Protein AF-A0A0G4HVX9-F1 (afdb_monomer)

Sequence (442 aa):
MFSFPEVKEVTRRTSGGTEFTILVCEDHHLEECPYCCMSFVEPNREAKEEAEEQDRVERSLRCDAPGCSKKGTQKCRSCKEARYCSKECQVSHWSVHKEACKKVKETGLQVNIGMLGEDKIVDVYPIGTRIAIWGLQEQEGHIRKFNVGRGPFKDPLYCVKREGFRKYRDQFDDPSFSCHYLVGMTDGSNEVLEASDVHNSWIAVNQHGVPLHIVEEEKNQTLPSIPEGGIRFPSTPRVLLVSVGVQECFHAEAIRAGIREEHPSIEVDSVDFDRPEVIERVLSGKYSCVVLVGVGQAGPGDMKRYYHLDLRHVLSAWVGAGGVLLLPRGEGCVGKILSDWFGLQWKNSAYQRSDRMGRKRECRSVSPDLLGSFPSSMTVKACFFSGVAREHQVFAETRDRCAVAVAPVGNGKVCLLGDVNASRETVAVVCALAARQNEEAH

Secondary structure (DSSP, 8-state):
--PPPPEEEEEEE-TT--EEEEEEETTT--SEETTTTEE-HHHHHHHHHHHHHHHHHHHHTB--STT--SB--EE-TTTS--EESSHHHHHHHHHHHHHHHHHHHHT---EE-PPPSSS----EEPTT-EEEE-SSS-EEEE--------SS-------------PPP------S----EEEEE-TTS-EEEEETHHHHT---EE-TTS-EE----------PPPPPTT-PPPPSS-EEEEEE-SGGGHHHHHHHHHHHHHH-TTSEEEEEE--HHHHHHHHHTT--SEEEEETTT-S-TTTHHHH--HHHHHHHHHHHHHT-EEEEES--TTHHHHHHHHH----EEPPP----PEEEE---TTS-HHHHHHS-SEEE--S--EES--GGGEEEESSSS-EEEEEEEETTEEEEEE--SS--HHHHHHHHHHHH-TTTT--

pLDDT: mean 76.98, std 25.05, range [24.08, 98.5]

InterPro domains:
  IPR002893 Zinc finger, MYND-type [PF01753] (68-101)
  IPR002893 Zinc finger, MYND-type [PS50865] (65-101)

Nearest PDB structures (foldseek):
  7epf-assembly1_A  TM=6.175E-01  e=6.873E-03  Homo sapiens
  5xra-assembly1_A  TM=6.200E-01  e=9.266E-03  Homo sapiens
  5v56-assembly1_B  TM=5.804E-01  e=1.898E-02  Homo sapiens
  8jbt-assembly1_A  TM=6.109E-01  e=9.526E-02  Chloracidobacterium thermophilum
  5c8d-assembly2_E  TM=5.885E-01  e=1.631E-01  Thermus thermophilus HB27

Mean predicted aligned error: 15.84 Å

Structure (mmCIF, N/CA/C/O backbone):
data_AF-A0A0G4HVX9-F1
#
_entry.id   AF-A0A0G4HVX9-F1
#
loop_
_atom_site.group_PDB
_atom_site.id
_atom_site.type_symbol
_atom_site.label_atom_id
_atom_site.label_alt_id
_atom_site.label_comp_id
_atom_site.label_asym_id
_atom_site.label_entity_id
_atom_site.label_seq_id
_atom_site.pdbx_PDB_ins_code
_atom_site.Cartn_x
_atom_site.Cartn_y
_atom_site.Cartn_z
_atom_site.occupancy
_atom_site.B_iso_or_equiv
_atom_site.auth_seq_id
_atom_site.auth_comp_id
_atom_site.auth_asym_id
_atom_site.auth_atom_id
_atom_site.pdbx_PDB_model_num
ATOM 1 N N . MET A 1 1 ? 33.747 8.525 16.008 1.00 50.97 1 MET A N 1
ATOM 2 C CA . MET A 1 1 ? 32.446 7.922 16.361 1.00 50.97 1 MET A CA 1
ATOM 3 C C . MET A 1 1 ? 31.501 9.069 16.633 1.00 50.97 1 MET A C 1
ATOM 5 O O . MET A 1 1 ? 31.785 9.832 17.542 1.00 50.97 1 MET A O 1
ATOM 9 N N . PHE A 1 2 ? 30.463 9.247 15.822 1.00 55.50 2 PHE A N 1
ATOM 10 C CA . PH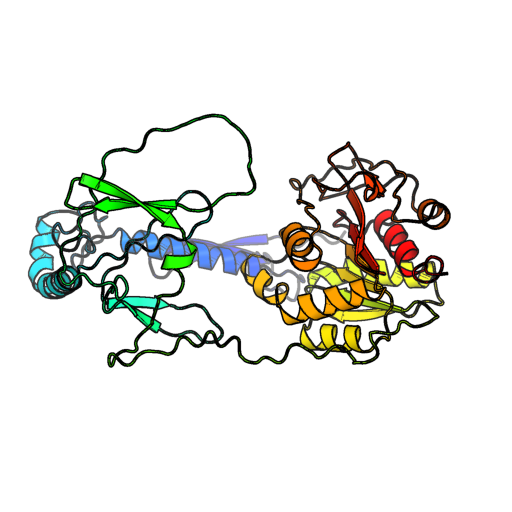E A 1 2 ? 29.358 10.125 16.198 1.00 55.50 2 PHE A CA 1
ATOM 11 C C . PHE A 1 2 ? 28.478 9.308 17.146 1.00 55.50 2 PHE A C 1
ATOM 13 O O . PHE A 1 2 ? 27.987 8.252 16.748 1.00 55.50 2 PHE A O 1
ATOM 20 N N . SER A 1 3 ? 28.387 9.705 18.414 1.00 74.31 3 SER A N 1
ATOM 21 C CA . SER A 1 3 ? 27.409 9.127 19.336 1.00 74.31 3 SER A CA 1
ATOM 22 C C . SER A 1 3 ? 26.022 9.546 18.864 1.00 74.31 3 SER A C 1
ATOM 24 O O . SER A 1 3 ? 25.808 10.720 18.556 1.00 74.31 3 SER A O 1
ATOM 26 N N . PHE A 1 4 ? 25.096 8.593 18.764 1.00 70.62 4 PHE A N 1
ATOM 27 C CA . PHE A 1 4 ? 23.700 8.937 18.528 1.00 70.62 4 PHE A CA 1
ATOM 28 C C . PHE A 1 4 ? 23.207 9.794 19.703 1.00 70.62 4 PHE A C 1
ATOM 30 O O . PHE A 1 4 ? 23.510 9.444 20.845 1.00 70.62 4 PHE A O 1
ATOM 37 N N . PRO A 1 5 ? 22.519 10.917 19.441 1.00 79.44 5 PRO A N 1
ATOM 38 C CA . PRO A 1 5 ? 21.992 11.766 20.498 1.00 79.44 5 PRO A CA 1
ATOM 39 C C . PRO A 1 5 ? 20.992 10.983 21.352 1.00 79.44 5 PRO A C 1
ATOM 41 O O . PRO A 1 5 ? 20.191 10.204 20.830 1.00 79.44 5 PRO A O 1
ATOM 44 N N . GLU A 1 6 ? 21.074 11.169 22.666 1.00 92.12 6 GLU A N 1
ATOM 45 C CA . GLU A 1 6 ? 20.239 10.454 23.626 1.00 92.12 6 GLU A CA 1
ATOM 46 C C . GLU A 1 6 ? 18.788 10.980 23.596 1.00 92.12 6 GLU A C 1
ATOM 48 O O . GLU A 1 6 ? 18.488 12.094 23.135 1.00 92.12 6 GLU A O 1
ATOM 53 N N . VAL A 1 7 ? 17.854 10.126 24.019 1.00 94.81 7 VAL A N 1
ATOM 54 C CA . VAL A 1 7 ? 16.411 10.397 24.014 1.00 94.81 7 VAL A CA 1
ATOM 55 C C . VAL A 1 7 ? 15.949 10.574 25.451 1.00 94.81 7 VAL A C 1
ATOM 57 O O . VAL A 1 7 ? 16.206 9.719 26.294 1.00 94.81 7 VAL A O 1
ATOM 60 N N . LYS A 1 8 ? 15.200 11.648 25.713 1.00 96.69 8 LYS A N 1
ATOM 61 C CA . LYS A 1 8 ? 14.636 11.940 27.029 1.00 96.69 8 LYS A CA 1
ATOM 62 C C . LYS A 1 8 ? 13.122 11.775 27.021 1.00 96.69 8 LYS A C 1
ATOM 64 O O . LYS A 1 8 ? 12.422 12.360 26.195 1.00 96.69 8 LYS A O 1
ATOM 69 N N . GLU A 1 9 ? 12.620 11.029 27.993 1.00 97.62 9 GLU A N 1
ATOM 70 C CA . GLU A 1 9 ? 11.191 10.889 28.264 1.00 97.62 9 GLU A CA 1
ATOM 71 C C . GLU A 1 9 ? 10.681 12.060 29.118 1.00 97.62 9 GLU A C 1
ATOM 73 O O . GLU A 1 9 ? 11.280 12.426 30.133 1.00 97.62 9 GLU A O 1
ATOM 78 N N . VAL A 1 10 ? 9.564 12.668 28.712 1.00 97.00 10 VAL A N 1
ATOM 79 C CA . VAL A 1 10 ? 8.906 13.762 29.439 1.00 97.00 10 VAL A CA 1
ATOM 80 C C . VAL A 1 10 ? 7.433 13.429 29.638 1.00 97.00 10 VAL A C 1
ATOM 82 O O . VAL A 1 10 ? 6.676 13.315 28.677 1.00 97.00 10 VAL A O 1
ATOM 85 N N . THR A 1 11 ? 7.002 13.327 30.893 1.00 97.56 11 THR A N 1
ATOM 86 C CA . THR A 1 11 ? 5.595 13.092 31.236 1.00 97.56 11 THR A CA 1
ATOM 87 C C . THR A 1 11 ? 4.775 14.378 31.128 1.00 97.56 11 THR A C 1
ATOM 89 O O . THR A 1 11 ? 5.149 15.428 31.656 1.00 97.56 11 THR A O 1
ATOM 92 N N . ARG A 1 12 ? 3.622 14.295 30.465 1.00 95.81 12 ARG A N 1
ATOM 93 C CA . ARG A 1 12 ? 2.595 15.339 30.360 1.00 95.81 12 ARG A CA 1
ATOM 94 C C . ARG A 1 12 ? 1.244 14.799 30.829 1.00 95.81 12 ARG A C 1
ATOM 96 O O . ARG A 1 12 ? 1.098 13.609 31.080 1.00 95.81 12 ARG A O 1
ATOM 103 N N . ARG A 1 13 ? 0.257 15.687 30.984 1.00 96.25 13 ARG A N 1
ATOM 104 C CA . ARG A 1 13 ? -1.118 15.341 31.379 1.00 96.25 13 ARG A CA 1
ATOM 105 C C . ARG A 1 13 ? -2.129 15.887 30.378 1.00 96.25 13 ARG A C 1
ATOM 107 O O . ARG A 1 13 ? -1.980 17.024 29.930 1.00 96.25 13 ARG A O 1
ATOM 114 N N . THR A 1 14 ? -3.158 15.104 30.063 1.00 93.81 14 THR A N 1
ATOM 115 C CA . THR A 1 14 ? -4.329 15.563 29.305 1.00 93.81 14 THR A CA 1
ATOM 116 C C . THR A 1 14 ? -5.193 16.506 30.150 1.00 93.81 14 THR A C 1
ATOM 118 O O . THR A 1 14 ? -5.021 16.631 31.366 1.00 93.81 14 THR A O 1
ATOM 121 N N . SER A 1 15 ? -6.179 17.151 29.520 1.00 89.06 15 SER A N 1
ATOM 122 C CA . SER A 1 15 ? -7.139 18.029 30.207 1.00 89.06 15 SER A CA 1
ATOM 123 C C . SER A 1 15 ? -7.988 17.322 31.273 1.00 89.06 15 SER A C 1
ATOM 125 O O . SER A 1 15 ? -8.392 17.962 32.243 1.00 89.06 15 SER A O 1
ATOM 127 N N . GLY A 1 16 ? -8.252 16.019 31.137 1.00 87.38 16 GLY A N 1
ATOM 128 C CA . GLY A 1 16 ? -8.960 15.224 32.146 1.00 87.38 16 GLY A CA 1
ATOM 129 C C . GLY A 1 16 ? -8.051 14.466 33.117 1.00 87.38 16 GLY A C 1
ATOM 130 O O . GLY A 1 16 ? -8.560 13.799 34.024 1.00 87.38 16 GLY A O 1
ATOM 131 N N . GLY A 1 17 ? -6.731 14.664 33.003 1.00 91.94 17 GLY A N 1
ATOM 132 C CA . GLY A 1 17 ? -5.737 14.269 33.999 1.00 91.94 17 GLY A CA 1
ATOM 133 C C . GLY A 1 17 ? -4.972 12.982 33.699 1.00 91.94 17 GLY A C 1
ATOM 134 O O . GLY A 1 17 ? -4.152 12.594 34.528 1.00 91.94 17 GLY A O 1
ATOM 135 N N . THR A 1 18 ? -5.198 12.346 32.547 1.00 93.25 18 THR A N 1
ATOM 136 C CA . THR A 1 18 ? -4.443 11.162 32.116 1.00 93.25 18 THR A CA 1
ATOM 137 C C . THR A 1 18 ? -2.993 11.549 31.847 1.00 93.25 18 THR A C 1
ATOM 139 O O . THR A 1 18 ? -2.727 12.486 31.094 1.00 93.25 18 THR A O 1
ATOM 142 N N . GLU A 1 19 ? -2.050 10.859 32.484 1.00 96.94 19 GLU A N 1
ATOM 143 C CA . GLU A 1 19 ? -0.618 11.037 32.233 1.00 96.94 19 GLU A CA 1
ATOM 144 C C . GLU A 1 19 ? -0.188 10.283 30.975 1.00 96.94 19 GLU A C 1
ATOM 146 O O . GLU A 1 19 ? -0.635 9.165 30.739 1.00 96.94 19 GLU A O 1
ATOM 151 N N . PHE A 1 20 ? 0.700 10.888 30.189 1.00 96.94 20 PHE A N 1
ATOM 152 C CA . PHE A 1 20 ? 1.324 10.258 29.028 1.00 96.94 20 PHE A CA 1
ATOM 153 C C . PHE A 1 20 ? 2.765 10.730 28.870 1.00 96.94 20 PHE A C 1
ATOM 155 O O . PHE A 1 20 ? 3.119 11.829 29.302 1.00 96.94 20 PHE A O 1
ATOM 162 N N . THR A 1 21 ? 3.603 9.905 28.255 1.00 97.44 21 THR A N 1
ATOM 163 C CA . THR A 1 21 ? 5.019 10.211 28.040 1.00 97.44 21 THR A CA 1
ATOM 164 C C . THR A 1 21 ? 5.242 10.613 26.591 1.00 97.44 21 THR A C 1
ATOM 166 O O . THR A 1 21 ? 4.761 9.946 25.681 1.00 97.44 21 THR A O 1
ATOM 169 N N . ILE A 1 22 ? 5.979 11.701 26.384 1.00 97.62 22 ILE A N 1
ATOM 170 C CA . ILE A 1 22 ? 6.505 12.085 25.074 1.00 97.62 22 ILE A CA 1
ATOM 171 C C . ILE A 1 22 ? 8.022 11.921 25.048 1.00 97.62 22 ILE A C 1
ATOM 173 O O . ILE A 1 22 ? 8.689 12.033 26.078 1.00 97.62 22 ILE A O 1
ATOM 177 N N . LEU A 1 23 ? 8.562 11.703 23.858 1.00 97.38 23 LEU A N 1
ATOM 178 C CA . LEU A 1 23 ? 9.987 11.665 23.582 1.00 97.38 23 LEU A CA 1
ATOM 179 C C . LEU A 1 23 ? 10.450 13.032 23.084 1.00 97.38 23 LEU A C 1
ATOM 181 O O . LEU A 1 23 ? 9.825 13.654 22.220 1.00 97.38 23 LEU A O 1
ATOM 185 N N . VAL A 1 24 ? 11.564 13.504 23.626 1.00 97.00 24 VAL A N 1
ATOM 186 C CA . VAL A 1 24 ? 12.254 14.699 23.142 1.00 97.00 24 VAL A CA 1
ATOM 187 C C . VAL A 1 24 ? 13.741 14.412 23.010 1.00 97.00 24 VAL A C 1
ATOM 189 O O . VAL A 1 24 ? 14.285 13.523 23.664 1.00 97.00 24 VAL A O 1
ATOM 192 N N . CYS A 1 25 ? 14.421 15.202 22.185 1.00 95.88 25 CYS A N 1
ATOM 193 C CA . CYS A 1 25 ? 15.879 15.206 22.162 1.00 95.88 25 CYS A CA 1
ATOM 194 C C . CYS A 1 25 ? 16.419 15.545 23.562 1.00 95.88 25 CYS A C 1
ATOM 196 O O . CYS A 1 25 ? 15.978 16.528 24.167 1.00 95.88 25 CYS A O 1
ATOM 198 N N . GLU A 1 26 ? 17.358 14.752 24.082 1.00 96.12 26 GLU A N 1
ATOM 199 C CA . GLU A 1 26 ? 17.917 14.990 25.414 1.00 96.12 26 GLU A CA 1
ATOM 200 C C . GLU A 1 26 ? 18.650 16.329 25.501 1.00 96.12 26 GLU A C 1
ATOM 202 O O . GLU A 1 26 ? 18.406 17.089 26.433 1.00 96.12 26 GLU A O 1
ATOM 207 N N . ASP A 1 27 ? 19.438 16.672 24.485 1.00 95.06 27 ASP A N 1
ATOM 208 C CA . ASP A 1 27 ? 20.249 17.892 24.489 1.00 95.06 27 ASP A CA 1
ATOM 209 C C . ASP A 1 27 ? 19.423 19.173 24.293 1.00 95.06 27 ASP A C 1
ATOM 211 O O . ASP A 1 27 ? 19.719 20.215 24.876 1.00 95.06 27 ASP A O 1
ATOM 215 N N . HIS A 1 28 ? 18.376 19.113 23.462 1.00 94.81 28 HIS A N 1
ATOM 216 C CA . HIS A 1 28 ? 17.648 20.308 23.007 1.00 94.81 28 HIS A CA 1
ATOM 217 C C . HIS A 1 28 ? 16.197 20.382 23.494 1.00 94.81 28 HIS A C 1
ATOM 219 O O . HIS A 1 28 ? 15.558 21.420 23.344 1.00 94.81 28 HIS A O 1
ATOM 225 N N . HIS A 1 29 ? 15.659 19.299 24.057 1.00 95.69 29 HIS A N 1
ATOM 226 C CA . HIS A 1 29 ? 14.284 19.202 24.563 1.00 95.69 29 HIS A CA 1
ATOM 227 C C . HIS A 1 29 ? 13.196 19.551 23.531 1.00 95.69 29 HIS A C 1
ATOM 229 O O . HIS A 1 29 ? 12.133 20.069 23.877 1.00 95.69 29 HIS A O 1
ATOM 235 N N . LEU A 1 30 ? 13.454 19.239 22.258 1.00 94.94 30 LEU A N 1
ATOM 236 C CA . LEU A 1 30 ? 12.515 19.421 21.149 1.00 94.94 30 LEU A CA 1
ATOM 237 C C . LEU A 1 30 ? 11.958 18.070 20.678 1.00 94.94 30 LEU A C 1
ATOM 239 O O . LEU A 1 30 ? 12.701 17.088 20.613 1.00 94.94 30 LEU A O 1
ATOM 243 N N . GLU A 1 31 ? 10.666 18.039 20.325 1.00 95.31 31 GLU A N 1
ATOM 244 C CA . GLU A 1 31 ? 10.025 16.891 19.654 1.00 95.31 31 GLU A CA 1
ATOM 245 C C . GLU A 1 31 ? 10.555 16.730 18.218 1.00 95.31 31 GLU A C 1
ATOM 247 O O . GLU A 1 31 ? 10.695 15.619 17.729 1.00 95.31 31 GLU A O 1
ATOM 252 N N . GLU A 1 32 ? 10.912 17.832 17.560 1.00 95.00 32 GLU A N 1
ATOM 253 C CA . GLU A 1 32 ? 11.619 17.850 16.281 1.00 95.00 32 GLU A CA 1
ATOM 254 C C . GLU A 1 32 ? 12.897 18.665 16.463 1.00 95.00 32 GLU A C 1
ATOM 256 O O . GLU A 1 32 ? 12.858 19.877 16.681 1.00 95.00 32 GLU A O 1
ATOM 261 N N . CYS A 1 33 ? 14.041 17.987 16.469 1.00 92.94 33 CYS A N 1
ATOM 262 C CA . CYS A 1 33 ? 15.317 18.616 16.761 1.00 92.94 33 CYS A CA 1
ATOM 263 C C . CYS A 1 33 ? 16.097 18.863 15.463 1.00 92.94 33 CYS A C 1
ATOM 265 O O . CYS A 1 33 ? 16.691 17.918 14.932 1.00 92.94 33 CYS A O 1
ATOM 267 N N . PRO A 1 34 ? 16.183 20.117 14.975 1.00 88.94 34 PRO A N 1
ATOM 268 C CA . PRO A 1 34 ? 16.933 20.426 13.758 1.00 88.94 34 PRO A CA 1
ATOM 269 C C . PRO A 1 34 ? 18.448 20.251 13.939 1.00 88.94 34 PRO A C 1
ATOM 271 O O . PRO A 1 34 ? 19.169 20.113 12.959 1.00 88.94 34 PRO A O 1
ATOM 274 N N . TYR A 1 35 ? 18.936 20.240 15.184 1.00 89.25 35 TYR A N 1
ATOM 275 C CA . TYR A 1 35 ? 20.357 20.077 15.506 1.00 89.25 35 TYR A CA 1
ATOM 276 C C . TYR A 1 35 ? 20.799 18.610 15.487 1.00 89.25 35 TYR A C 1
ATOM 278 O O . TYR A 1 35 ? 21.904 18.300 15.052 1.00 89.25 35 TYR A O 1
ATOM 286 N N . CYS A 1 36 ? 19.930 17.708 15.946 1.00 88.50 36 CYS A N 1
ATOM 287 C CA . CYS A 1 36 ? 20.196 16.271 16.015 1.00 88.50 36 CYS A CA 1
ATOM 288 C C . CYS A 1 36 ? 19.607 15.495 14.828 1.00 88.50 36 CYS A C 1
ATOM 290 O O . CYS A 1 36 ? 19.800 14.285 14.748 1.00 88.50 36 CYS A O 1
ATOM 292 N N . CYS A 1 37 ? 18.869 16.168 13.937 1.00 87.75 37 CYS A N 1
ATOM 293 C CA . CYS A 1 37 ? 18.123 15.566 12.828 1.00 87.75 37 CYS A CA 1
ATOM 294 C C . CYS A 1 37 ? 17.201 14.411 13.271 1.00 87.75 37 CYS A C 1
ATOM 296 O O . CYS A 1 37 ? 17.015 13.442 12.537 1.00 87.75 37 CYS A O 1
ATOM 298 N N . MET A 1 38 ? 16.636 14.507 14.479 1.00 87.00 38 MET A N 1
ATOM 299 C CA . MET A 1 38 ? 15.689 13.531 15.025 1.00 87.00 38 MET A CA 1
ATOM 300 C C . MET A 1 38 ? 14.290 14.132 15.089 1.00 87.00 38 MET A C 1
ATOM 302 O O . MET A 1 38 ? 14.128 15.289 15.481 1.00 87.00 38 MET A O 1
ATOM 306 N N . SER A 1 39 ? 13.287 13.321 14.761 1.00 91.50 39 SER A N 1
ATOM 307 C CA . SER A 1 39 ? 11.878 13.676 14.896 1.00 91.50 39 SER A CA 1
ATOM 308 C C . SER A 1 39 ? 11.141 12.611 15.700 1.00 91.50 39 SER A C 1
ATOM 310 O O . SER A 1 39 ? 11.183 11.425 15.379 1.00 91.50 39 SER A O 1
ATOM 312 N N . PHE A 1 40 ? 10.468 13.068 16.747 1.00 94.19 40 PHE A N 1
ATOM 313 C CA . PHE A 1 40 ? 9.602 12.311 17.645 1.00 94.19 40 PHE A CA 1
ATOM 314 C C . PHE A 1 40 ? 8.132 12.717 17.483 1.00 94.19 40 PHE A C 1
ATOM 316 O O . PHE A 1 40 ? 7.287 12.283 18.260 1.00 94.19 40 PHE A O 1
ATOM 323 N N . VAL A 1 41 ? 7.819 13.558 16.490 1.00 92.62 41 VAL A N 1
ATOM 324 C CA . VAL A 1 41 ? 6.481 14.133 16.281 1.00 92.62 41 VAL A CA 1
ATOM 325 C C . VAL A 1 41 ? 5.420 13.043 16.152 1.00 92.62 41 VAL A C 1
ATOM 327 O O . VAL A 1 41 ? 4.390 13.122 16.813 1.00 92.62 41 VAL A O 1
ATOM 330 N N . GLU A 1 42 ? 5.692 12.012 15.352 1.00 86.38 42 GLU A N 1
ATOM 331 C CA . GLU A 1 42 ? 4.760 10.907 15.106 1.00 86.38 42 GLU A CA 1
ATOM 332 C C . GLU A 1 42 ? 4.522 10.046 16.364 1.00 86.38 42 GLU A C 1
ATOM 334 O O . GLU A 1 42 ? 3.376 10.002 16.818 1.00 86.38 42 GLU A O 1
ATOM 339 N N . PRO A 1 43 ? 5.557 9.485 17.032 1.00 87.44 43 PRO A N 1
ATOM 340 C CA . PRO A 1 43 ? 5.374 8.792 18.313 1.00 87.44 43 PRO A CA 1
ATOM 341 C C . PRO A 1 43 ? 4.651 9.633 19.373 1.00 87.44 43 PRO A C 1
ATOM 343 O O . PRO A 1 43 ? 3.802 9.137 20.111 1.00 87.44 43 PRO A O 1
ATOM 346 N N . ASN A 1 44 ? 4.961 10.930 19.449 1.00 95.75 44 ASN A N 1
ATOM 347 C CA . ASN A 1 44 ? 4.329 11.821 20.415 1.00 95.75 44 ASN A CA 1
ATOM 348 C C . ASN A 1 44 ? 2.871 12.118 20.071 1.00 95.75 44 ASN A C 1
ATOM 350 O O . ASN A 1 44 ? 2.080 12.338 20.986 1.00 95.75 44 ASN A O 1
ATOM 354 N N . ARG A 1 45 ? 2.514 12.173 18.783 1.00 94.25 45 ARG A N 1
ATOM 355 C CA . ARG A 1 45 ? 1.126 12.327 18.336 1.00 94.25 45 ARG A CA 1
ATOM 356 C C . ARG A 1 45 ? 0.307 11.106 18.735 1.00 94.25 45 ARG A C 1
ATOM 358 O O . ARG A 1 45 ? -0.728 11.282 19.368 1.00 94.25 45 ARG A O 1
ATOM 365 N N . GLU A 1 46 ? 0.808 9.905 18.461 1.00 89.44 46 GLU A N 1
ATOM 366 C CA . GLU A 1 46 ? 0.148 8.653 18.851 1.00 89.44 46 GLU A CA 1
ATOM 367 C C . GLU A 1 46 ? -0.064 8.579 20.372 1.00 89.44 46 GLU A C 1
ATOM 369 O O . GLU A 1 46 ? -1.179 8.337 20.832 1.00 89.44 46 GLU A O 1
ATOM 374 N N . ALA A 1 47 ? 0.965 8.901 21.166 1.00 92.88 47 ALA A N 1
ATOM 375 C CA . ALA A 1 47 ? 0.859 8.923 22.626 1.00 92.88 47 ALA A CA 1
ATOM 376 C C . ALA A 1 47 ? -0.164 9.956 23.145 1.00 92.88 47 ALA A C 1
ATOM 378 O O . ALA A 1 47 ? -0.859 9.705 24.132 1.00 92.88 47 ALA A O 1
ATOM 379 N N . LYS A 1 48 ? -0.272 11.124 22.491 1.00 95.56 48 LYS A N 1
ATOM 380 C CA . LYS A 1 48 ? -1.282 12.149 22.816 1.00 95.56 48 LYS A CA 1
ATOM 381 C C . LYS A 1 48 ? -2.693 11.633 22.518 1.00 95.56 48 LYS A C 1
ATOM 383 O O . LYS A 1 48 ? -3.563 11.741 23.379 1.00 95.56 48 LYS A O 1
ATOM 388 N N . GLU A 1 49 ? -2.905 11.053 21.338 1.00 92.31 49 GLU A N 1
ATOM 389 C CA . GLU A 1 49 ? -4.203 10.518 20.905 1.00 92.31 49 GLU A CA 1
ATOM 390 C C . GLU A 1 49 ? -4.675 9.356 21.796 1.00 92.31 49 GLU A C 1
ATOM 392 O O . GLU A 1 49 ? -5.833 9.336 22.220 1.00 92.31 49 GLU A O 1
ATOM 397 N N . GLU A 1 50 ? -3.783 8.429 22.161 1.00 92.44 50 GLU A N 1
ATOM 398 C CA . GLU A 1 50 ? -4.100 7.321 23.073 1.00 92.44 50 GLU A CA 1
ATOM 399 C C . GLU A 1 50 ? -4.519 7.832 24.460 1.00 92.44 50 GLU A C 1
ATOM 401 O O . GLU A 1 50 ? -5.527 7.392 25.025 1.00 92.44 50 GLU A O 1
ATOM 406 N N . ALA A 1 51 ? -3.789 8.812 24.995 1.00 95.00 51 ALA A N 1
ATOM 407 C CA . ALA A 1 51 ? -4.096 9.404 26.290 1.00 95.00 51 ALA A CA 1
ATOM 408 C C . ALA A 1 51 ? -5.435 10.159 26.286 1.00 95.00 51 ALA A C 1
ATOM 410 O O . ALA A 1 51 ? -6.193 10.082 27.259 1.00 95.00 51 ALA A O 1
ATOM 411 N N . GLU A 1 52 ? -5.746 10.878 25.203 1.00 94.06 52 GLU A N 1
ATOM 412 C CA . GLU A 1 52 ? -7.030 11.560 25.016 1.00 94.06 52 GLU A CA 1
ATOM 413 C C . GLU A 1 52 ? -8.198 10.573 24.910 1.00 94.06 52 GLU A C 1
ATOM 415 O O . GLU A 1 52 ? -9.249 10.803 25.518 1.00 94.06 52 GLU A O 1
ATOM 420 N N . GLU A 1 53 ? -8.021 9.453 24.206 1.00 92.06 53 GLU A N 1
ATOM 421 C CA . GLU A 1 53 ? -9.035 8.400 24.127 1.00 92.06 53 GLU A CA 1
ATOM 422 C C . GLU A 1 53 ? -9.263 7.742 25.489 1.00 92.06 53 GLU A C 1
ATOM 424 O O . GLU A 1 53 ? -10.406 7.578 25.926 1.00 92.06 53 GLU A O 1
ATOM 429 N N . GLN A 1 54 ? -8.190 7.415 26.209 1.00 91.81 54 GLN A N 1
ATOM 430 C CA . GLN A 1 54 ? -8.291 6.843 27.547 1.00 91.81 54 GLN A CA 1
ATOM 431 C C . GLN A 1 54 ? -9.012 7.792 28.509 1.00 91.81 54 GLN A C 1
ATOM 433 O O . GLN A 1 54 ? -9.882 7.368 29.272 1.00 91.81 54 GLN A O 1
ATOM 438 N N . ASP A 1 55 ? -8.704 9.085 28.439 1.00 91.94 55 ASP A N 1
ATOM 439 C CA . ASP A 1 55 ? -9.382 10.124 29.204 1.00 91.94 55 ASP A CA 1
ATOM 440 C C . ASP A 1 55 ? -10.873 10.224 28.831 1.00 91.94 55 ASP A C 1
ATOM 442 O O . ASP A 1 55 ? -11.744 10.265 29.704 1.00 91.94 55 ASP A O 1
ATOM 446 N N . ARG A 1 56 ? -11.209 10.172 27.535 1.00 91.31 56 ARG A N 1
ATOM 447 C CA . ARG A 1 56 ? -12.600 10.133 27.054 1.00 91.31 56 ARG A CA 1
ATOM 448 C C . ARG A 1 56 ? -13.356 8.939 27.638 1.00 91.31 56 ARG A C 1
ATOM 450 O O . ARG A 1 56 ? -14.465 9.107 28.162 1.00 91.31 56 ARG A O 1
ATOM 457 N N . VAL A 1 57 ? -12.752 7.752 27.601 1.00 89.56 57 VAL A N 1
ATOM 458 C CA . VAL A 1 57 ? -13.314 6.530 28.190 1.00 89.56 57 VAL A CA 1
ATOM 459 C C . VAL A 1 57 ? -13.477 6.691 29.698 1.00 89.56 57 VAL A C 1
ATOM 461 O O . VAL A 1 57 ? -14.551 6.401 30.227 1.00 89.56 57 VAL A O 1
ATOM 4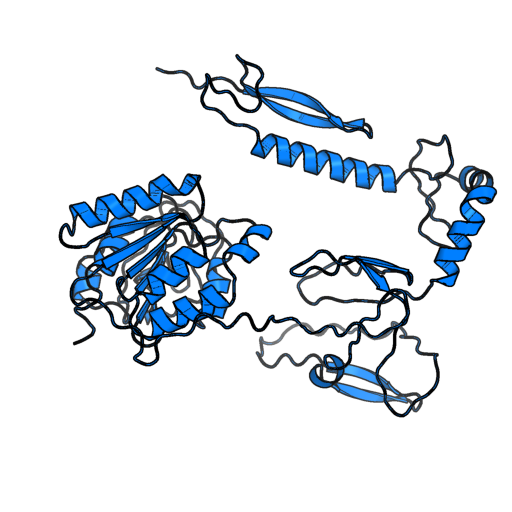64 N N . GLU A 1 58 ? -12.472 7.196 30.409 1.00 91.00 58 GLU A N 1
ATOM 465 C CA . GLU A 1 58 ? -12.540 7.354 31.859 1.00 91.00 58 GLU A CA 1
ATOM 466 C C . GLU A 1 58 ? -13.620 8.358 32.276 1.00 91.00 58 GLU A C 1
ATOM 468 O O . GLU A 1 58 ? -14.419 8.062 33.171 1.00 91.00 58 GLU A O 1
ATOM 473 N N . ARG A 1 59 ? -13.726 9.502 31.588 1.00 90.06 59 ARG A N 1
ATOM 474 C CA . ARG A 1 59 ? -14.800 10.484 31.802 1.00 90.06 59 ARG A CA 1
ATOM 475 C C . ARG A 1 59 ? -16.179 9.873 31.581 1.00 90.06 59 ARG A C 1
ATOM 477 O O . ARG A 1 59 ? -17.066 10.112 32.395 1.00 90.06 59 ARG A O 1
ATOM 484 N N . SER A 1 60 ? -16.346 9.027 30.561 1.00 88.69 60 SER A N 1
ATOM 485 C CA . SER A 1 60 ? -17.613 8.319 30.305 1.00 88.69 60 SER A CA 1
ATOM 486 C C . SER A 1 60 ? -18.005 7.333 31.417 1.00 88.69 60 SER A C 1
ATOM 488 O O . SER A 1 60 ? -19.153 6.892 31.497 1.00 88.69 60 SER A O 1
ATOM 490 N N . LEU A 1 61 ? -17.057 6.962 32.284 1.00 93.69 61 LEU A N 1
ATOM 491 C CA . LEU A 1 61 ? -17.268 6.074 33.423 1.00 93.69 61 LEU A CA 1
ATOM 492 C C . LEU A 1 61 ? -17.437 6.828 34.745 1.00 93.69 61 LEU A C 1
ATOM 494 O O . LEU A 1 61 ? -17.634 6.169 35.769 1.00 93.69 61 LEU A O 1
ATOM 498 N N . ARG A 1 62 ? -17.355 8.163 34.771 1.00 96.19 62 ARG A N 1
ATOM 499 C CA . ARG A 1 62 ? -17.549 8.962 35.990 1.00 96.19 62 ARG A CA 1
ATOM 500 C C . ARG A 1 62 ? -19.035 9.098 36.334 1.00 96.19 62 ARG A C 1
ATOM 502 O O . ARG A 1 62 ? -19.922 8.768 35.554 1.00 96.19 62 ARG A O 1
ATOM 509 N N . CYS A 1 63 ? -19.300 9.476 37.577 1.00 97.75 63 CYS A N 1
ATOM 510 C CA . CYS A 1 63 ? -20.639 9.783 38.054 1.00 97.75 63 CYS A CA 1
ATOM 511 C C . CYS A 1 63 ? -21.114 11.097 37.423 1.00 97.75 63 CYS A C 1
ATOM 513 O O . CYS A 1 63 ? -20.450 12.117 37.572 1.00 97.75 63 CYS A O 1
ATOM 515 N N . ASP A 1 64 ? -22.290 11.097 36.802 1.00 97.25 64 ASP A N 1
ATOM 516 C CA . ASP A 1 64 ? -22.876 12.292 36.186 1.00 97.25 64 ASP A CA 1
ATOM 517 C C . ASP A 1 64 ? -23.438 13.289 37.209 1.00 97.25 64 ASP A C 1
ATOM 519 O O . ASP A 1 64 ? -23.952 14.340 36.837 1.00 97.25 64 ASP A O 1
ATOM 523 N N . ALA A 1 65 ? -23.416 12.967 38.507 1.00 97.44 65 ALA A N 1
ATOM 524 C CA . ALA A 1 65 ? -23.863 13.907 39.527 1.00 97.44 65 ALA A CA 1
ATOM 525 C C . ALA A 1 65 ? -22.869 15.079 39.647 1.00 97.44 65 ALA A C 1
ATOM 527 O O . ALA A 1 65 ? -21.685 14.830 39.902 1.00 97.44 65 ALA A O 1
ATOM 528 N N . PRO A 1 66 ? -23.323 16.343 39.530 1.00 96.38 66 PRO A N 1
ATOM 529 C CA . PRO A 1 66 ? -22.446 17.507 39.630 1.00 96.38 66 PRO A CA 1
ATOM 530 C C . PRO A 1 66 ? -21.602 17.488 40.911 1.00 96.38 66 PRO A C 1
ATOM 532 O O . PRO A 1 66 ? -22.122 17.270 42.005 1.00 96.38 66 PRO A O 1
ATOM 535 N N . GLY A 1 67 ? -20.291 17.699 40.769 1.00 95.75 67 GLY A N 1
ATOM 536 C CA . GLY A 1 67 ? -19.335 17.685 41.884 1.00 95.75 67 GLY A CA 1
ATOM 537 C C . GLY A 1 67 ? -18.895 16.292 42.360 1.00 95.75 67 GLY A C 1
ATOM 538 O O . GLY A 1 67 ? -18.108 16.199 43.299 1.00 95.75 67 GLY A O 1
ATOM 539 N N . CYS A 1 68 ? -19.356 15.203 41.735 1.00 96.44 68 CYS A N 1
ATOM 540 C CA . CYS A 1 68 ? -18.925 13.849 42.074 1.00 96.44 68 CYS A CA 1
ATOM 541 C C . CYS A 1 68 ? -17.819 13.354 41.128 1.00 96.44 68 CYS A C 1
ATOM 543 O O . CYS A 1 68 ? -18.049 13.159 39.942 1.00 96.44 68 CYS A O 1
ATOM 545 N N . SER A 1 69 ? -16.628 13.068 41.658 1.00 94.75 69 SER A N 1
ATOM 546 C CA . SER A 1 69 ? -15.505 12.492 40.895 1.00 94.75 69 SER A CA 1
ATOM 547 C C . SER A 1 69 ? -15.425 10.959 40.959 1.00 94.75 69 SER A C 1
ATOM 549 O O . SER A 1 69 ? -14.500 10.358 40.419 1.00 94.75 69 SER A O 1
ATOM 551 N N . LYS A 1 70 ? -16.378 10.296 41.630 1.00 97.12 70 LYS A N 1
ATOM 552 C CA . LYS A 1 70 ? -16.383 8.833 41.789 1.00 97.12 70 LYS A CA 1
ATOM 553 C C . LYS A 1 70 ? -16.783 8.135 40.486 1.00 97.12 70 LYS A C 1
ATOM 555 O O . LYS A 1 70 ? -17.556 8.668 39.694 1.00 97.12 70 LYS A O 1
ATOM 560 N N . LYS A 1 71 ? -16.334 6.890 40.306 1.00 96.56 71 LYS A N 1
ATOM 561 C CA . LYS A 1 71 ? -16.735 6.030 39.181 1.00 96.56 71 LYS A CA 1
ATOM 562 C C . LYS A 1 71 ? -18.232 5.688 39.248 1.00 96.56 71 LYS A C 1
ATOM 564 O O . LYS A 1 71 ? -18.732 5.244 40.282 1.00 96.56 71 LYS A O 1
ATOM 569 N N . GLY A 1 72 ? -18.943 5.878 38.143 1.00 97.12 72 GLY A N 1
ATOM 570 C CA . GLY A 1 72 ? -20.355 5.569 37.968 1.00 97.12 72 GLY A CA 1
ATOM 571 C C . GLY A 1 72 ? -20.598 4.072 37.761 1.00 97.12 72 GLY A C 1
ATOM 572 O O . GLY A 1 72 ? -20.476 3.546 36.652 1.00 97.12 72 GLY A O 1
ATOM 573 N N . THR A 1 73 ? -20.947 3.372 38.839 1.00 97.19 73 THR A N 1
ATOM 574 C CA . THR A 1 73 ? -21.190 1.918 38.858 1.00 97.19 73 THR A CA 1
ATOM 575 C C . THR A 1 73 ? -22.628 1.536 38.505 1.00 97.19 73 THR A C 1
ATOM 577 O O . THR A 1 73 ? -22.881 0.399 38.113 1.00 97.19 73 THR A O 1
ATOM 580 N N . GLN A 1 74 ? -23.574 2.469 38.608 1.00 97.19 74 GLN A N 1
ATOM 581 C CA . GLN A 1 74 ? -24.998 2.245 38.368 1.00 97.19 74 GLN A CA 1
ATOM 582 C C . GLN A 1 74 ? -25.463 3.067 37.171 1.00 97.19 74 GLN A C 1
ATOM 584 O O . GLN A 1 74 ? -25.236 4.270 37.124 1.00 97.19 74 GLN A O 1
ATOM 589 N N . LYS A 1 75 ? -26.148 2.445 36.212 1.00 97.31 75 LYS A N 1
ATOM 590 C CA . LYS A 1 75 ? -26.775 3.165 35.096 1.00 97.31 75 LYS A CA 1
ATOM 591 C C . LYS A 1 75 ? -28.192 3.597 35.464 1.00 97.31 75 LYS A C 1
ATOM 593 O O . LYS A 1 75 ? -28.903 2.873 36.165 1.00 97.31 75 LYS A O 1
ATOM 598 N N . CYS A 1 76 ? -28.635 4.742 34.950 1.00 97.19 76 CYS A N 1
ATOM 599 C CA . CYS A 1 76 ? -30.029 5.159 35.046 1.00 97.19 76 CYS A CA 1
ATOM 600 C C . CYS A 1 76 ? -30.933 4.065 34.463 1.00 97.19 76 CYS A C 1
ATOM 602 O O . CYS A 1 76 ? -30.807 3.699 33.297 1.00 97.19 76 CYS A O 1
ATOM 604 N N . ARG A 1 77 ? -31.873 3.543 35.258 1.00 95.69 77 ARG A N 1
ATOM 605 C CA . ARG A 1 77 ? -32.737 2.423 34.837 1.00 95.69 77 ARG A CA 1
ATOM 606 C C . ARG A 1 77 ? -33.621 2.746 33.629 1.00 95.69 77 ARG A C 1
ATOM 608 O O . ARG A 1 77 ? -34.060 1.824 32.952 1.00 95.69 77 ARG A O 1
ATOM 615 N N . SER A 1 78 ? -33.898 4.030 33.392 1.00 94.25 78 SER A N 1
ATOM 616 C CA . SER A 1 78 ? -34.777 4.484 32.314 1.00 94.25 78 SER A CA 1
ATOM 617 C C . SER A 1 78 ? -34.014 4.696 31.004 1.00 94.25 78 SER A C 1
ATOM 619 O O . SER A 1 78 ? -34.297 4.001 30.037 1.00 94.25 78 SER A O 1
ATOM 621 N N . CYS A 1 79 ? -33.039 5.612 30.963 1.00 94.81 79 CYS A N 1
ATOM 622 C CA . CYS A 1 79 ? -32.320 5.931 29.722 1.00 94.81 79 CYS A CA 1
ATOM 623 C C . CYS A 1 79 ? -31.063 5.086 29.480 1.00 94.81 79 CYS A C 1
ATOM 625 O O . CYS A 1 79 ? -30.603 5.029 28.352 1.00 94.81 79 CYS A O 1
ATOM 627 N N . LYS A 1 80 ? -30.490 4.448 30.513 1.00 94.44 80 LYS A N 1
ATOM 628 C CA . LYS A 1 80 ? -29.216 3.696 30.485 1.00 94.44 80 LYS A CA 1
ATOM 629 C C . LYS A 1 80 ? -27.959 4.479 30.061 1.00 94.44 80 LYS A C 1
ATOM 631 O O . LYS A 1 80 ? -26.871 3.926 30.209 1.00 94.44 80 LYS A O 1
ATOM 636 N N . GLU A 1 81 ? -28.103 5.730 29.631 1.00 93.44 81 GLU A N 1
ATOM 637 C CA . GLU A 1 81 ? -27.004 6.634 29.272 1.00 93.44 81 GLU A CA 1
ATOM 638 C C . GLU A 1 81 ? -26.267 7.161 30.507 1.00 93.44 81 GLU A C 1
ATOM 640 O O . GLU A 1 81 ? -25.066 6.956 30.650 1.00 93.44 81 GLU A O 1
ATOM 645 N N . ALA A 1 82 ? -26.994 7.767 31.453 1.00 96.31 82 ALA A N 1
ATOM 646 C CA . ALA A 1 82 ? -26.365 8.361 32.631 1.00 96.31 82 ALA A CA 1
ATOM 647 C C . ALA A 1 82 ? -25.866 7.303 33.631 1.00 96.31 82 ALA A C 1
ATOM 649 O O . ALA A 1 82 ? -26.544 6.294 33.878 1.00 96.31 82 ALA A O 1
ATOM 650 N N . ARG A 1 83 ? -24.716 7.560 34.255 1.00 97.75 83 ARG A N 1
ATOM 651 C CA . ARG A 1 83 ? -24.056 6.731 35.264 1.00 97.75 83 ARG A CA 1
ATOM 652 C C . ARG A 1 83 ? -23.932 7.458 36.597 1.00 97.75 83 ARG A C 1
ATOM 654 O O . ARG A 1 83 ? -23.633 8.640 36.677 1.00 97.75 83 ARG A O 1
ATOM 661 N N . TYR A 1 84 ? -24.095 6.711 37.679 1.00 97.88 84 TYR A N 1
ATOM 662 C CA . TYR A 1 84 ? -24.055 7.212 39.045 1.00 97.88 84 TYR A CA 1
ATOM 663 C C . TYR A 1 84 ? -23.257 6.265 39.929 1.00 97.88 84 TYR A C 1
ATOM 665 O O . TYR A 1 84 ? -23.341 5.047 39.780 1.00 97.88 84 TYR A O 1
ATOM 673 N N . CYS A 1 85 ? -22.474 6.799 40.866 1.00 98.25 85 CYS A N 1
ATOM 674 C CA . CYS A 1 85 ? -21.772 5.957 41.838 1.00 98.25 85 CYS A CA 1
ATOM 675 C C . CYS A 1 85 ? -22.716 5.399 42.917 1.00 98.25 85 CYS A C 1
ATOM 677 O O . CYS A 1 85 ? -22.406 4.389 43.545 1.00 98.25 85 CYS A O 1
ATOM 679 N N . SER A 1 86 ? -23.856 6.057 43.150 1.00 98.12 86 SER A N 1
ATOM 680 C CA . SER A 1 86 ? -24.843 5.671 44.157 1.00 98.12 86 SER A CA 1
ATOM 681 C C . SER A 1 86 ? -26.239 6.221 43.838 1.00 98.12 86 SER A C 1
ATOM 683 O O . SER A 1 86 ? -26.408 7.068 42.956 1.00 98.12 86 SER A O 1
ATOM 685 N N . LYS A 1 87 ? -27.250 5.748 44.575 1.00 97.94 87 LYS A N 1
ATOM 686 C CA . LYS A 1 87 ? -28.640 6.201 44.424 1.00 97.94 87 LYS A CA 1
ATOM 687 C C . LYS A 1 87 ? -28.807 7.663 44.846 1.00 97.94 87 LYS A C 1
ATOM 689 O O . LYS A 1 87 ? -29.594 8.381 44.243 1.00 97.94 87 LYS A O 1
ATOM 694 N N . GLU A 1 88 ? -28.050 8.118 45.838 1.00 98.31 88 GLU A N 1
ATOM 695 C CA . GLU A 1 88 ? -28.068 9.499 46.331 1.00 98.31 88 GLU A CA 1
ATOM 696 C C . GLU A 1 88 ? -27.618 10.466 45.231 1.00 98.31 88 GLU A C 1
ATOM 698 O O . GLU A 1 88 ? -28.300 11.454 44.972 1.00 98.31 88 GLU A O 1
ATOM 703 N N . CYS A 1 89 ? -26.536 10.129 44.517 1.00 98.50 89 CYS A N 1
ATOM 704 C CA . CYS A 1 89 ? -26.068 10.878 43.348 1.00 98.50 89 CYS A CA 1
ATOM 705 C C . CYS A 1 89 ? -27.086 10.882 42.198 1.00 98.50 89 CYS A C 1
ATOM 707 O O . CYS A 1 89 ? -27.245 11.889 41.512 1.00 98.50 89 CYS A O 1
ATOM 709 N N . GLN A 1 90 ? -27.804 9.775 41.990 1.00 98.31 90 GLN A N 1
ATOM 710 C CA . GLN A 1 90 ? -28.879 9.728 40.999 1.00 98.31 90 GLN A CA 1
ATOM 711 C C . GLN A 1 90 ? -30.041 10.657 41.376 1.00 98.31 90 GLN A C 1
ATOM 713 O O . GLN A 1 90 ? -30.556 11.372 40.520 1.00 98.31 90 GLN A O 1
ATOM 718 N N . VAL A 1 91 ? -30.462 10.650 42.644 1.00 97.69 91 VAL A N 1
ATOM 719 C CA . VAL A 1 91 ? -31.566 11.486 43.139 1.00 97.69 91 VAL A CA 1
ATOM 720 C C . VAL A 1 91 ? -31.185 12.964 43.122 1.00 97.69 91 VAL A C 1
ATOM 722 O O . VAL A 1 91 ? -31.997 13.780 42.690 1.00 97.69 91 VAL A O 1
ATOM 725 N N . SER A 1 92 ? -29.960 13.318 43.522 1.00 97.75 92 SER A N 1
ATOM 726 C CA . SER A 1 92 ? -29.499 14.711 43.497 1.00 97.75 92 SER A CA 1
ATOM 727 C C . SER A 1 92 ? -29.397 15.263 42.073 1.00 97.75 92 SER A C 1
ATOM 729 O O . SER A 1 92 ? -29.777 16.407 41.837 1.00 97.75 92 SER A O 1
ATOM 731 N N . HIS A 1 93 ? -28.960 14.447 41.106 1.00 98.12 93 HIS A N 1
ATOM 732 C CA . HIS A 1 93 ? -28.910 14.836 39.694 1.00 98.12 93 HIS A CA 1
ATOM 733 C C . HIS A 1 93 ? -30.292 14.790 39.007 1.00 98.12 93 HIS A C 1
ATOM 735 O O . HIS A 1 93 ? -30.459 15.321 37.910 1.00 98.12 93 HIS A O 1
ATOM 741 N N . TRP A 1 94 ? -31.312 14.176 39.616 1.00 97.81 94 TRP A N 1
ATOM 742 C CA . TRP A 1 94 ? -32.584 13.898 38.942 1.00 97.81 94 TRP A CA 1
ATOM 743 C C . TRP A 1 94 ? -33.299 15.148 38.417 1.00 97.81 94 TRP A C 1
ATOM 745 O O . TRP A 1 94 ? -33.862 15.098 37.325 1.00 97.81 94 TRP A O 1
ATOM 755 N N . SER A 1 95 ? -33.265 16.267 39.148 1.00 97.31 95 SER A N 1
ATOM 756 C CA . SER A 1 95 ? -33.920 17.519 38.734 1.00 97.31 95 SER A CA 1
ATOM 757 C C . SER A 1 95 ? -33.418 18.032 37.380 1.00 97.31 95 SER A C 1
ATOM 759 O O . SER A 1 95 ? -34.222 18.507 36.584 1.00 97.31 95 SER A O 1
ATOM 761 N N . VAL A 1 96 ? -32.123 17.866 37.098 1.00 97.00 96 VAL A N 1
ATOM 762 C CA . VAL A 1 96 ? -31.486 18.253 35.829 1.00 97.00 96 VAL A CA 1
ATOM 763 C C . VAL A 1 96 ? -31.592 17.125 34.798 1.00 97.00 96 VAL A C 1
ATOM 765 O O . VAL A 1 96 ? -31.936 17.353 33.640 1.00 97.00 96 VAL A O 1
ATOM 768 N N . HIS A 1 97 ? -31.360 15.878 35.213 1.00 97.19 97 HIS A N 1
ATOM 769 C CA . HIS A 1 97 ? -31.339 14.726 34.312 1.00 97.19 97 HIS A CA 1
ATOM 770 C C . HIS A 1 97 ? -32.720 14.366 33.737 1.00 97.19 97 HIS A C 1
ATOM 772 O O . HIS A 1 97 ? -32.799 13.810 32.641 1.00 97.19 9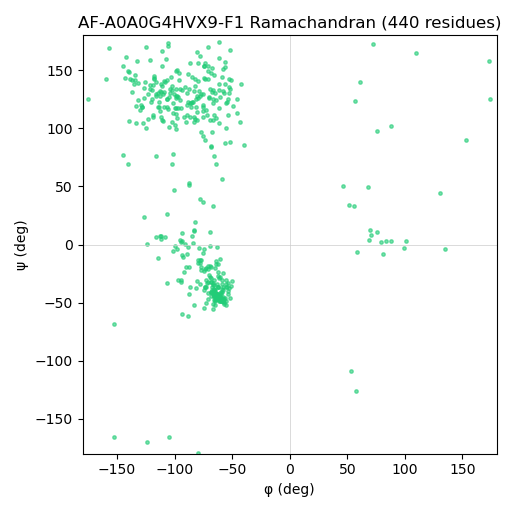7 HIS A O 1
ATOM 778 N N . LYS A 1 98 ? -33.820 14.654 34.446 1.00 97.56 98 LYS A N 1
ATOM 779 C CA . LYS A 1 98 ? -35.177 14.193 34.097 1.00 97.56 98 LYS A CA 1
ATOM 780 C C . LYS A 1 98 ? -35.592 14.538 32.664 1.00 97.56 98 LYS A C 1
ATOM 782 O O . LYS A 1 98 ? -36.170 13.685 31.990 1.00 97.56 98 LYS A O 1
ATOM 787 N N . GLU A 1 99 ? -35.304 15.749 32.187 1.00 96.12 99 GLU A N 1
ATOM 788 C CA . GLU A 1 99 ? -35.665 16.161 30.824 1.00 96.12 99 GLU A CA 1
ATOM 789 C C . GLU A 1 99 ? -34.857 15.411 29.760 1.00 96.12 99 GLU A C 1
ATOM 791 O O . GLU A 1 99 ? -35.430 14.896 28.800 1.00 96.12 99 GLU A O 1
ATOM 796 N N . ALA A 1 100 ? -33.542 15.275 29.959 1.00 94.62 100 ALA A N 1
ATOM 797 C CA . ALA A 1 100 ? -32.676 14.496 29.074 1.00 94.62 100 ALA A CA 1
ATOM 798 C C . ALA A 1 100 ? -33.069 13.008 29.070 1.00 94.62 100 ALA A C 1
ATOM 800 O O . ALA A 1 100 ? -33.180 12.388 28.016 1.00 94.62 100 ALA A O 1
ATOM 801 N N . CYS A 1 101 ? -33.370 12.451 30.245 1.00 96.00 101 CYS A N 1
ATOM 802 C CA . CYS A 1 101 ? -33.834 11.077 30.412 1.00 96.00 101 CYS A CA 1
ATOM 803 C C . CYS A 1 101 ? -35.134 10.810 29.647 1.00 96.00 101 CYS A C 1
ATOM 805 O O . CYS A 1 101 ? -35.266 9.774 28.993 1.00 96.00 101 CYS A O 1
ATOM 807 N N . LYS A 1 102 ? -36.084 11.754 29.703 1.00 95.62 102 LYS A N 1
ATOM 808 C CA . LYS A 1 102 ? -37.345 11.675 28.962 1.00 95.62 102 LYS A CA 1
ATOM 809 C C . LYS A 1 102 ? -37.100 11.695 27.453 1.00 95.62 102 LYS A C 1
ATOM 811 O O . LYS A 1 102 ? -37.625 10.820 26.775 1.00 95.62 102 LYS A O 1
ATOM 816 N N . LYS A 1 103 ? -36.250 12.602 26.954 1.00 92.31 103 LYS A N 1
ATOM 817 C CA . LYS A 1 103 ? -35.891 12.672 25.527 1.00 92.31 103 LYS A CA 1
ATOM 818 C C . LYS A 1 103 ? -35.306 11.351 25.022 1.00 92.31 103 LYS A C 1
ATOM 820 O O . LYS A 1 103 ? -35.821 10.816 24.054 1.00 92.31 103 LYS A O 1
ATOM 825 N N . VAL A 1 104 ? -34.320 10.780 25.723 1.00 89.31 104 VAL A N 1
ATOM 826 C CA . VAL A 1 104 ? -33.709 9.486 25.343 1.00 89.31 104 VAL A CA 1
ATOM 827 C C . VAL A 1 104 ? -34.727 8.340 25.372 1.00 89.31 104 VAL A C 1
ATOM 829 O O . VAL A 1 104 ? -34.693 7.444 24.535 1.00 89.31 104 VAL A O 1
ATOM 832 N N . LYS A 1 105 ? -35.658 8.358 26.334 1.00 87.12 105 LYS A N 1
ATOM 833 C CA . LYS A 1 105 ? -36.723 7.351 26.425 1.00 87.12 105 LYS A CA 1
ATOM 834 C C . LYS A 1 105 ? -37.731 7.473 25.276 1.00 87.12 105 LYS A C 1
ATOM 836 O O . LYS A 1 105 ? -38.184 6.456 24.761 1.00 87.12 105 LYS A O 1
ATOM 841 N N . GLU A 1 106 ? -38.100 8.695 24.900 1.00 85.06 106 GLU A N 1
ATOM 842 C CA . GLU A 1 106 ? -39.048 8.981 23.813 1.00 85.06 106 GLU A CA 1
ATOM 843 C C . GLU A 1 106 ? -38.439 8.722 22.434 1.00 85.06 106 GLU A C 1
ATOM 845 O O . GLU A 1 106 ? -39.136 8.265 21.533 1.00 85.06 106 GLU A O 1
ATOM 850 N N . THR A 1 107 ? -37.127 8.906 22.283 1.00 80.44 107 THR A N 1
ATOM 851 C CA . THR A 1 107 ? -36.390 8.518 21.077 1.00 80.44 107 THR A CA 1
ATOM 852 C C . THR A 1 107 ? -36.001 7.031 21.049 1.00 80.44 107 THR A C 1
ATOM 854 O O . THR A 1 107 ? -35.120 6.621 20.298 1.00 80.44 107 THR A O 1
ATOM 857 N N . GLY A 1 108 ? -36.667 6.189 21.842 1.00 54.97 108 GLY A N 1
ATOM 858 C CA . GLY A 1 108 ? -36.365 4.770 22.052 1.00 54.97 108 GLY A CA 1
ATOM 859 C C . GLY A 1 108 ? -36.562 3.813 20.864 1.00 54.97 108 GLY A C 1
ATOM 860 O O . GLY A 1 108 ? -36.899 2.655 21.095 1.00 54.97 108 GLY A O 1
ATOM 861 N N . LEU A 1 109 ? -36.339 4.226 19.612 1.00 44.69 109 LEU A N 1
ATOM 862 C CA . LEU A 1 109 ? -36.031 3.269 18.545 1.00 44.69 109 LEU A CA 1
ATOM 863 C C . LEU A 1 109 ? -34.538 2.972 18.615 1.00 44.69 109 LEU A C 1
ATOM 865 O O . LEU A 1 109 ? -33.697 3.783 18.242 1.00 44.69 109 LEU A O 1
ATOM 869 N N . GLN A 1 110 ? -34.235 1.792 19.125 1.00 43.62 110 GLN A N 1
ATOM 870 C CA . GLN A 1 110 ? -32.929 1.180 18.988 1.00 43.62 110 GLN A CA 1
ATOM 871 C C . GLN A 1 110 ? -32.886 0.513 17.614 1.00 43.62 110 GLN A C 1
ATOM 873 O O . GLN A 1 110 ? -33.577 -0.481 17.391 1.00 43.62 110 GLN A O 1
ATOM 878 N N . VAL A 1 111 ? -32.134 1.085 16.675 1.00 39.53 111 VAL A N 1
ATOM 879 C CA . VAL A 1 111 ? -31.892 0.445 15.376 1.00 39.53 111 VAL A CA 1
ATOM 880 C C . VAL A 1 111 ? -30.665 -0.451 15.525 1.00 39.53 111 VAL A C 1
ATOM 882 O O . VAL A 1 111 ? -29.596 0.022 15.903 1.00 39.53 111 VAL A O 1
ATOM 885 N N . ASN A 1 112 ? -30.825 -1.744 15.239 1.00 37.75 112 ASN A N 1
ATOM 886 C CA . ASN A 1 112 ? -29.697 -2.655 15.061 1.00 37.75 112 ASN A CA 1
ATOM 887 C C . ASN A 1 112 ? -29.161 -2.456 13.646 1.00 37.75 112 ASN A C 1
ATOM 889 O O . ASN A 1 112 ? -29.809 -2.871 12.686 1.00 37.75 112 ASN A O 1
ATOM 893 N N . ILE A 1 113 ? -27.999 -1.828 13.513 1.00 40.19 113 ILE A N 1
ATOM 894 C CA . ILE A 1 113 ? -27.267 -1.797 12.248 1.00 40.19 113 ILE A CA 1
ATOM 895 C C . ILE A 1 113 ? -26.099 -2.762 12.418 1.00 40.19 113 ILE A C 1
ATOM 897 O O . ILE A 1 113 ? -25.126 -2.456 13.097 1.00 40.19 113 ILE A O 1
ATOM 901 N N . GLY A 1 114 ? -26.239 -3.967 11.871 1.00 36.03 114 GLY A N 1
ATOM 902 C CA . GLY A 1 114 ? -25.130 -4.908 11.774 1.00 36.03 114 GLY A CA 1
ATOM 903 C C . GLY A 1 114 ? -24.345 -4.627 10.499 1.00 36.03 114 GLY A C 1
ATOM 904 O O . GLY A 1 114 ? -24.920 -4.690 9.415 1.00 36.03 114 GLY A O 1
ATOM 905 N N . MET A 1 115 ? -23.050 -4.341 10.619 1.00 32.81 115 MET A N 1
ATOM 906 C CA . MET A 1 115 ? -22.115 -4.511 9.508 1.00 32.81 115 MET A CA 1
ATOM 907 C C . MET A 1 115 ? -21.477 -5.898 9.618 1.00 32.81 115 MET A C 1
ATOM 909 O O . MET A 1 115 ? -21.084 -6.322 10.703 1.00 32.81 115 MET A O 1
ATOM 913 N N . LEU A 1 116 ? -21.430 -6.623 8.501 1.00 34.59 116 LEU A N 1
ATOM 914 C CA . LEU A 1 116 ? -20.770 -7.923 8.410 1.00 34.59 116 LEU A CA 1
ATOM 915 C C . LEU A 1 116 ? -19.258 -7.726 8.262 1.00 34.59 116 LEU A C 1
ATOM 917 O O . LEU A 1 116 ? -18.817 -7.042 7.340 1.00 34.59 116 LEU A O 1
ATOM 921 N N . GLY A 1 117 ? -18.486 -8.367 9.141 1.00 36.34 117 GLY A N 1
ATOM 922 C CA . GLY A 1 117 ? -17.032 -8.477 9.033 1.00 36.34 117 GLY A CA 1
ATOM 923 C C . GLY A 1 117 ? -16.353 -8.642 10.390 1.00 36.34 117 GLY A C 1
ATOM 924 O O . GLY A 1 117 ? -15.987 -7.652 11.003 1.00 36.34 117 GLY A O 1
ATOM 925 N N . GLU A 1 118 ? -16.190 -9.903 10.798 1.00 39.31 118 GLU A N 1
ATOM 926 C CA . GLU A 1 118 ? -15.454 -10.410 11.968 1.00 39.31 118 GLU A CA 1
ATOM 927 C C . GLU A 1 118 ? -15.909 -9.954 13.371 1.00 39.31 118 GLU A C 1
ATOM 929 O O . GLU A 1 118 ? -16.357 -8.844 13.634 1.00 39.31 118 GLU A O 1
ATOM 934 N N . ASP A 1 119 ? -15.872 -10.924 14.280 1.00 45.88 119 ASP A N 1
ATOM 935 C CA . ASP A 1 119 ? -16.481 -10.919 15.603 1.00 45.88 119 ASP A CA 1
ATOM 936 C C . ASP A 1 119 ? -16.279 -9.633 16.433 1.00 45.88 119 ASP A C 1
ATOM 938 O O . ASP A 1 119 ? -15.167 -9.296 16.835 1.00 45.88 119 ASP A O 1
ATOM 942 N N . LYS A 1 120 ? -17.426 -9.074 16.863 1.00 45.81 120 LYS A N 1
ATOM 943 C CA . LYS A 1 120 ? -17.660 -8.028 17.888 1.00 45.81 120 LYS A CA 1
ATOM 944 C C . LYS A 1 120 ? -17.599 -6.574 17.390 1.00 45.81 120 LYS A C 1
ATOM 946 O O . LYS A 1 120 ? -16.548 -5.956 17.377 1.00 45.81 120 LYS A O 1
ATOM 951 N N . ILE A 1 121 ? -18.775 -5.970 17.203 1.00 32.09 121 ILE A N 1
ATOM 952 C CA . ILE A 1 121 ? -19.444 -5.023 18.124 1.00 32.09 121 ILE A CA 1
ATOM 953 C C . ILE A 1 121 ? -20.824 -4.716 17.516 1.00 32.09 121 ILE A C 1
ATOM 955 O O . ILE A 1 121 ? -20.934 -4.327 16.360 1.00 32.09 121 ILE A O 1
ATOM 959 N N . VAL A 1 122 ? -21.892 -4.931 18.288 1.00 34.22 122 VAL A N 1
ATOM 960 C CA . VAL A 1 122 ? -23.231 -4.422 17.959 1.00 34.22 122 VAL A CA 1
ATOM 961 C C . VAL A 1 122 ? -23.402 -3.159 18.783 1.00 34.22 122 VAL A C 1
ATOM 963 O O . VAL A 1 122 ? -23.691 -3.257 19.977 1.00 34.22 122 VAL A O 1
ATOM 966 N N . ASP A 1 123 ? -23.196 -1.996 18.174 1.00 37.91 123 ASP A N 1
ATOM 967 C CA . ASP A 1 123 ? -23.548 -0.737 18.822 1.00 37.91 123 ASP A CA 1
ATOM 968 C C . ASP A 1 123 ? -24.995 -0.372 18.500 1.00 37.91 123 ASP A C 1
ATOM 970 O O . ASP A 1 123 ? -25.467 -0.428 17.364 1.00 37.91 123 ASP A O 1
ATOM 974 N N . VAL A 1 124 ? -25.730 -0.057 19.563 1.00 41.62 124 VAL A N 1
ATOM 975 C CA . VAL A 1 124 ? -27.158 0.233 19.524 1.00 41.62 124 VAL A CA 1
ATOM 976 C C . VAL A 1 124 ? -27.338 1.742 19.589 1.00 41.62 124 VAL A C 1
ATOM 978 O O . VAL A 1 124 ? -27.070 2.345 20.627 1.00 41.62 124 VAL A O 1
ATOM 981 N N . TYR A 1 125 ? -27.835 2.350 18.511 1.00 42.72 125 TYR A N 1
ATOM 982 C CA . TYR A 1 125 ? -28.023 3.801 18.441 1.00 42.72 125 TYR A CA 1
ATOM 983 C C . TYR A 1 125 ? -29.507 4.199 18.610 1.00 42.72 125 TYR A C 1
ATOM 985 O O . TYR A 1 125 ? -30.369 3.635 17.929 1.00 42.72 125 TYR A O 1
ATOM 993 N N . PRO A 1 126 ? -29.825 5.160 19.503 1.00 43.66 126 PRO A N 1
ATOM 994 C CA . PRO A 1 126 ? -31.164 5.759 19.628 1.00 43.66 126 PRO A CA 1
ATOM 995 C C . PRO A 1 126 ? -31.672 6.490 18.365 1.00 43.66 126 PRO A C 1
ATOM 997 O O . PRO A 1 126 ? -30.883 6.967 17.547 1.00 43.66 126 PRO A O 1
ATOM 1000 N N . ILE A 1 127 ? -32.993 6.708 18.242 1.00 44.59 127 ILE A N 1
ATOM 1001 C CA . ILE A 1 127 ? -33.514 7.751 17.338 1.00 44.59 127 ILE A CA 1
ATOM 1002 C C . ILE A 1 127 ? -32.930 9.099 17.768 1.00 44.59 127 ILE A C 1
ATOM 1004 O O . ILE A 1 127 ? -32.735 9.391 18.948 1.00 44.59 127 ILE A O 1
ATOM 1008 N N . GLY A 1 128 ? -32.641 9.942 16.788 1.00 43.62 128 GLY A N 1
ATOM 1009 C CA . GLY A 1 128 ? -32.015 11.237 16.999 1.00 43.62 128 GLY A CA 1
ATOM 1010 C C . GLY A 1 128 ? -30.500 11.174 17.168 1.00 43.62 128 GLY A C 1
ATOM 1011 O O . GLY A 1 128 ? -29.886 12.241 17.121 1.00 43.62 128 GLY A O 1
ATOM 1012 N N . THR A 1 129 ? -29.890 9.983 17.283 1.00 49.38 129 THR A N 1
ATOM 1013 C CA . THR A 1 129 ? -28.430 9.833 17.227 1.00 49.38 129 THR A CA 1
ATOM 1014 C C . THR A 1 129 ? -27.908 10.486 15.958 1.00 49.38 129 THR A C 1
ATOM 1016 O O . THR A 1 129 ? -28.378 10.189 14.854 1.00 49.38 129 THR A O 1
ATOM 1019 N N . ARG A 1 130 ? -26.953 11.401 16.154 1.00 44.56 130 ARG A N 1
ATOM 1020 C CA . ARG A 1 130 ? -26.145 11.976 15.082 1.00 44.56 130 ARG A CA 1
ATOM 1021 C C . ARG A 1 130 ? -25.197 10.891 14.612 1.00 44.56 130 ARG A C 1
ATOM 1023 O O . ARG A 1 130 ? -24.321 10.474 15.364 1.00 44.56 130 ARG A O 1
ATOM 1030 N N . ILE A 1 131 ? -25.417 10.413 13.402 1.00 45.66 131 ILE A N 1
ATOM 1031 C CA . ILE A 1 131 ? -24.478 9.528 12.733 1.00 45.66 131 ILE A CA 1
ATOM 1032 C C . ILE A 1 131 ? -23.688 10.370 11.741 1.00 45.66 131 ILE A C 1
ATOM 1034 O O . ILE A 1 131 ? -24.263 11.136 10.964 1.00 45.66 131 ILE A O 1
ATOM 1038 N N . ALA A 1 132 ? -22.367 10.250 11.800 1.00 41.59 132 ALA A N 1
ATOM 1039 C CA . ALA A 1 132 ? -21.518 10.723 10.724 1.00 41.59 132 ALA A CA 1
ATOM 1040 C C . ALA A 1 132 ? -21.653 9.712 9.584 1.00 41.59 132 ALA A C 1
ATOM 1042 O O . ALA A 1 132 ? -21.364 8.526 9.764 1.00 41.59 132 ALA A O 1
ATOM 1043 N N . ILE A 1 133 ? -22.151 10.160 8.436 1.00 43.75 133 ILE A N 1
ATOM 1044 C CA . ILE A 1 133 ? -22.188 9.338 7.228 1.00 43.75 133 ILE A CA 1
ATOM 1045 C C . ILE A 1 133 ? -20.895 9.642 6.483 1.00 43.75 133 ILE A C 1
ATOM 1047 O O . ILE A 1 133 ? -20.692 10.754 5.997 1.00 43.75 133 ILE A O 1
ATOM 1051 N N . TRP A 1 134 ? -19.986 8.672 6.451 1.00 32.62 134 TRP A N 1
ATOM 1052 C CA . TRP A 1 134 ? -18.653 8.884 5.901 1.00 32.62 134 TRP A CA 1
ATOM 1053 C C . TRP A 1 134 ? -18.666 8.718 4.374 1.00 32.62 134 TRP A C 1
ATOM 1055 O O . TRP A 1 134 ? -18.799 7.607 3.866 1.00 32.62 134 TRP A O 1
ATOM 1065 N N . GLY A 1 135 ? -18.495 9.843 3.668 1.00 46.19 135 GLY A 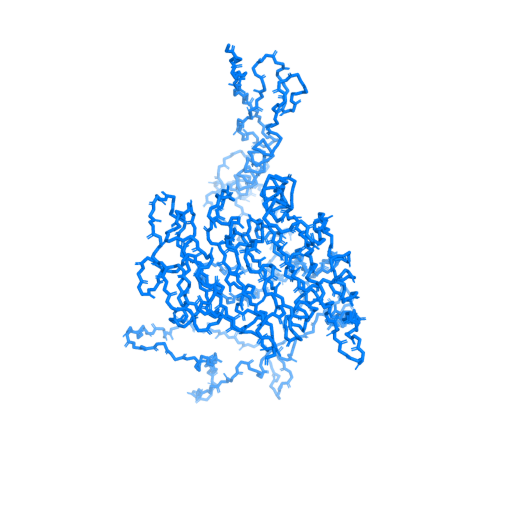N 1
ATOM 1066 C CA . GLY A 1 135 ? -18.348 10.002 2.213 1.00 46.19 135 GLY A CA 1
ATOM 1067 C C . GLY A 1 135 ? -17.524 11.265 1.879 1.00 46.19 135 GLY A C 1
ATOM 1068 O O . GLY A 1 135 ? -16.871 11.809 2.764 1.00 46.19 135 GLY A O 1
ATOM 1069 N N . LEU A 1 136 ? -17.523 11.748 0.624 1.00 31.39 136 LEU A N 1
ATOM 1070 C CA . LEU A 1 136 ? -16.658 12.858 0.141 1.00 31.39 136 LEU A CA 1
ATOM 1071 C C . LEU A 1 136 ? -16.846 14.221 0.855 1.00 31.39 136 LEU A C 1
ATOM 1073 O O . LEU A 1 136 ? -16.011 15.108 0.686 1.00 31.39 136 LEU A O 1
ATOM 1077 N N . GLN A 1 137 ? -17.900 14.390 1.655 1.00 34.91 137 GLN A N 1
ATOM 1078 C CA . GLN A 1 137 ? -18.045 15.463 2.640 1.00 34.91 137 GLN A CA 1
ATOM 1079 C C . GLN A 1 137 ? -18.665 14.895 3.916 1.00 34.91 137 GLN A C 1
ATOM 1081 O O . GLN A 1 137 ? -19.552 14.043 3.852 1.00 34.91 137 GLN A O 1
ATOM 1086 N N . GLU A 1 138 ? -18.211 15.385 5.067 1.00 36.00 138 GLU A N 1
ATOM 1087 C CA . GLU A 1 138 ? -18.767 15.026 6.367 1.00 36.00 138 GLU A CA 1
ATOM 1088 C C . GLU A 1 138 ? -20.197 15.578 6.461 1.00 36.00 138 GLU A C 1
ATOM 1090 O O . GLU A 1 138 ? -20.413 16.788 6.540 1.00 36.00 138 GLU A O 1
ATOM 1095 N N . GLN A 1 139 ? -21.190 14.691 6.376 1.00 38.09 139 GLN A N 1
ATOM 1096 C CA . GLN A 1 139 ? -22.585 15.042 6.614 1.00 38.09 139 GLN A CA 1
ATOM 1097 C C . GLN A 1 139 ? -23.080 14.382 7.893 1.00 38.09 139 GLN A C 1
ATOM 1099 O O . GLN A 1 139 ? -22.834 13.203 8.163 1.00 38.09 139 GLN A O 1
ATOM 1104 N N . GLU A 1 140 ? -23.830 15.159 8.665 1.00 36.59 140 GLU A N 1
ATOM 1105 C CA . GLU A 1 140 ? -24.498 14.676 9.860 1.00 36.59 140 GLU A CA 1
ATOM 1106 C C . GLU A 1 140 ? -25.934 14.268 9.534 1.00 36.59 140 GLU A C 1
ATOM 1108 O O . GLU A 1 140 ? -26.773 15.083 9.141 1.00 36.59 140 GLU A O 1
ATOM 1113 N N . GLY A 1 141 ? -26.224 12.983 9.721 1.00 42.19 141 GLY A N 1
ATOM 1114 C CA . GLY A 1 141 ? -27.573 12.441 9.651 1.00 42.19 141 GLY A CA 1
ATOM 1115 C C . GLY A 1 141 ? -28.173 12.267 11.042 1.00 42.19 141 GLY A C 1
ATOM 1116 O O . GLY A 1 141 ? -27.469 11.968 12.004 1.00 42.19 141 GLY A O 1
ATOM 1117 N N . HIS A 1 142 ? -29.496 12.391 11.148 1.00 44.72 142 HIS A N 1
ATOM 1118 C CA . HIS A 1 142 ? -30.236 11.960 12.334 1.00 44.72 142 HIS A CA 1
ATOM 1119 C C . HIS A 1 142 ? -31.106 10.756 11.990 1.00 44.72 142 HIS A C 1
ATOM 1121 O O . HIS A 1 142 ? -31.902 10.803 11.051 1.00 44.72 142 HIS A O 1
ATOM 1127 N N . ILE A 1 143 ? -31.038 9.708 12.805 1.00 45.50 143 ILE A N 1
ATOM 1128 C CA . ILE A 1 143 ? -31.947 8.565 12.687 1.00 45.50 143 ILE A CA 1
ATOM 1129 C C . ILE A 1 143 ? -33.359 9.025 13.096 1.00 45.50 143 ILE A C 1
ATOM 1131 O O . ILE A 1 143 ? -33.594 9.278 14.273 1.00 45.50 143 ILE A O 1
ATOM 1135 N N . ARG A 1 144 ? -34.304 9.187 12.154 1.00 38.53 144 ARG A N 1
ATOM 1136 C CA . ARG A 1 144 ? -35.653 9.740 12.444 1.00 38.53 144 ARG A CA 1
ATOM 1137 C C . ARG A 1 144 ? -36.806 8.738 12.436 1.00 38.53 144 ARG A C 1
ATOM 1139 O O . ARG A 1 144 ? -37.761 8.928 13.182 1.00 38.53 144 ARG A O 1
ATOM 1146 N N . LYS A 1 145 ? -36.759 7.708 11.591 1.00 38.62 145 LYS A N 1
ATOM 1147 C CA . LYS A 1 145 ? -37.782 6.654 11.502 1.00 38.62 145 LYS A CA 1
ATOM 1148 C C . LYS A 1 145 ? -37.182 5.423 10.826 1.00 38.62 145 LYS A C 1
ATOM 1150 O O . LYS A 1 145 ? -36.418 5.573 9.880 1.00 38.62 145 LYS A O 1
ATOM 1155 N N . PHE A 1 146 ? -37.560 4.232 11.278 1.00 39.41 146 PHE A N 1
ATOM 1156 C CA . PHE A 1 146 ? -37.289 2.977 10.578 1.00 39.41 146 PHE A CA 1
ATOM 1157 C C . PHE A 1 146 ? -38.541 2.582 9.790 1.00 39.41 146 PHE A C 1
ATOM 1159 O O . PHE A 1 146 ? -39.640 2.569 10.349 1.00 39.41 146 PHE A O 1
ATOM 1166 N N . ASN A 1 147 ? -38.394 2.314 8.496 1.00 35.81 147 ASN A N 1
ATOM 1167 C CA . ASN A 1 147 ? -39.479 1.846 7.643 1.00 35.81 147 ASN A CA 1
ATOM 1168 C C . ASN A 1 147 ? -38.998 0.543 7.003 1.00 35.81 147 ASN A C 1
ATOM 1170 O O . ASN A 1 147 ? -38.218 0.574 6.058 1.00 35.81 147 ASN A O 1
ATOM 1174 N N . VAL A 1 148 ? -39.427 -0.597 7.544 1.00 34.69 148 VAL A N 1
ATOM 1175 C CA . VAL A 1 148 ? -39.366 -1.863 6.801 1.00 34.69 148 VAL A CA 1
ATOM 1176 C C . VAL A 1 148 ? -40.224 -1.657 5.549 1.00 34.69 148 VAL A C 1
ATOM 1178 O O . VAL A 1 148 ? -41.321 -1.111 5.657 1.00 34.69 148 VAL A O 1
ATOM 1181 N N . GLY A 1 149 ? -39.663 -1.936 4.371 1.00 31.02 149 GLY A N 1
ATOM 1182 C CA . GLY A 1 149 ? -40.146 -1.470 3.066 1.00 31.02 149 GLY A CA 1
ATOM 1183 C C . GLY A 1 149 ? -41.630 -1.722 2.755 1.00 31.02 149 GLY A C 1
ATOM 1184 O O . GLY A 1 149 ? -42.338 -2.463 3.434 1.00 31.02 149 GLY A O 1
ATOM 1185 N N . ARG A 1 150 ? -42.117 -1.071 1.690 1.00 35.03 150 ARG A N 1
ATOM 1186 C CA . ARG A 1 150 ? -43.518 -1.121 1.236 1.00 35.03 150 ARG A CA 1
ATOM 1187 C C . ARG A 1 150 ? -43.899 -2.510 0.691 1.00 35.03 150 ARG A C 1
ATOM 1189 O O . ARG A 1 150 ? -43.912 -2.714 -0.515 1.00 35.03 150 ARG A O 1
ATOM 1196 N N . GLY A 1 151 ? -44.269 -3.421 1.586 1.00 38.88 151 GLY A N 1
ATOM 1197 C CA . GLY A 1 151 ? -45.150 -4.566 1.327 1.00 38.88 151 GLY A CA 1
ATOM 1198 C C . GLY A 1 151 ? -46.547 -4.333 1.932 1.00 38.88 151 GLY A C 1
ATOM 1199 O O . GLY A 1 151 ? -46.733 -3.361 2.667 1.00 38.88 151 GLY A O 1
ATOM 1200 N N . PRO A 1 152 ? -47.552 -5.184 1.651 1.00 30.94 152 PRO A N 1
ATOM 1201 C CA . PRO A 1 152 ? -48.978 -4.914 1.905 1.00 30.94 152 PRO A CA 1
ATOM 1202 C C . PRO A 1 152 ? -49.415 -4.864 3.386 1.00 30.94 152 PRO A C 1
ATOM 1204 O O . PRO A 1 152 ? -50.610 -4.795 3.671 1.00 30.94 152 PRO A O 1
ATOM 1207 N N . PHE A 1 153 ? -48.490 -4.851 4.344 1.00 35.16 153 PHE A N 1
ATOM 1208 C CA . PHE A 1 153 ? -48.798 -5.021 5.761 1.00 35.16 153 PHE A CA 1
ATOM 1209 C C . PHE A 1 153 ? -48.603 -3.719 6.549 1.00 35.16 153 PHE A C 1
ATOM 1211 O O . PHE A 1 153 ? -47.490 -3.268 6.812 1.00 35.16 153 PHE A O 1
ATOM 1218 N N . LYS A 1 154 ? -49.730 -3.105 6.926 1.00 35.09 154 LYS A N 1
ATOM 1219 C CA . LYS A 1 154 ? -49.825 -1.981 7.867 1.00 35.09 154 LYS A CA 1
ATOM 1220 C C . LYS A 1 154 ? -49.991 -2.523 9.299 1.00 35.09 154 LYS A C 1
ATOM 1222 O O . LYS A 1 154 ? -51.088 -2.971 9.594 1.00 35.09 154 LYS A O 1
ATOM 1227 N N . ASP A 1 155 ? -48.958 -2.485 10.149 1.00 30.48 155 ASP A N 1
ATOM 1228 C CA . ASP A 1 155 ? -49.009 -2.049 11.574 1.00 30.48 155 ASP A CA 1
ATOM 1229 C C . ASP A 1 155 ? -47.670 -2.285 12.333 1.00 30.48 155 ASP A C 1
ATOM 1231 O O . ASP A 1 155 ? -46.863 -3.117 11.910 1.00 30.48 155 ASP A O 1
ATOM 1235 N N . PRO A 1 156 ? -47.391 -1.562 13.446 1.00 33.19 156 PRO A N 1
ATOM 1236 C CA . PRO A 1 156 ? -46.071 -1.450 14.064 1.00 33.19 156 PRO A CA 1
ATOM 1237 C C . PRO A 1 156 ? -45.913 -2.327 15.318 1.00 33.19 156 PRO A C 1
ATOM 1239 O O . PRO A 1 156 ? -45.810 -1.806 16.424 1.00 33.19 156 PRO A O 1
ATOM 1242 N N . LEU A 1 157 ? -45.864 -3.654 15.198 1.00 28.00 157 LEU A N 1
ATOM 1243 C CA . LEU A 1 157 ? -45.560 -4.524 16.347 1.00 28.00 157 LEU A CA 1
ATOM 1244 C C . LEU A 1 157 ? -44.743 -5.746 15.913 1.00 28.00 157 LEU A C 1
ATOM 1246 O O . LEU A 1 157 ? -45.259 -6.854 15.821 1.00 28.00 157 LEU A O 1
ATOM 1250 N N . TYR A 1 158 ? -43.444 -5.555 15.682 1.00 29.22 158 TYR A N 1
ATOM 1251 C CA . TYR A 1 158 ? -42.509 -6.661 15.467 1.00 29.22 158 TYR A CA 1
ATOM 1252 C C . TYR A 1 158 ? -41.584 -6.787 16.679 1.00 29.22 158 TYR A C 1
ATOM 1254 O O . TYR A 1 158 ? -40.843 -5.864 17.012 1.00 29.22 158 TYR A O 1
ATOM 1262 N N . CYS A 1 159 ? -41.639 -7.932 17.358 1.00 29.78 159 CYS A N 1
ATOM 1263 C CA . CYS A 1 159 ? -40.762 -8.276 18.471 1.00 29.78 159 CYS A CA 1
ATOM 1264 C C . CYS A 1 159 ? -39.965 -9.523 18.077 1.00 29.78 159 CYS A C 1
ATOM 1266 O O . CYS A 1 159 ? -40.530 -10.611 17.985 1.00 29.78 159 CYS A O 1
ATOM 1268 N N . VAL A 1 160 ? -38.658 -9.381 17.848 1.00 27.53 160 VAL A N 1
ATOM 1269 C CA . VAL A 1 160 ? -37.771 -10.523 17.579 1.00 27.53 160 VAL A CA 1
ATOM 1270 C C . VAL A 1 160 ? -37.514 -11.246 18.903 1.00 27.53 160 VAL A C 1
ATOM 1272 O O . VAL A 1 160 ? -36.857 -10.706 19.795 1.00 27.53 160 VAL A O 1
ATOM 1275 N N . LYS A 1 161 ? -38.071 -12.451 19.074 1.00 24.58 161 LYS A N 1
ATOM 1276 C CA . LYS A 1 161 ? -37.785 -13.310 20.235 1.00 24.58 161 LYS A CA 1
ATOM 1277 C C . LYS A 1 161 ? -36.488 -14.094 20.023 1.00 24.58 161 LYS A C 1
ATOM 1279 O O . LYS A 1 161 ? -36.173 -14.532 18.925 1.00 24.58 161 LYS A O 1
ATOM 1284 N N . ARG A 1 162 ? -35.737 -14.248 21.115 1.00 32.22 162 ARG A N 1
ATOM 1285 C CA . ARG A 1 162 ? -34.332 -14.678 21.172 1.00 32.22 162 ARG A CA 1
ATOM 1286 C C . ARG A 1 162 ? -34.162 -16.158 21.539 1.00 32.22 162 ARG A C 1
ATOM 1288 O O . ARG A 1 162 ? -33.353 -16.473 22.407 1.00 32.22 162 ARG A O 1
ATOM 1295 N N . GLU A 1 163 ? -34.901 -17.072 20.922 1.00 26.55 163 GLU A N 1
ATOM 1296 C CA . GLU A 1 163 ? -34.727 -18.504 21.204 1.00 26.55 163 GLU A CA 1
ATOM 1297 C C . GLU A 1 163 ? -34.541 -19.300 19.915 1.00 26.55 163 GLU A C 1
ATOM 1299 O O . GLU A 1 163 ? -35.428 -19.330 19.071 1.00 26.55 163 GLU A O 1
ATOM 1304 N N . GLY A 1 164 ? -33.372 -19.944 19.782 1.00 29.33 164 GLY A N 1
ATOM 1305 C CA . GLY A 1 164 ? -33.127 -20.936 18.732 1.00 29.33 164 GLY A CA 1
ATOM 1306 C C . GLY A 1 164 ? -31.852 -20.776 17.902 1.00 29.33 164 GLY A C 1
ATOM 1307 O O . GLY A 1 164 ? -31.911 -20.964 16.697 1.00 29.33 164 GLY A O 1
ATOM 1308 N N . PHE A 1 165 ? -30.688 -20.495 18.498 1.00 27.36 165 PHE A N 1
ATOM 1309 C CA . PHE A 1 165 ? -29.413 -20.751 17.807 1.00 27.36 165 PHE A CA 1
ATOM 1310 C C . PHE A 1 165 ? -28.843 -22.094 18.273 1.00 27.36 165 PHE A C 1
ATOM 1312 O O . PHE A 1 165 ? -28.386 -22.220 19.410 1.00 27.36 165 PHE A O 1
ATOM 1319 N N . ARG A 1 166 ? -28.865 -23.109 17.400 1.00 27.89 166 ARG A N 1
ATOM 1320 C CA . ARG A 1 166 ? -28.044 -24.318 17.558 1.00 27.89 166 ARG A CA 1
ATOM 1321 C C . ARG A 1 166 ? -26.848 -24.241 16.618 1.00 27.89 166 ARG A C 1
ATOM 1323 O O . ARG A 1 166 ? -26.979 -23.930 15.443 1.00 27.89 166 ARG A O 1
ATOM 1330 N N . LYS A 1 167 ? -25.683 -24.535 17.185 1.00 24.08 167 LYS A N 1
ATOM 1331 C CA . LYS A 1 167 ? -24.386 -24.583 16.518 1.00 24.08 167 LYS A CA 1
ATOM 1332 C C . LYS A 1 167 ? -24.300 -25.863 15.683 1.00 24.08 167 LYS A C 1
ATOM 1334 O O . LYS A 1 167 ? -24.361 -26.944 16.263 1.00 24.08 167 LYS A O 1
ATOM 1339 N N . TYR A 1 168 ? -24.109 -25.745 14.373 1.00 27.05 168 TYR A N 1
ATOM 1340 C CA . TYR A 1 168 ? -23.502 -26.818 13.588 1.00 27.05 168 TYR A CA 1
ATOM 1341 C C . TYR A 1 168 ? -22.011 -26.521 13.466 1.00 27.05 168 TYR A C 1
ATOM 1343 O O . TYR A 1 168 ? -21.610 -25.416 13.104 1.00 27.05 168 TYR A O 1
ATOM 1351 N N . ARG A 1 169 ? -21.195 -27.488 13.882 1.00 33.84 169 ARG A N 1
ATOM 1352 C CA . ARG A 1 169 ? -19.748 -27.486 13.693 1.00 33.84 169 ARG A CA 1
ATOM 1353 C C . ARG A 1 169 ? -19.439 -28.543 12.639 1.00 33.84 169 ARG A C 1
ATOM 1355 O O . ARG A 1 169 ? -20.019 -29.623 12.698 1.00 33.84 169 ARG A O 1
ATOM 1362 N N . ASP A 1 170 ? -18.506 -28.186 11.766 1.00 34.88 170 ASP A N 1
ATOM 1363 C CA . ASP A 1 170 ? -17.816 -29.016 10.778 1.00 34.88 170 ASP A CA 1
ATOM 1364 C C . ASP A 1 170 ? -18.637 -29.390 9.531 1.00 34.88 170 ASP A C 1
ATOM 1366 O O . ASP A 1 170 ? -19.394 -30.355 9.549 1.00 34.88 170 ASP A O 1
ATOM 1370 N N . GLN A 1 171 ? -18.434 -28.640 8.435 1.00 28.64 171 GLN A N 1
ATOM 1371 C CA . GLN A 1 171 ? -18.046 -29.151 7.104 1.00 28.64 171 GLN A CA 1
ATOM 1372 C C . GLN A 1 171 ? -18.049 -28.036 6.034 1.00 28.64 171 GLN A C 1
ATOM 1374 O O . GLN A 1 171 ? -19.060 -27.383 5.828 1.00 28.64 171 GLN A O 1
ATOM 1379 N N . PHE A 1 172 ? -16.892 -27.905 5.372 1.00 32.81 172 PHE A N 1
ATOM 1380 C CA . PHE A 1 172 ? -16.592 -27.337 4.047 1.00 32.81 172 PHE A CA 1
ATOM 1381 C C . PHE A 1 172 ? -16.980 -25.887 3.685 1.00 32.81 172 PHE A C 1
ATOM 1383 O O . PHE A 1 172 ? -18.139 -25.492 3.676 1.00 32.81 172 PHE A O 1
ATOM 1390 N N . ASP A 1 173 ? -15.940 -25.144 3.287 1.00 39.72 173 ASP A N 1
ATOM 1391 C CA . ASP A 1 173 ? -15.972 -23.866 2.575 1.00 39.72 173 ASP A CA 1
ATOM 1392 C C . ASP A 1 173 ? -16.647 -24.026 1.198 1.00 39.72 173 ASP A C 1
ATOM 1394 O O . ASP A 1 173 ? -16.048 -24.561 0.261 1.00 39.72 173 ASP A O 1
ATOM 1398 N N . ASP A 1 174 ? -17.888 -23.552 1.084 1.00 34.72 174 ASP A N 1
ATOM 1399 C CA . ASP A 1 174 ? -18.624 -23.385 -0.173 1.00 34.72 174 ASP A CA 1
ATOM 1400 C C . ASP A 1 174 ? -18.708 -21.879 -0.518 1.00 34.72 174 ASP A C 1
ATOM 1402 O O . ASP A 1 174 ? -19.162 -21.090 0.317 1.00 34.72 174 ASP A O 1
ATOM 1406 N N . PRO A 1 175 ? -18.265 -21.435 -1.712 1.00 30.89 175 PRO A N 1
ATOM 1407 C CA . PRO A 1 175 ? -18.388 -20.047 -2.158 1.00 30.89 175 PRO A CA 1
ATOM 1408 C C . PRO A 1 175 ? -19.828 -19.589 -2.465 1.00 30.89 175 PRO A C 1
ATOM 1410 O O . PRO A 1 175 ? -20.017 -18.415 -2.781 1.00 30.89 175 PRO A O 1
ATOM 1413 N N . SER A 1 176 ? -20.856 -20.436 -2.340 1.00 30.03 176 SER A N 1
ATOM 1414 C CA . SER A 1 176 ? -22.263 -20.015 -2.418 1.00 30.03 176 SER A CA 1
ATOM 1415 C C . SER A 1 176 ? -22.832 -19.561 -1.065 1.00 30.03 176 SER A C 1
ATOM 1417 O O . SER A 1 176 ? -23.890 -20.021 -0.633 1.00 30.03 176 SER A O 1
ATOM 1419 N N . PHE A 1 177 ? -22.149 -18.654 -0.366 1.00 30.36 177 PHE A N 1
ATOM 1420 C CA . PHE A 1 177 ? -22.723 -18.033 0.830 1.00 30.36 177 PHE A CA 1
ATOM 1421 C C . PHE A 1 177 ? -23.804 -17.016 0.431 1.00 30.36 177 PHE A C 1
ATOM 1423 O O . PHE A 1 177 ? -23.536 -15.832 0.234 1.00 30.36 177 PHE A O 1
ATOM 1430 N N . SER A 1 178 ? -25.050 -17.474 0.321 1.00 29.83 178 SER A N 1
ATOM 1431 C CA . SER A 1 178 ? -26.240 -16.625 0.349 1.00 29.83 178 SER A CA 1
ATOM 1432 C C . SER A 1 178 ? -26.642 -16.369 1.805 1.00 29.83 178 SER A C 1
ATOM 1434 O O . SER A 1 178 ? -26.877 -17.290 2.591 1.00 29.83 178 SER A O 1
ATOM 1436 N N . CYS A 1 179 ? -26.713 -15.096 2.204 1.00 31.97 179 CYS A N 1
ATOM 1437 C CA . CYS A 1 179 ? -27.316 -14.733 3.483 1.00 31.97 179 CYS A CA 1
ATOM 1438 C C . CYS A 1 179 ? -28.834 -14.907 3.382 1.00 31.97 179 CYS A C 1
ATOM 1440 O O . CYS A 1 179 ? -29.503 -14.205 2.625 1.00 31.97 179 CYS A O 1
ATOM 1442 N N . HIS A 1 180 ? -29.357 -15.843 4.167 1.00 32.16 180 HIS A N 1
ATOM 1443 C CA . HIS A 1 180 ? -30.776 -16.143 4.266 1.00 32.16 180 HIS A CA 1
ATOM 1444 C C . HIS A 1 180 ? -31.337 -15.590 5.577 1.00 32.16 180 HIS A C 1
ATOM 1446 O O . HIS A 1 180 ? -30.816 -15.884 6.656 1.00 32.16 180 HIS A O 1
ATOM 1452 N N . TYR A 1 181 ? -32.411 -14.806 5.497 1.00 34.72 181 TYR A N 1
ATOM 1453 C CA . TYR A 1 181 ? -33.132 -14.325 6.675 1.00 34.72 181 TYR A CA 1
ATOM 1454 C C . TYR A 1 181 ? -34.361 -15.199 6.909 1.00 34.72 181 TYR A C 1
ATOM 1456 O O . TYR A 1 181 ? -35.181 -15.374 6.013 1.00 34.72 181 TYR A O 1
ATOM 1464 N N . LEU A 1 182 ? -34.489 -15.737 8.122 1.00 30.17 182 LEU A N 1
ATOM 1465 C CA . LEU A 1 182 ? -35.662 -16.488 8.565 1.00 30.17 182 LEU A CA 1
ATOM 1466 C C . LEU A 1 182 ? -36.661 -15.512 9.185 1.00 30.17 182 LEU A C 1
ATOM 1468 O O . LEU A 1 182 ? -36.401 -14.947 10.251 1.00 30.17 182 LEU A O 1
ATOM 1472 N N . VAL A 1 183 ? -37.790 -15.304 8.513 1.00 34.56 183 VAL A N 1
ATOM 1473 C CA . VAL A 1 183 ? -38.867 -14.441 9.002 1.00 34.56 183 VAL A CA 1
ATOM 1474 C C . VAL A 1 183 ? -40.022 -15.326 9.457 1.00 34.56 183 VAL A C 1
ATOM 1476 O O . VAL A 1 183 ? -40.577 -16.096 8.677 1.00 34.56 183 VAL A O 1
ATOM 1479 N N . GLY A 1 184 ? -40.352 -15.245 10.747 1.00 32.06 184 GLY A N 1
ATOM 1480 C CA . GLY A 1 184 ? -41.479 -15.973 11.327 1.00 32.06 184 GLY A CA 1
ATOM 1481 C C . GLY A 1 184 ? -42.796 -15.249 11.066 1.00 32.06 184 GLY A C 1
ATOM 1482 O O . GLY A 1 184 ? -42.939 -14.075 11.419 1.00 32.06 184 GLY A O 1
ATOM 1483 N N . MET A 1 185 ? -43.751 -15.960 10.474 1.00 35.50 185 MET A N 1
ATOM 1484 C CA . MET A 1 185 ? -45.091 -15.474 10.158 1.00 35.50 185 MET A CA 1
ATOM 1485 C C . MET A 1 185 ? -46.034 -15.667 11.353 1.00 35.50 185 MET A C 1
ATOM 1487 O O . MET A 1 185 ? -45.826 -16.515 12.224 1.00 35.50 185 MET A O 1
ATOM 1491 N N . THR A 1 186 ? -47.103 -14.874 11.418 1.00 30.30 186 THR A N 1
ATOM 1492 C CA . THR A 1 186 ? -48.082 -14.932 12.521 1.00 30.30 186 THR A CA 1
ATOM 1493 C C . THR A 1 186 ? -48.924 -16.208 12.529 1.00 30.30 186 THR A C 1
ATOM 1495 O O . THR A 1 186 ? -49.483 -16.554 13.568 1.00 30.30 186 THR A O 1
ATOM 1498 N N . ASP A 1 187 ? -48.989 -16.926 11.409 1.00 38.19 187 ASP A N 1
ATOM 1499 C CA . ASP A 1 187 ? -49.630 -18.240 11.288 1.00 38.19 187 ASP A CA 1
ATOM 1500 C C . ASP A 1 187 ? -48.714 -19.405 11.715 1.00 38.19 187 ASP A C 1
ATOM 1502 O O . ASP A 1 187 ? -49.121 -20.565 11.677 1.00 38.19 187 ASP A O 1
ATOM 1506 N N . GLY A 1 188 ? -47.489 -19.103 12.162 1.00 35.16 188 GLY A N 1
ATOM 1507 C CA . GLY A 1 188 ? -46.502 -20.089 12.595 1.00 35.16 188 GLY A CA 1
ATOM 1508 C C . GLY A 1 188 ? -45.684 -20.697 11.456 1.00 35.16 188 GLY A C 1
ATOM 1509 O O . GLY A 1 188 ? -44.854 -21.569 11.720 1.00 35.16 188 GLY A O 1
ATOM 1510 N N . SER A 1 189 ? -45.887 -20.251 10.215 1.00 37.22 189 SER A N 1
ATOM 1511 C CA . SER A 1 189 ? -45.021 -20.609 9.095 1.00 37.22 189 SER A CA 1
ATOM 1512 C C . SER A 1 189 ? -43.740 -19.760 9.105 1.00 37.22 189 SER A C 1
ATOM 1514 O O . SER A 1 189 ? -43.679 -18.683 9.698 1.00 37.22 189 SER A O 1
ATOM 1516 N N . ASN A 1 190 ? -42.677 -20.273 8.493 1.00 39.69 190 ASN A N 1
ATOM 1517 C CA . ASN A 1 190 ? -41.403 -19.575 8.362 1.00 39.69 190 ASN A CA 1
ATOM 1518 C C . ASN A 1 190 ? -41.082 -19.441 6.877 1.00 39.69 190 ASN A C 1
ATOM 1520 O O . ASN A 1 190 ? -41.164 -20.435 6.155 1.00 39.69 190 ASN A O 1
ATOM 1524 N N . GLU A 1 191 ? -40.663 -18.255 6.449 1.00 41.09 191 GLU A N 1
ATOM 1525 C CA . GLU A 1 191 ? -40.190 -18.024 5.085 1.00 41.09 191 GLU A CA 1
ATOM 1526 C C . GLU A 1 191 ? -38.727 -17.571 5.095 1.00 41.09 191 GLU A C 1
ATOM 1528 O O . GLU A 1 191 ? -38.265 -16.896 6.023 1.00 41.09 191 GLU A O 1
ATOM 1533 N N . VAL A 1 192 ? -37.985 -18.007 4.078 1.00 39.47 192 VAL A N 1
ATOM 1534 C CA . VAL A 1 192 ? -36.565 -17.713 3.901 1.00 39.47 192 VAL A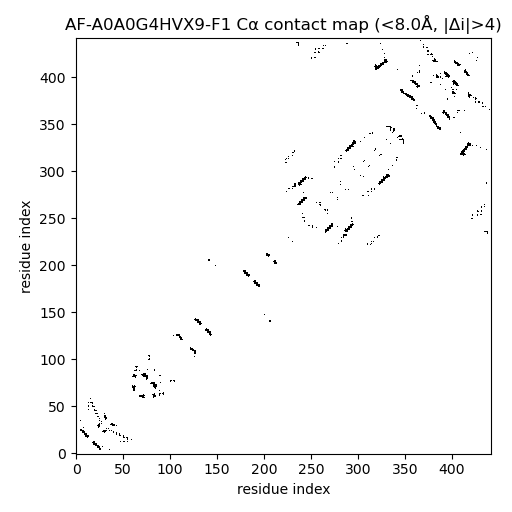 CA 1
ATOM 1535 C C . VAL A 1 192 ? -36.426 -16.681 2.789 1.00 39.47 192 VAL A C 1
ATOM 1537 O O . VAL A 1 192 ? -36.770 -16.971 1.649 1.00 39.47 192 VAL A O 1
ATOM 1540 N N . LEU A 1 193 ? -35.910 -15.497 3.118 1.00 35.97 193 LEU A N 1
ATOM 1541 C CA . LEU A 1 193 ? -35.675 -14.422 2.149 1.00 35.97 193 LEU A CA 1
ATOM 1542 C C . LEU A 1 193 ? -34.194 -14.319 1.776 1.00 35.97 193 LEU A C 1
ATOM 1544 O O . LEU A 1 193 ? -33.322 -14.502 2.634 1.00 35.97 193 LEU A O 1
ATOM 1548 N N . GLU A 1 194 ? -33.919 -13.991 0.512 1.00 33.59 194 GLU A N 1
ATOM 1549 C CA . GLU A 1 194 ? -32.571 -13.712 0.009 1.00 33.59 194 GLU A CA 1
ATOM 1550 C C . GLU A 1 194 ? -32.170 -12.246 0.249 1.00 33.59 194 GLU A C 1
ATOM 1552 O O . GLU A 1 194 ? -32.982 -11.323 0.182 1.00 33.59 194 GLU A O 1
ATOM 1557 N N . ALA A 1 195 ? -30.889 -12.012 0.549 1.00 35.22 195 ALA A N 1
ATOM 1558 C CA . ALA A 1 195 ? -30.371 -10.688 0.904 1.00 35.22 195 ALA A CA 1
ATOM 1559 C C . ALA A 1 195 ? -30.536 -9.619 -0.199 1.00 35.22 195 ALA A C 1
ATOM 1561 O O . ALA A 1 195 ? -30.674 -8.433 0.105 1.00 35.22 195 ALA A O 1
ATOM 1562 N N . SER A 1 196 ? -30.570 -10.012 -1.472 1.00 35.88 196 SER A N 1
ATOM 1563 C CA . SER A 1 196 ? -30.775 -9.114 -2.620 1.00 35.88 196 SER A CA 1
ATOM 1564 C C . SER A 1 196 ? -32.095 -8.331 -2.555 1.00 35.88 196 SER A C 1
ATOM 1566 O O . SER A 1 196 ? -32.139 -7.179 -2.991 1.00 35.88 196 SER A O 1
ATOM 1568 N N . ASP A 1 197 ? -33.141 -8.893 -1.944 1.00 37.06 197 ASP A N 1
ATOM 1569 C CA . ASP A 1 197 ? -34.463 -8.260 -1.844 1.00 37.06 197 ASP A CA 1
ATOM 1570 C C . ASP A 1 197 ? -34.526 -7.156 -0.771 1.00 37.06 197 ASP A C 1
ATOM 1572 O O . ASP A 1 197 ? -35.363 -6.252 -0.827 1.00 37.06 197 ASP A O 1
ATOM 1576 N N . VAL A 1 198 ? -33.613 -7.184 0.205 1.00 39.16 198 VAL A N 1
ATOM 1577 C CA . VAL A 1 198 ? -33.615 -6.279 1.368 1.00 39.16 198 VAL A CA 1
ATOM 1578 C C . VAL A 1 198 ? -32.730 -5.048 1.140 1.00 39.16 198 VAL A C 1
ATOM 1580 O O . VAL A 1 198 ? -33.030 -3.956 1.629 1.00 39.16 198 VAL A O 1
ATOM 1583 N N . HIS A 1 199 ? -31.644 -5.188 0.377 1.00 34.44 199 HIS A N 1
ATOM 1584 C CA . HIS A 1 199 ? -30.641 -4.130 0.221 1.00 34.44 199 HIS A CA 1
ATOM 1585 C C . HIS A 1 199 ? -31.063 -2.984 -0.724 1.00 34.44 199 HIS A C 1
ATOM 1587 O O . HIS A 1 199 ? -30.566 -1.871 -0.572 1.00 34.44 199 HIS A O 1
ATOM 1593 N N . ASN A 1 200 ? -32.054 -3.180 -1.601 1.00 32.97 200 ASN A N 1
ATOM 1594 C CA . ASN A 1 200 ? -32.517 -2.162 -2.564 1.00 32.97 200 ASN A CA 1
ATOM 1595 C C . ASN A 1 200 ? -33.524 -1.124 -2.005 1.00 32.97 200 ASN A C 1
ATOM 1597 O O . ASN A 1 200 ? -34.147 -0.398 -2.778 1.00 32.97 200 ASN A O 1
ATOM 1601 N N . SER A 1 201 ? -33.730 -1.041 -0.682 1.00 36.34 201 SER A N 1
ATOM 1602 C CA . SER A 1 201 ? -34.895 -0.342 -0.092 1.00 36.34 201 SER A CA 1
ATOM 1603 C C . SER A 1 201 ? -34.594 0.742 0.963 1.00 36.34 201 SER A C 1
ATOM 1605 O O . SER A 1 201 ? -35.467 1.060 1.775 1.00 36.34 201 SER A O 1
ATOM 1607 N N . TRP A 1 202 ? -33.401 1.345 0.983 1.00 35.06 202 TRP A N 1
ATOM 1608 C CA . TRP A 1 202 ? -33.042 2.379 1.973 1.00 35.06 202 TRP A CA 1
ATOM 1609 C C . TRP A 1 202 ? -33.183 3.807 1.406 1.00 35.06 202 TRP A C 1
ATOM 1611 O O . TRP A 1 202 ? -32.724 4.090 0.306 1.00 35.06 202 TRP A O 1
ATOM 1621 N N . ILE A 1 203 ? -33.801 4.729 2.161 1.00 39.00 203 ILE A N 1
ATOM 1622 C CA . ILE A 1 203 ? -33.922 6.162 1.817 1.00 39.00 203 ILE A CA 1
ATOM 1623 C C . ILE A 1 203 ? -33.483 6.982 3.038 1.00 39.00 203 ILE A C 1
ATOM 1625 O O . ILE A 1 203 ? -34.142 6.922 4.080 1.00 39.00 203 ILE A O 1
ATOM 1629 N N . ALA A 1 204 ? -32.397 7.757 2.939 1.00 40.47 204 ALA A N 1
ATOM 1630 C CA . ALA A 1 204 ? -32.086 8.763 3.959 1.00 40.47 204 ALA A CA 1
ATOM 1631 C C . ALA A 1 204 ? -33.027 9.967 3.814 1.00 40.47 204 ALA A C 1
ATOM 1633 O O . ALA A 1 204 ? -33.537 10.252 2.738 1.00 40.47 204 ALA A O 1
ATOM 1634 N N . VAL A 1 205 ? -33.278 10.700 4.896 1.00 41.44 205 VAL A N 1
ATOM 1635 C CA . VAL A 1 205 ? -34.106 11.918 4.897 1.00 41.44 205 VAL A CA 1
ATOM 1636 C C . VAL A 1 205 ? -33.403 13.010 5.695 1.00 41.44 205 VAL A C 1
ATOM 1638 O O . VAL A 1 205 ? -32.727 12.717 6.680 1.00 41.44 205 VAL A O 1
ATOM 1641 N N . ASN A 1 206 ? -33.555 14.273 5.296 1.00 43.31 206 ASN A N 1
ATOM 1642 C CA . ASN A 1 206 ? -32.925 15.395 5.992 1.00 43.31 206 ASN A CA 1
ATOM 1643 C C . ASN A 1 206 ? -33.707 15.791 7.261 1.00 43.31 206 ASN A C 1
ATOM 1645 O O . ASN A 1 206 ? -34.763 15.238 7.588 1.00 43.31 206 ASN A O 1
ATOM 1649 N N . GLN A 1 207 ? -33.225 16.819 7.966 1.00 36.78 207 GLN A N 1
ATOM 1650 C CA . GLN A 1 207 ? -33.869 17.352 9.172 1.00 36.78 207 GLN A CA 1
ATOM 1651 C C . GLN A 1 207 ? -35.277 17.958 8.954 1.00 36.78 207 GLN A C 1
ATOM 1653 O O . GLN A 1 207 ? -35.933 18.366 9.916 1.00 36.78 207 GLN A O 1
ATOM 1658 N N . HIS A 1 208 ? -35.777 17.998 7.722 1.00 41.91 208 HIS A N 1
ATOM 1659 C CA . HIS A 1 208 ? -37.129 18.438 7.378 1.00 41.91 208 HIS A CA 1
ATOM 1660 C C . HIS A 1 208 ? -38.009 17.287 6.863 1.00 41.91 208 HIS A C 1
ATOM 1662 O O . HIS A 1 208 ? -39.152 17.517 6.488 1.00 41.91 208 HIS A O 1
ATOM 1668 N N . GLY A 1 209 ? -37.515 1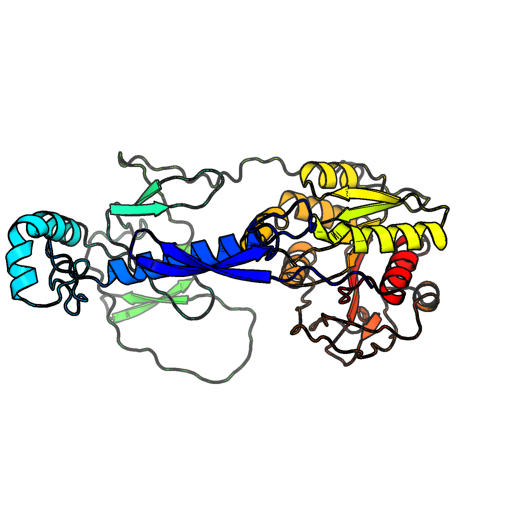6.041 6.882 1.00 37.78 209 GLY A N 1
ATOM 1669 C CA . GLY A 1 209 ? -38.264 14.872 6.412 1.00 37.78 209 GLY A CA 1
ATOM 1670 C C . GLY A 1 209 ? -38.344 14.759 4.888 1.00 37.78 209 GLY A C 1
ATOM 1671 O O . GLY A 1 209 ? -39.100 13.933 4.383 1.00 37.78 209 GLY A O 1
ATOM 1672 N N . VAL A 1 210 ? -37.566 15.563 4.160 1.00 43.91 210 VAL A N 1
ATOM 1673 C CA . VAL A 1 210 ? -37.411 15.430 2.710 1.00 43.91 210 VAL A CA 1
ATOM 1674 C C . VAL A 1 210 ? -36.478 14.246 2.457 1.00 43.91 210 VAL A C 1
ATOM 1676 O O . VAL A 1 210 ? -35.413 14.219 3.083 1.00 43.91 210 VAL A O 1
ATOM 1679 N N . PRO A 1 211 ? -36.840 13.282 1.584 1.00 42.59 211 PRO A N 1
ATOM 1680 C CA . PRO A 1 211 ? -35.911 12.277 1.083 1.00 42.59 211 PRO A CA 1
ATOM 1681 C C . PRO A 1 211 ? -34.612 12.953 0.667 1.00 42.59 211 PRO A C 1
ATOM 1683 O O . PRO A 1 211 ? -34.580 13.749 -0.269 1.00 42.59 211 PRO A O 1
ATOM 1686 N N . LEU A 1 212 ? -33.544 12.660 1.403 1.00 37.47 212 LEU A N 1
ATOM 1687 C CA . LEU A 1 212 ? -32.222 12.778 0.842 1.00 37.47 212 LEU A CA 1
ATOM 1688 C C . LEU A 1 212 ? -32.229 11.707 -0.231 1.00 37.47 212 LEU A C 1
ATOM 1690 O O . LEU A 1 212 ? -32.297 10.512 0.065 1.00 37.47 212 LEU A O 1
ATOM 1694 N N . HIS A 1 213 ? -32.198 12.132 -1.486 1.00 38.47 213 HIS A N 1
ATOM 1695 C CA . HIS A 1 213 ? -31.571 11.276 -2.460 1.00 38.47 213 HIS A CA 1
ATOM 1696 C C . HIS A 1 213 ? -30.169 11.029 -1.900 1.00 38.47 213 HIS A C 1
ATOM 1698 O O . HIS A 1 213 ? -29.292 11.880 -2.023 1.00 38.47 213 HIS A O 1
ATOM 1704 N N . ILE A 1 214 ? -29.962 9.866 -1.271 1.00 36.91 214 ILE A N 1
ATOM 1705 C CA . ILE A 1 214 ? -28.683 9.193 -1.409 1.00 36.91 214 ILE A CA 1
ATOM 1706 C C . ILE A 1 214 ? -28.680 8.819 -2.884 1.00 36.91 214 ILE A C 1
ATOM 1708 O O . ILE A 1 214 ? -28.975 7.701 -3.286 1.00 36.91 214 ILE A O 1
ATOM 1712 N N . VAL A 1 215 ? -28.428 9.819 -3.726 1.00 33.28 215 VAL A N 1
ATOM 1713 C CA . VAL A 1 215 ? -27.557 9.554 -4.839 1.00 33.28 215 VAL A CA 1
ATOM 1714 C C . VAL A 1 215 ? -26.359 9.000 -4.081 1.00 33.28 215 VAL A C 1
ATOM 1716 O O . VAL A 1 215 ? -25.738 9.715 -3.286 1.00 33.28 215 VAL A O 1
ATOM 1719 N N . GLU A 1 216 ? -26.072 7.709 -4.228 1.00 37.03 216 GLU A N 1
ATOM 1720 C CA . GLU A 1 216 ? -24.668 7.401 -4.396 1.00 37.03 216 GLU A CA 1
ATOM 1721 C C . GLU A 1 216 ? -24.270 8.327 -5.536 1.00 37.03 216 GLU A C 1
ATOM 1723 O O . GLU A 1 216 ? -24.374 7.987 -6.706 1.00 37.03 216 GLU A O 1
ATOM 1728 N N . GLU A 1 217 ? -23.869 9.553 -5.197 1.00 36.38 217 GLU A N 1
ATOM 1729 C CA . GLU A 1 217 ? -22.857 10.205 -5.963 1.00 36.38 217 GLU A CA 1
ATOM 1730 C C . GLU A 1 217 ? -21.614 9.305 -5.738 1.00 36.38 217 GLU A C 1
ATOM 1732 O O . GLU A 1 217 ? -20.594 9.746 -5.217 1.00 36.38 217 GLU A O 1
ATOM 1737 N N . GLU A 1 218 ? -21.622 8.071 -6.287 1.00 42.44 218 GLU A N 1
ATOM 1738 C CA . GLU A 1 218 ? -20.868 7.894 -7.517 1.00 42.44 218 GLU A CA 1
ATOM 1739 C C . GLU A 1 218 ? -21.150 9.166 -8.290 1.00 42.44 218 GLU A C 1
ATOM 1741 O O . GLU A 1 218 ? -22.112 9.298 -9.049 1.00 42.44 218 GLU A O 1
ATOM 1746 N N . LYS A 1 219 ? -20.353 10.204 -7.995 1.00 39.84 219 LYS A N 1
ATOM 1747 C CA . LYS A 1 219 ? -20.195 11.266 -8.949 1.00 39.84 219 LYS A CA 1
ATOM 1748 C C . LYS A 1 219 ? -20.061 10.481 -10.241 1.00 39.84 219 LYS A C 1
ATOM 1750 O O . LYS A 1 219 ? -19.334 9.481 -10.285 1.00 39.84 219 LYS A O 1
ATOM 1755 N N . ASN A 1 220 ? -20.705 10.945 -11.289 1.00 46.34 220 ASN A N 1
ATOM 1756 C CA . ASN A 1 220 ? -20.147 10.730 -12.605 1.00 46.34 220 ASN A CA 1
ATOM 1757 C C . ASN A 1 220 ? -18.741 11.390 -12.627 1.00 46.34 220 ASN A C 1
ATOM 1759 O O . ASN A 1 220 ? -18.490 12.298 -13.408 1.00 46.34 220 ASN A O 1
ATOM 1763 N N . GLN A 1 221 ? -17.826 11.013 -11.717 1.00 55.81 221 GLN A N 1
ATOM 1764 C CA . GLN A 1 221 ? -16.408 10.924 -11.920 1.00 55.81 221 GLN A CA 1
ATOM 1765 C C . GLN A 1 221 ? -16.331 9.977 -13.091 1.00 55.81 221 GLN A C 1
ATOM 1767 O O . GLN A 1 221 ? -16.312 8.758 -12.955 1.00 55.81 221 GLN A O 1
ATOM 1772 N N . THR A 1 222 ? -16.412 10.595 -14.260 1.00 75.44 222 THR A N 1
ATOM 1773 C CA . THR A 1 222 ? -15.983 10.019 -15.509 1.00 75.44 222 THR A CA 1
ATOM 1774 C C . THR A 1 222 ? -14.652 9.363 -15.207 1.00 75.44 222 THR A C 1
ATOM 1776 O O . THR A 1 222 ? -13.666 10.062 -14.945 1.00 75.44 222 THR A O 1
ATOM 1779 N N . LEU A 1 223 ? -14.661 8.028 -15.135 1.00 86.56 223 LEU A N 1
ATOM 1780 C CA . LEU A 1 223 ? -13.434 7.262 -15.026 1.00 86.56 223 LEU A CA 1
ATOM 1781 C C . LEU A 1 223 ? -12.510 7.758 -16.140 1.00 86.56 223 LEU A C 1
ATOM 1783 O O . LEU A 1 223 ? -13.007 8.076 -17.228 1.00 86.56 223 LEU A O 1
ATOM 1787 N N . PRO A 1 224 ? -11.199 7.871 -15.881 1.00 88.50 224 PRO A N 1
ATOM 1788 C CA . PRO A 1 224 ? -10.260 8.276 -16.911 1.00 88.50 224 PRO A CA 1
ATOM 1789 C C . PRO A 1 224 ? -10.498 7.439 -18.167 1.00 88.50 224 PRO A C 1
ATOM 1791 O O . PRO A 1 224 ? -10.435 6.209 -18.119 1.00 88.50 224 PRO A O 1
ATOM 1794 N N . SER A 1 225 ? -10.844 8.100 -19.271 1.00 91.19 225 SER A N 1
ATOM 1795 C CA . SER A 1 225 ? -11.158 7.408 -20.514 1.00 91.19 225 SER A CA 1
ATOM 1796 C C . SER A 1 225 ? -9.891 6.753 -21.037 1.00 91.19 225 SER A C 1
ATOM 1798 O O . SER A 1 225 ? -8.897 7.433 -21.304 1.00 91.19 225 SER A O 1
ATOM 1800 N N . ILE A 1 226 ? -9.931 5.439 -21.208 1.00 94.06 226 ILE A N 1
ATOM 1801 C CA . ILE A 1 226 ? -8.851 4.724 -21.877 1.00 94.06 226 ILE A CA 1
ATOM 1802 C C . ILE A 1 226 ? -8.881 5.113 -23.357 1.00 94.06 226 ILE A C 1
ATOM 1804 O O . ILE A 1 226 ? -9.969 5.141 -23.936 1.00 94.06 226 ILE A O 1
ATOM 1808 N N . PRO A 1 227 ? -7.731 5.440 -23.976 1.00 91.94 227 PRO A N 1
ATOM 1809 C CA . PRO A 1 227 ? -7.694 5.830 -25.380 1.00 91.94 227 PRO A CA 1
ATOM 1810 C C . PRO A 1 227 ? -8.413 4.808 -26.272 1.00 91.94 227 PRO A C 1
ATOM 1812 O O . PRO A 1 227 ? -8.166 3.609 -26.153 1.00 91.94 227 PRO A O 1
ATOM 1815 N N . GLU A 1 228 ? -9.264 5.270 -27.196 1.00 88.44 228 GLU A N 1
ATOM 1816 C CA . GLU A 1 228 ? -10.084 4.401 -28.068 1.00 88.44 228 GLU A CA 1
ATOM 1817 C C . GLU A 1 228 ? -9.245 3.425 -28.918 1.00 88.44 228 GLU A C 1
ATOM 1819 O O . GLU A 1 228 ? -9.713 2.355 -29.294 1.00 88.44 228 GLU A O 1
ATOM 1824 N N . GLY A 1 229 ? -7.980 3.765 -29.190 1.00 90.44 229 GLY A N 1
ATOM 1825 C CA . GLY A 1 229 ? -7.021 2.910 -29.900 1.00 90.44 229 GLY A CA 1
ATOM 1826 C C . GLY A 1 229 ? -6.274 1.899 -29.022 1.00 90.44 229 GLY A C 1
ATOM 1827 O O . GLY A 1 229 ? -5.328 1.274 -29.509 1.00 90.44 229 GLY A O 1
ATOM 1828 N N 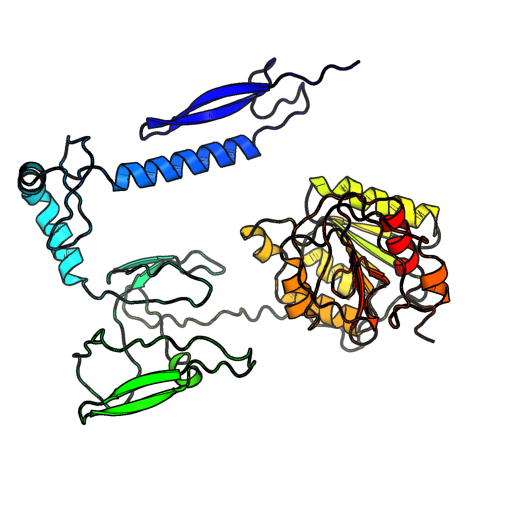. GLY A 1 230 ? -6.654 1.772 -27.748 1.00 92.75 230 GLY A N 1
ATOM 1829 C CA . GLY A 1 230 ? -5.914 1.028 -26.735 1.00 92.75 230 GLY A CA 1
ATOM 1830 C C . GLY A 1 230 ? -4.632 1.738 -26.292 1.00 92.75 230 GLY A C 1
ATOM 1831 O O . GLY A 1 230 ? -4.212 2.754 -26.852 1.00 92.75 230 GLY A O 1
ATOM 1832 N N . ILE A 1 231 ? -3.992 1.190 -25.262 1.00 93.56 231 ILE A N 1
ATOM 1833 C CA . ILE A 1 231 ? -2.695 1.668 -24.778 1.00 93.56 231 ILE A CA 1
ATOM 1834 C C . ILE A 1 231 ? -1.608 1.014 -25.631 1.00 93.56 231 ILE A C 1
ATOM 1836 O O . ILE A 1 231 ? -1.539 -0.210 -25.728 1.00 93.56 231 ILE A O 1
ATOM 1840 N N . ARG A 1 232 ? -0.768 1.833 -26.268 1.00 94.06 232 ARG A N 1
ATOM 1841 C CA . ARG A 1 232 ? 0.393 1.368 -27.035 1.00 94.06 232 ARG A CA 1
ATOM 1842 C C . ARG A 1 232 ? 1.654 1.577 -26.219 1.00 94.06 232 ARG A C 1
ATOM 1844 O O . ARG A 1 232 ? 1.835 2.647 -25.648 1.00 94.06 232 ARG A O 1
ATOM 1851 N N . PHE A 1 233 ? 2.518 0.573 -26.217 1.00 94.81 233 PHE A N 1
ATOM 1852 C CA . PHE A 1 233 ? 3.780 0.592 -25.488 1.00 94.81 233 PHE A CA 1
ATOM 1853 C C . PHE A 1 233 ? 4.944 0.979 -26.401 1.00 94.81 233 PHE A C 1
ATOM 1855 O O . PHE A 1 233 ? 4.900 0.704 -27.605 1.00 94.81 233 PHE A O 1
ATOM 1862 N N . PRO A 1 234 ? 5.994 1.614 -25.858 1.00 94.00 234 PRO A N 1
ATOM 1863 C CA . PRO A 1 234 ? 7.187 1.922 -26.628 1.00 94.00 234 PRO A CA 1
ATOM 1864 C C . PRO A 1 234 ? 7.946 0.638 -26.995 1.00 94.00 234 PRO A C 1
ATOM 1866 O O . PRO A 1 234 ? 7.999 -0.322 -26.224 1.00 94.00 234 PRO A O 1
ATOM 1869 N N . SER A 1 235 ? 8.601 0.644 -28.159 1.00 91.88 235 SER A N 1
ATOM 1870 C CA . SER A 1 235 ? 9.489 -0.450 -28.581 1.00 91.88 235 SER A CA 1
ATOM 1871 C C . SER A 1 235 ? 10.723 -0.580 -27.684 1.00 91.88 235 SER A C 1
ATOM 1873 O O . SER A 1 235 ? 11.239 -1.679 -27.498 1.00 91.88 235 SER A O 1
ATOM 1875 N N . THR A 1 236 ? 11.183 0.535 -27.113 1.00 94.00 236 THR A N 1
ATOM 1876 C CA . THR A 1 236 ? 12.245 0.563 -26.104 1.00 94.00 236 THR A CA 1
ATOM 1877 C C . THR A 1 236 ? 11.609 0.627 -24.717 1.00 94.00 236 THR A C 1
ATOM 1879 O O . THR A 1 236 ? 10.799 1.529 -24.489 1.00 94.00 236 THR A O 1
ATOM 1882 N N . PRO A 1 237 ? 11.961 -0.274 -23.783 1.00 95.94 237 PRO A N 1
ATOM 1883 C CA . PRO A 1 237 ? 11.402 -0.251 -22.441 1.00 95.94 237 PRO A CA 1
ATOM 1884 C C . PRO A 1 237 ? 11.620 1.090 -21.734 1.00 95.94 237 PRO A C 1
ATOM 1886 O O . PRO A 1 237 ? 12.702 1.675 -21.789 1.00 95.94 237 PRO A O 1
ATOM 1889 N N . ARG A 1 238 ? 10.578 1.554 -21.043 1.00 97.25 238 ARG A N 1
ATOM 1890 C CA . ARG A 1 238 ? 10.607 2.747 -20.188 1.00 97.25 238 ARG A CA 1
ATOM 1891 C C . ARG A 1 238 ? 9.896 2.446 -18.883 1.00 97.25 238 ARG A C 1
ATOM 1893 O O . ARG A 1 238 ? 8.826 1.829 -18.888 1.00 97.25 238 ARG A O 1
ATOM 1900 N N . VAL A 1 239 ? 10.483 2.907 -17.785 1.00 97.81 239 VAL A N 1
ATOM 1901 C CA . VAL A 1 239 ? 10.034 2.594 -16.427 1.00 97.81 239 VAL A CA 1
ATOM 1902 C C . VAL A 1 239 ? 9.496 3.849 -15.756 1.00 97.81 239 VAL A C 1
ATOM 1904 O O . VAL A 1 239 ? 10.186 4.865 -15.695 1.00 97.81 239 VAL A O 1
ATOM 1907 N N . LEU A 1 240 ? 8.277 3.759 -15.227 1.00 97.88 240 LEU A N 1
ATOM 1908 C CA . LEU A 1 240 ? 7.736 4.720 -14.273 1.00 97.88 240 LEU A CA 1
ATOM 1909 C C . LEU A 1 240 ? 7.898 4.160 -12.862 1.00 97.88 240 LEU A C 1
ATOM 1911 O O . LEU A 1 240 ? 7.259 3.175 -12.499 1.00 97.88 240 LEU A O 1
ATOM 1915 N N . LEU A 1 241 ? 8.745 4.793 -12.066 1.00 97.19 241 LEU A N 1
ATOM 1916 C CA . LEU A 1 241 ? 8.973 4.448 -10.672 1.00 97.19 241 LEU A CA 1
ATOM 1917 C C . LEU A 1 241 ? 8.157 5.377 -9.770 1.00 97.19 241 LEU A C 1
ATOM 1919 O O . LEU A 1 241 ? 8.376 6.585 -9.755 1.00 97.19 241 LEU A O 1
ATOM 1923 N N . VAL A 1 242 ? 7.221 4.814 -9.016 1.00 95.50 242 VAL A N 1
ATOM 1924 C CA . VAL A 1 242 ? 6.315 5.564 -8.145 1.00 95.50 242 VAL A CA 1
ATOM 1925 C C . VAL A 1 242 ? 6.609 5.217 -6.691 1.00 95.50 242 VAL A C 1
ATOM 1927 O O . VAL A 1 242 ? 6.530 4.048 -6.309 1.00 95.50 242 VAL A O 1
ATOM 1930 N N . SER A 1 243 ? 6.929 6.229 -5.888 1.00 93.81 243 SER A N 1
ATOM 1931 C CA . SER A 1 243 ? 7.226 6.085 -4.457 1.00 93.81 243 SER A CA 1
ATOM 1932 C C . SER A 1 243 ? 6.006 6.435 -3.608 1.00 93.81 243 SER A C 1
ATOM 1934 O O . SER A 1 243 ? 5.437 7.519 -3.757 1.00 93.81 243 SER A O 1
ATOM 1936 N N . VAL A 1 244 ? 5.603 5.558 -2.690 1.00 89.69 244 VAL A N 1
ATOM 1937 C CA . VAL A 1 244 ? 4.426 5.753 -1.839 1.00 89.69 244 VAL A CA 1
ATOM 1938 C C . VAL A 1 244 ? 4.857 6.207 -0.436 1.00 89.69 244 VAL A C 1
ATOM 1940 O O . VAL A 1 244 ? 4.852 5.461 0.536 1.00 89.69 244 VAL A O 1
ATOM 1943 N N . GLY A 1 245 ? 5.196 7.492 -0.312 1.00 83.12 245 GLY A N 1
ATOM 1944 C CA . GLY A 1 245 ? 5.551 8.126 0.966 1.00 83.12 245 GLY A CA 1
ATOM 1945 C C . GLY A 1 245 ? 7.032 8.501 1.099 1.00 83.12 245 GLY A C 1
ATOM 1946 O O . GLY A 1 245 ? 7.890 8.066 0.338 1.00 83.12 245 GLY A O 1
ATOM 1947 N N . VAL A 1 246 ? 7.339 9.355 2.083 1.00 60.72 246 VAL A N 1
ATOM 1948 C CA . VAL A 1 246 ? 8.622 10.090 2.173 1.00 60.72 246 VAL A CA 1
ATOM 1949 C C . VAL A 1 246 ? 9.816 9.190 2.530 1.00 60.72 246 VAL A C 1
ATOM 1951 O O . VAL A 1 246 ? 10.933 9.424 2.074 1.00 60.72 246 VAL A O 1
ATOM 1954 N N . GLN A 1 247 ? 9.600 8.128 3.316 1.00 59.41 247 GLN A N 1
ATOM 1955 C CA . GLN A 1 247 ? 10.667 7.193 3.715 1.00 59.41 247 GLN A CA 1
ATOM 1956 C C . GLN A 1 247 ? 11.094 6.231 2.593 1.00 59.41 247 GLN A C 1
ATOM 1958 O O . GLN A 1 247 ? 12.073 5.502 2.739 1.00 59.41 247 GLN A O 1
ATOM 1963 N N . GLU A 1 248 ? 10.396 6.230 1.460 1.00 62.12 248 GLU A N 1
ATOM 1964 C CA . GLU A 1 248 ? 10.568 5.221 0.409 1.00 62.12 248 GLU A CA 1
ATOM 1965 C C . GLU A 1 248 ? 11.540 5.621 -0.696 1.00 62.12 248 GLU A C 1
ATOM 1967 O O . GLU A 1 248 ? 11.806 4.853 -1.625 1.00 62.12 248 GLU A O 1
ATOM 1972 N N . CYS A 1 249 ? 12.136 6.803 -0.544 1.00 69.38 249 CYS A N 1
ATOM 1973 C CA . CYS A 1 249 ? 13.178 7.308 -1.420 1.00 69.38 249 CYS A CA 1
ATOM 1974 C C . CYS A 1 249 ? 14.345 6.312 -1.548 1.00 69.38 249 CYS A C 1
ATOM 1976 O O . CYS A 1 249 ? 14.857 6.117 -2.644 1.00 69.38 249 CYS A O 1
ATOM 1978 N N . PHE A 1 250 ? 14.720 5.592 -0.481 1.00 88.62 250 PHE A N 1
ATOM 1979 C CA . PHE A 1 250 ? 15.853 4.660 -0.548 1.00 88.62 250 PHE A CA 1
ATOM 1980 C C . PHE A 1 250 ? 15.618 3.480 -1.506 1.00 88.62 250 PHE A C 1
ATOM 1982 O O . PHE A 1 250 ? 16.477 3.185 -2.334 1.00 88.62 250 PHE A O 1
ATOM 1989 N N . HIS A 1 251 ? 14.460 2.816 -1.433 1.00 89.69 251 HIS A N 1
ATOM 1990 C CA . HIS A 1 251 ? 14.134 1.685 -2.314 1.00 89.69 251 HIS A CA 1
ATOM 1991 C C . HIS A 1 251 ? 13.993 2.120 -3.760 1.00 89.69 251 HIS A C 1
ATOM 1993 O O . HIS A 1 251 ? 14.505 1.452 -4.658 1.00 89.69 251 HIS A O 1
ATOM 1999 N N . ALA A 1 252 ? 13.309 3.242 -3.972 1.00 92.88 252 ALA A N 1
ATOM 2000 C CA . ALA A 1 252 ? 13.162 3.821 -5.290 1.00 92.88 252 ALA A CA 1
ATOM 2001 C C . ALA A 1 252 ? 14.537 4.172 -5.886 1.00 92.88 252 ALA A C 1
ATOM 2003 O O . ALA A 1 252 ? 14.837 3.781 -7.013 1.00 92.88 252 ALA A O 1
ATOM 2004 N N . GLU A 1 253 ? 15.418 4.827 -5.128 1.00 94.12 253 GLU A N 1
ATOM 2005 C CA . GLU A 1 253 ? 16.768 5.138 -5.605 1.00 94.12 253 GLU A CA 1
ATOM 2006 C C . GLU A 1 253 ? 17.611 3.884 -5.850 1.00 94.12 253 GLU A C 1
ATOM 2008 O O . GLU A 1 253 ? 18.302 3.820 -6.864 1.00 94.12 253 GLU A O 1
ATOM 2013 N N . ALA A 1 254 ? 17.519 2.855 -5.002 1.00 94.50 254 ALA A N 1
ATOM 2014 C CA . ALA A 1 254 ? 18.225 1.591 -5.217 1.00 94.50 254 ALA A CA 1
ATOM 2015 C C . ALA A 1 254 ? 17.781 0.901 -6.519 1.00 94.50 254 ALA A C 1
ATOM 2017 O O . ALA A 1 254 ? 18.621 0.472 -7.311 1.00 94.50 254 ALA A O 1
ATOM 2018 N N . ILE A 1 255 ? 16.470 0.849 -6.779 1.00 95.25 255 ILE A N 1
ATOM 2019 C CA . ILE A 1 255 ? 15.912 0.306 -8.026 1.00 95.25 255 ILE A CA 1
ATOM 2020 C C . ILE A 1 255 ? 16.347 1.154 -9.224 1.00 95.25 255 ILE A C 1
ATOM 2022 O O . ILE A 1 255 ? 16.804 0.615 -10.230 1.00 95.25 255 ILE A O 1
ATOM 2026 N N . ARG A 1 256 ? 16.248 2.484 -9.128 1.00 96.25 256 ARG A N 1
ATOM 2027 C CA . ARG A 1 256 ? 16.638 3.399 -10.209 1.00 96.25 256 ARG A CA 1
ATOM 2028 C C . ARG A 1 256 ? 18.122 3.274 -10.546 1.00 96.25 256 ARG A C 1
ATOM 2030 O O . ARG A 1 256 ? 18.471 3.229 -11.724 1.00 96.25 256 ARG A O 1
ATOM 2037 N N . ALA A 1 257 ? 18.982 3.234 -9.530 1.00 96.62 257 ALA A N 1
ATOM 2038 C CA . ALA A 1 257 ? 20.418 3.055 -9.692 1.00 96.62 257 ALA A CA 1
ATOM 2039 C C . ALA A 1 257 ? 20.727 1.704 -10.347 1.00 96.62 257 ALA A C 1
ATOM 2041 O O . ALA A 1 257 ? 21.454 1.680 -11.336 1.00 96.62 257 ALA A O 1
ATOM 2042 N N . GLY A 1 258 ? 20.100 0.621 -9.875 1.00 96.38 258 GLY A N 1
ATOM 2043 C CA . GLY A 1 258 ? 20.262 -0.712 -10.456 1.00 96.38 258 GLY A CA 1
ATOM 2044 C C . GLY A 1 258 ? 19.854 -0.777 -11.927 1.00 96.38 258 GLY A C 1
ATOM 2045 O O . GLY A 1 258 ? 20.609 -1.294 -12.744 1.00 96.38 258 GLY A O 1
ATOM 2046 N N . ILE A 1 259 ? 18.712 -0.184 -12.298 1.00 96.31 259 ILE A N 1
ATOM 2047 C CA . ILE A 1 259 ? 18.269 -0.166 -13.702 1.00 96.31 259 ILE A CA 1
ATOM 2048 C C . ILE A 1 259 ? 19.260 0.618 -14.566 1.00 96.31 259 ILE A C 1
ATOM 2050 O O . ILE A 1 259 ? 19.615 0.163 -15.647 1.00 96.31 259 ILE A O 1
ATOM 2054 N N . ARG A 1 260 ? 19.741 1.778 -14.101 1.00 96.38 260 ARG A N 1
ATOM 2055 C CA . ARG A 1 260 ? 20.713 2.592 -14.852 1.00 96.38 260 ARG A CA 1
ATOM 2056 C C . ARG A 1 260 ? 22.069 1.906 -15.005 1.00 96.38 260 ARG A C 1
ATOM 2058 O O . ARG A 1 260 ? 22.716 2.095 -16.031 1.00 96.38 260 ARG A O 1
ATOM 2065 N N . GLU A 1 261 ? 22.499 1.153 -13.997 1.00 96.81 261 GLU A N 1
ATOM 2066 C CA . GLU A 1 261 ? 23.757 0.406 -14.017 1.00 96.81 261 GLU A CA 1
ATOM 2067 C C . GLU A 1 261 ? 23.676 -0.811 -14.949 1.00 96.81 261 GLU A C 1
ATOM 2069 O O . GLU A 1 261 ? 24.535 -0.981 -15.813 1.00 96.81 261 GLU A O 1
ATOM 2074 N N . GLU A 1 262 ? 22.635 -1.636 -14.813 1.00 95.56 262 GLU A N 1
ATOM 2075 C CA . GLU A 1 262 ? 22.494 -2.889 -15.569 1.00 95.56 262 GLU A CA 1
ATOM 2076 C C . GLU A 1 262 ? 21.955 -2.668 -16.993 1.00 95.56 262 GLU A C 1
ATOM 2078 O O . GLU A 1 262 ? 22.301 -3.404 -17.921 1.00 95.56 262 GLU A O 1
ATOM 2083 N N . HIS A 1 263 ? 21.125 -1.640 -17.186 1.00 95.75 263 HIS A N 1
ATOM 2084 C CA . HIS A 1 263 ? 20.411 -1.361 -18.430 1.00 95.75 263 HIS A CA 1
ATOM 2085 C C . HIS A 1 263 ? 20.374 0.149 -18.748 1.00 95.75 263 HIS A C 1
ATOM 2087 O O . HIS A 1 263 ? 19.305 0.766 -18.743 1.00 95.75 263 HIS A O 1
ATOM 2093 N N . PRO A 1 264 ? 21.517 0.769 -19.104 1.00 96.50 264 PRO A N 1
ATOM 2094 C CA . PRO A 1 264 ? 21.623 2.220 -19.314 1.00 96.50 264 PRO A CA 1
ATOM 2095 C C . PRO A 1 264 ? 20.776 2.767 -20.477 1.00 96.50 264 PRO A C 1
ATOM 2097 O O . PRO A 1 264 ? 20.601 3.978 -20.590 1.00 96.50 264 PRO A O 1
ATOM 2100 N N . SER A 1 265 ? 20.262 1.901 -21.355 1.00 95.31 265 SER A N 1
ATOM 2101 C CA . SER A 1 265 ? 19.342 2.272 -22.437 1.00 95.31 265 SER A CA 1
ATOM 2102 C C . SER A 1 265 ? 17.888 2.448 -21.982 1.00 95.31 265 SER A C 1
ATOM 2104 O O . SER A 1 265 ? 17.085 2.979 -22.749 1.00 95.31 265 SER A O 1
ATOM 2106 N N . ILE A 1 266 ? 17.535 2.002 -20.772 1.00 96.44 266 ILE A N 1
ATOM 2107 C CA . ILE A 1 266 ? 16.185 2.126 -20.221 1.00 96.44 266 ILE A CA 1
ATOM 2108 C C . ILE A 1 266 ? 16.040 3.491 -19.557 1.00 96.44 266 ILE A C 1
ATOM 2110 O O . ILE A 1 266 ? 16.747 3.830 -18.607 1.00 96.44 266 ILE A O 1
ATOM 2114 N N . GLU A 1 267 ? 15.072 4.269 -20.030 1.00 97.06 267 GLU A N 1
ATOM 2115 C CA . GLU A 1 267 ? 14.709 5.530 -19.392 1.00 97.06 267 GLU A CA 1
ATOM 2116 C C . GLU A 1 267 ? 13.861 5.250 -18.146 1.00 97.06 267 GLU A C 1
ATOM 2118 O O . GLU A 1 267 ? 12.857 4.530 -18.209 1.00 97.06 267 GLU A O 1
ATOM 2123 N N . VAL A 1 268 ? 14.272 5.822 -17.013 1.00 97.56 268 VAL A N 1
ATOM 2124 C CA . VAL A 1 268 ? 13.581 5.685 -15.727 1.00 97.56 268 VAL A CA 1
ATOM 2125 C C . VAL A 1 268 ? 13.131 7.059 -15.261 1.00 97.56 268 VAL A C 1
ATOM 2127 O O . VAL A 1 268 ? 13.965 7.883 -14.873 1.00 97.56 268 VAL A O 1
ATOM 2130 N N . ASP A 1 269 ? 11.818 7.264 -15.265 1.00 97.56 269 ASP A N 1
ATOM 2131 C CA . ASP A 1 269 ? 11.178 8.425 -14.661 1.00 97.56 269 ASP A CA 1
ATOM 2132 C C . ASP A 1 269 ? 10.709 8.073 -13.254 1.00 97.56 269 ASP A C 1
ATOM 2134 O O . ASP A 1 269 ? 10.312 6.939 -12.983 1.00 97.56 269 ASP A O 1
ATOM 2138 N N . SER A 1 270 ? 10.733 9.051 -12.356 1.00 96.25 270 SER A N 1
ATOM 2139 C CA . SER A 1 270 ? 10.319 8.862 -10.972 1.00 96.25 270 SER A CA 1
ATOM 2140 C C . SER A 1 270 ? 9.376 9.945 -10.501 1.00 96.25 270 SER A C 1
ATOM 2142 O O . SER A 1 270 ? 9.627 11.122 -10.763 1.00 96.25 270 SER A O 1
ATOM 2144 N N . VAL A 1 271 ? 8.353 9.546 -9.756 1.00 95.62 271 VAL A N 1
ATOM 2145 C CA . VAL A 1 271 ? 7.390 10.455 -9.138 1.00 95.62 271 VAL A CA 1
ATOM 2146 C C . VAL A 1 271 ? 7.040 9.985 -7.735 1.00 95.62 271 VAL A C 1
ATOM 2148 O O . VAL A 1 271 ? 7.004 8.784 -7.460 1.00 95.62 271 VAL A O 1
ATOM 2151 N N . ASP A 1 272 ? 6.752 10.935 -6.855 1.00 93.88 272 ASP A N 1
ATOM 2152 C CA . ASP A 1 272 ? 6.033 10.619 -5.628 1.00 93.88 272 ASP A CA 1
ATOM 2153 C C . ASP A 1 272 ? 4.581 10.278 -5.971 1.00 93.88 272 ASP A C 1
ATOM 2155 O O . ASP A 1 272 ? 4.046 10.706 -6.996 1.00 93.88 272 ASP A O 1
ATOM 2159 N N . PHE A 1 273 ? 3.931 9.479 -5.128 1.00 93.00 273 PHE A N 1
ATOM 2160 C CA . PHE A 1 273 ? 2.557 9.071 -5.374 1.00 93.00 273 PHE A CA 1
ATOM 2161 C C . PHE A 1 273 ? 1.585 10.259 -5.263 1.00 93.00 273 PHE A C 1
ATOM 2163 O O . PHE A 1 273 ? 1.077 10.605 -4.186 1.00 93.00 273 PHE A O 1
ATOM 2170 N N . ASP A 1 274 ? 1.270 10.824 -6.424 1.00 93.25 274 ASP A N 1
ATOM 2171 C CA . ASP A 1 274 ? 0.108 11.658 -6.691 1.00 93.25 274 ASP A CA 1
ATOM 2172 C C . ASP A 1 274 ? -0.812 10.929 -7.678 1.00 93.25 274 ASP A C 1
ATOM 2174 O O . ASP A 1 274 ? -0.420 10.581 -8.791 1.00 93.25 274 ASP A O 1
ATOM 2178 N N . ARG A 1 275 ? -2.042 10.623 -7.249 1.00 93.31 275 ARG A N 1
ATOM 2179 C CA . ARG A 1 275 ? -2.939 9.741 -8.010 1.00 93.31 275 ARG A CA 1
ATOM 2180 C C . ARG A 1 275 ? -3.272 10.297 -9.408 1.00 93.31 275 ARG A C 1
ATOM 2182 O O . ARG A 1 275 ? -3.161 9.517 -10.357 1.00 93.31 275 ARG A O 1
ATOM 2189 N N . PRO A 1 276 ? -3.669 11.577 -9.569 1.00 94.75 276 PRO A N 1
ATOM 2190 C CA . PRO A 1 276 ? -3.855 12.178 -10.889 1.00 94.75 276 PRO A CA 1
ATOM 2191 C C . PRO A 1 276 ? -2.613 12.085 -11.781 1.00 94.75 276 PRO A C 1
ATOM 2193 O O . PRO A 1 276 ? -2.733 11.622 -12.916 1.00 94.75 276 PRO A O 1
ATOM 2196 N N . GLU A 1 277 ? -1.431 12.446 -11.269 1.00 96.44 277 GLU A N 1
ATOM 2197 C CA . GLU A 1 277 ? -0.189 12.401 -12.051 1.00 96.44 277 GLU A CA 1
ATOM 2198 C C . GLU A 1 277 ? 0.171 10.971 -12.485 1.00 96.44 277 GLU A C 1
ATOM 2200 O O . GLU A 1 277 ? 0.527 10.735 -13.642 1.00 96.44 277 GLU A O 1
ATOM 2205 N N . VAL A 1 278 ? 0.039 9.985 -11.589 1.00 96.56 278 VAL A N 1
ATOM 2206 C CA . VAL A 1 278 ? 0.302 8.573 -11.912 1.00 96.56 278 VAL A CA 1
ATOM 2207 C C . VAL A 1 278 ? -0.648 8.083 -13.004 1.00 96.56 278 VAL A C 1
ATOM 2209 O O . VAL A 1 278 ? -0.200 7.447 -13.958 1.00 96.56 278 VAL A O 1
ATOM 2212 N N . ILE A 1 279 ? -1.943 8.400 -12.906 1.00 96.56 279 ILE A N 1
ATOM 2213 C CA . ILE A 1 279 ? -2.938 8.036 -13.924 1.00 96.56 279 ILE A CA 1
ATOM 2214 C C . ILE A 1 279 ? -2.582 8.649 -15.280 1.00 96.56 279 ILE A C 1
ATOM 2216 O O . ILE A 1 279 ? -2.557 7.931 -16.281 1.00 96.56 279 ILE A O 1
ATOM 2220 N N . GLU A 1 280 ? -2.275 9.946 -15.321 1.00 96.88 280 GLU A N 1
ATOM 2221 C CA . GLU A 1 280 ? -1.894 10.641 -16.553 1.00 96.88 280 GLU A CA 1
ATOM 2222 C C . GLU A 1 280 ? -0.660 9.992 -17.195 1.00 96.88 280 GLU A C 1
ATOM 2224 O O . GLU A 1 280 ? -0.655 9.673 -18.388 1.00 96.88 280 GLU A O 1
ATOM 2229 N N . ARG A 1 281 ? 0.377 9.726 -16.395 1.00 97.62 281 ARG A N 1
ATOM 2230 C CA . ARG A 1 281 ? 1.617 9.108 -16.872 1.00 97.62 281 ARG A CA 1
ATOM 2231 C C . ARG A 1 281 ? 1.396 7.693 -17.391 1.00 97.62 281 ARG A C 1
ATOM 2233 O O . ARG A 1 281 ? 1.917 7.368 -18.457 1.00 97.62 281 ARG A O 1
ATOM 2240 N N . VAL A 1 282 ? 0.606 6.872 -16.704 1.00 97.31 282 VAL A N 1
ATOM 2241 C CA . VAL A 1 282 ? 0.262 5.512 -17.155 1.00 97.31 282 VAL A CA 1
ATOM 2242 C C . VAL A 1 282 ? -0.520 5.555 -18.474 1.00 97.31 282 VAL A C 1
ATOM 2244 O O . VAL A 1 282 ? -0.181 4.836 -19.416 1.00 97.31 282 VAL A O 1
ATOM 2247 N N . LEU A 1 283 ? -1.514 6.442 -18.586 1.00 96.69 283 LEU A N 1
ATOM 2248 C CA . LEU A 1 283 ? -2.329 6.593 -19.798 1.00 96.69 283 LEU A CA 1
ATOM 2249 C C . LEU A 1 283 ? -1.577 7.223 -20.975 1.00 96.69 283 LEU A C 1
ATOM 2251 O O . LEU A 1 283 ? -1.994 7.051 -22.119 1.00 96.69 283 LEU A O 1
ATOM 2255 N N . SER A 1 284 ? -0.449 7.895 -20.731 1.00 96.75 284 SER A N 1
ATOM 2256 C CA . SER A 1 284 ? 0.379 8.473 -21.796 1.00 96.75 284 SER A CA 1
ATOM 2257 C C . SER A 1 284 ? 0.957 7.435 -22.769 1.00 96.75 284 SER A C 1
ATOM 2259 O O . SER A 1 284 ? 1.445 7.808 -23.835 1.00 96.75 284 SER A O 1
ATOM 2261 N N . GLY A 1 285 ? 0.966 6.147 -22.394 1.00 95.25 285 GLY A N 1
ATOM 2262 C CA . GLY A 1 285 ? 1.560 5.062 -23.184 1.00 95.25 285 GLY A CA 1
ATOM 2263 C C . GLY A 1 285 ? 3.090 5.114 -23.266 1.00 95.25 285 GLY A C 1
ATOM 2264 O O . GLY A 1 285 ? 3.700 4.294 -23.942 1.00 95.25 285 GLY A O 1
ATOM 2265 N N . LYS A 1 286 ? 3.745 6.056 -22.573 1.00 97.19 286 LYS A N 1
ATOM 2266 C CA . LYS A 1 286 ? 5.210 6.196 -22.590 1.00 97.19 286 LYS A CA 1
ATOM 2267 C C . LYS A 1 286 ? 5.938 5.106 -21.817 1.00 97.19 286 LYS A C 1
ATOM 2269 O O . LYS A 1 286 ? 7.126 4.930 -22.045 1.00 97.19 286 LYS A O 1
ATOM 2274 N N . TYR A 1 287 ? 5.266 4.414 -20.902 1.00 97.62 287 TYR A N 1
ATOM 2275 C CA . TYR A 1 287 ? 5.884 3.456 -19.990 1.00 97.62 287 TYR A CA 1
ATOM 2276 C C . TYR A 1 287 ? 5.384 2.052 -20.282 1.00 97.62 287 TYR A C 1
ATOM 2278 O O . TYR A 1 287 ? 4.177 1.829 -20.360 1.00 97.62 287 TYR A O 1
ATOM 2286 N N . SER A 1 288 ? 6.314 1.110 -20.412 1.00 97.00 288 SER A N 1
ATOM 2287 C CA . SER A 1 288 ? 6.014 -0.321 -20.484 1.00 97.00 288 SER A CA 1
ATOM 2288 C C . SER A 1 288 ? 6.053 -0.977 -19.108 1.00 97.00 288 SER A C 1
ATOM 2290 O O . SER A 1 288 ? 5.382 -1.976 -18.880 1.00 97.00 288 SER A O 1
ATOM 2292 N N . CYS A 1 289 ? 6.779 -0.405 -18.151 1.00 97.75 289 CYS A N 1
ATOM 2293 C CA . CYS A 1 289 ? 6.876 -0.935 -16.798 1.00 97.75 289 CYS A CA 1
ATOM 2294 C C . CYS A 1 289 ? 6.517 0.146 -15.774 1.00 97.75 289 CYS A C 1
ATOM 2296 O O . CYS A 1 289 ? 6.984 1.280 -15.876 1.00 97.75 289 CYS A O 1
ATOM 2298 N N . VAL A 1 290 ? 5.698 -0.210 -14.787 1.00 97.81 290 VAL A N 1
ATOM 2299 C CA . VAL A 1 290 ? 5.375 0.636 -13.636 1.00 97.81 290 VAL A CA 1
ATOM 2300 C C . VAL A 1 290 ? 5.818 -0.101 -12.382 1.00 97.81 290 VAL A C 1
ATOM 2302 O O . VAL A 1 290 ? 5.413 -1.239 -12.147 1.00 97.81 290 VAL A O 1
ATOM 2305 N N . VAL A 1 291 ? 6.641 0.550 -11.567 1.00 96.62 291 VAL A N 1
ATOM 2306 C CA . VAL A 1 291 ? 7.120 0.025 -10.288 1.00 96.62 291 VAL A CA 1
ATOM 2307 C C . VAL A 1 291 ? 6.498 0.857 -9.179 1.00 96.62 291 VAL A C 1
ATOM 2309 O O . VAL A 1 291 ? 6.853 2.022 -9.030 1.00 96.62 291 VAL A O 1
ATOM 2312 N N . LEU A 1 292 ? 5.569 0.281 -8.413 1.00 95.12 292 LEU A N 1
ATOM 2313 C CA . LEU A 1 292 ? 4.963 0.956 -7.262 1.00 95.12 292 LEU A CA 1
ATOM 2314 C C . LEU A 1 292 ? 5.637 0.464 -5.982 1.00 95.12 292 LEU A C 1
ATOM 2316 O O . LEU A 1 292 ? 5.368 -0.640 -5.507 1.00 95.12 292 LEU A O 1
ATOM 2320 N N . VAL A 1 293 ? 6.527 1.281 -5.434 1.00 93.19 293 VAL A N 1
ATOM 2321 C CA . VAL A 1 293 ? 7.210 1.001 -4.169 1.00 93.19 293 VAL A CA 1
ATOM 2322 C C . VAL A 1 293 ? 6.290 1.406 -3.020 1.00 93.19 293 VAL A C 1
ATOM 2324 O O . VAL A 1 293 ? 5.643 2.442 -3.111 1.00 93.19 293 VAL A O 1
ATOM 2327 N N . GLY A 1 294 ? 6.196 0.564 -1.983 1.00 88.62 294 GLY A N 1
ATOM 2328 C CA . GLY A 1 294 ? 5.511 0.906 -0.724 1.00 88.62 294 GLY A CA 1
ATOM 2329 C C . GLY A 1 294 ? 4.030 0.642 -0.625 1.00 88.62 294 GLY A C 1
ATOM 2330 O O . GLY A 1 294 ? 3.384 0.952 0.381 1.00 88.62 294 GLY A O 1
ATOM 2331 N N . VAL A 1 295 ? 3.463 0.054 -1.669 1.00 85.75 295 VAL A N 1
ATOM 2332 C CA . VAL A 1 295 ? 2.043 -0.258 -1.695 1.00 85.75 295 VAL A CA 1
ATOM 2333 C C . VAL A 1 295 ? 1.705 -1.232 -0.562 1.00 85.75 295 VAL A C 1
ATOM 2335 O O . VAL A 1 295 ? 2.173 -2.368 -0.530 1.00 85.75 295 VAL A O 1
ATOM 2338 N N . GLY A 1 296 ? 0.847 -0.780 0.355 1.00 76.00 296 GLY A N 1
ATOM 2339 C CA . GLY A 1 296 ? 0.307 -1.590 1.449 1.00 76.00 296 GLY A CA 1
ATOM 2340 C C . GLY A 1 296 ? 0.982 -1.422 2.811 1.00 76.00 296 GLY A C 1
ATOM 2341 O O . GLY A 1 296 ? 0.482 -1.981 3.780 1.00 76.00 296 GLY A O 1
ATOM 2342 N N . GLN A 1 297 ? 2.044 -0.619 2.920 1.00 75.31 297 GLN A N 1
ATOM 2343 C CA . GLN A 1 297 ? 2.614 -0.226 4.221 1.00 75.31 297 GLN A CA 1
ATOM 2344 C C . GLN A 1 297 ? 1.729 0.729 5.015 1.00 75.31 297 GLN A C 1
ATOM 2346 O O . GLN A 1 297 ? 1.822 0.857 6.233 1.00 75.31 297 GLN A O 1
ATOM 2351 N N . ALA A 1 298 ? 0.919 1.458 4.276 1.00 67.56 298 ALA A N 1
ATOM 2352 C CA . ALA A 1 298 ? 0.180 2.568 4.793 1.00 67.56 298 ALA A CA 1
ATOM 2353 C C . ALA A 1 298 ? -0.996 2.064 5.642 1.00 67.56 298 ALA A C 1
ATOM 2355 O O . ALA A 1 298 ? -1.600 1.028 5.336 1.00 67.56 298 ALA A O 1
ATOM 2356 N N . GLY A 1 299 ? -1.295 2.771 6.731 1.00 70.38 299 GLY A N 1
ATOM 2357 C CA . GLY A 1 299 ? -2.310 2.343 7.688 1.00 70.38 299 GLY A CA 1
ATOM 2358 C C . GLY A 1 299 ? -3.705 2.231 7.051 1.00 70.38 299 GLY A C 1
ATOM 2359 O O . GLY A 1 299 ? -3.922 2.639 5.907 1.00 70.38 299 GLY A O 1
ATOM 2360 N N . PRO A 1 300 ? -4.713 1.736 7.789 1.00 69.25 300 PRO A N 1
ATOM 2361 C CA . PRO A 1 300 ? -6.084 1.613 7.285 1.00 69.25 300 PRO A CA 1
ATOM 2362 C C . PRO A 1 300 ? -6.642 2.899 6.643 1.00 69.25 300 PRO A C 1
ATOM 2364 O O . PRO A 1 300 ? -7.426 2.823 5.698 1.00 69.25 300 PRO A O 1
ATOM 2367 N N . GLY A 1 301 ? -6.217 4.078 7.118 1.00 68.38 301 GLY A N 1
ATOM 2368 C CA . GLY A 1 301 ? -6.606 5.378 6.559 1.00 68.38 301 GLY A CA 1
ATOM 2369 C C . GLY A 1 301 ? -6.058 5.642 5.153 1.00 68.38 301 GLY A C 1
ATOM 2370 O O . GLY A 1 301 ? -6.767 6.181 4.301 1.00 68.38 301 GLY A O 1
ATOM 2371 N N . ASP A 1 302 ? -4.843 5.188 4.870 1.00 71.19 302 ASP A N 1
ATOM 2372 C CA . ASP A 1 302 ? -4.183 5.397 3.586 1.00 71.19 302 ASP A CA 1
ATOM 2373 C C . ASP A 1 302 ? -4.665 4.430 2.502 1.00 71.19 302 ASP A C 1
ATOM 2375 O O . ASP A 1 302 ? -4.501 4.701 1.311 1.00 71.19 302 ASP A O 1
ATOM 2379 N N . MET A 1 303 ? -5.340 3.333 2.874 1.00 70.19 303 MET A N 1
ATOM 2380 C CA . MET A 1 303 ? -5.995 2.470 1.889 1.00 70.19 303 MET A CA 1
ATOM 2381 C C . MET A 1 303 ? -6.918 3.274 0.975 1.00 70.19 303 MET A C 1
ATOM 2383 O O . MET A 1 303 ? -6.926 3.023 -0.221 1.00 70.19 303 MET A O 1
ATOM 2387 N N . LYS A 1 304 ? -7.625 4.294 1.478 1.00 73.25 304 LYS A N 1
ATOM 2388 C CA . LYS A 1 304 ? -8.481 5.153 0.638 1.00 73.25 304 LYS A CA 1
ATOM 2389 C C . LYS A 1 304 ? -7.699 5.925 -0.430 1.00 73.25 304 LYS A C 1
ATOM 2391 O O . LYS A 1 304 ? -8.260 6.263 -1.470 1.00 73.25 304 LYS A O 1
ATOM 2396 N N . ARG A 1 305 ? -6.417 6.207 -0.184 1.00 74.50 305 ARG A N 1
ATOM 2397 C CA . ARG A 1 305 ? -5.545 6.925 -1.119 1.00 74.50 305 ARG A CA 1
ATOM 2398 C C . ARG A 1 305 ? -5.128 6.035 -2.292 1.00 74.50 305 ARG A C 1
ATOM 2400 O O . ARG A 1 305 ? -5.116 6.516 -3.423 1.00 74.50 305 ARG A O 1
ATOM 2407 N N . TYR A 1 306 ? -4.849 4.754 -2.034 1.00 78.12 306 TYR A N 1
ATOM 2408 C CA . TYR A 1 306 ? -4.349 3.803 -3.042 1.00 78.12 306 TYR A C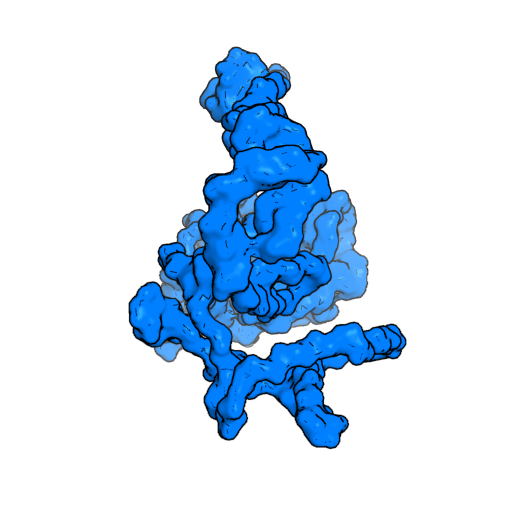A 1
ATOM 2409 C C . TYR A 1 306 ? -5.443 2.920 -3.660 1.00 78.12 306 TYR A C 1
ATOM 2411 O O . TYR A 1 306 ? -5.359 2.572 -4.832 1.00 78.12 306 TYR A O 1
ATOM 2419 N N . TYR A 1 307 ? -6.499 2.597 -2.909 1.00 80.38 307 TYR A N 1
ATOM 2420 C CA . TYR A 1 307 ? -7.672 1.832 -3.359 1.00 80.38 307 TYR A CA 1
ATOM 2421 C C . TYR A 1 307 ? -8.736 2.736 -3.964 1.00 80.38 307 TYR A C 1
ATOM 2423 O O . TYR A 1 307 ? -9.901 2.710 -3.565 1.00 80.38 307 TYR A O 1
ATOM 2431 N N . HIS A 1 308 ? -8.342 3.551 -4.931 1.00 87.88 308 HIS A N 1
ATOM 2432 C CA . HIS A 1 308 ? -9.314 4.337 -5.667 1.00 87.88 308 HIS A CA 1
ATOM 2433 C C . HIS A 1 308 ? -9.705 3.634 -6.972 1.00 87.88 308 HIS A C 1
ATOM 2435 O O . HIS A 1 308 ? -8.880 2.992 -7.629 1.00 87.88 308 HIS A O 1
ATOM 2441 N N . LEU A 1 309 ? -10.990 3.725 -7.326 1.00 87.06 309 LEU A N 1
ATOM 2442 C CA . LEU A 1 309 ? -11.569 3.024 -8.476 1.00 87.06 309 LEU A CA 1
ATOM 2443 C C . LEU A 1 309 ? -10.955 3.474 -9.811 1.00 87.06 309 LEU A C 1
ATOM 2445 O O . LEU A 1 309 ? -10.777 2.644 -10.698 1.00 87.06 309 LEU A O 1
ATOM 2449 N N . ASP A 1 310 ? -10.580 4.751 -9.933 1.00 92.19 310 ASP A N 1
ATOM 2450 C CA . ASP A 1 310 ? -9.898 5.301 -11.117 1.00 92.19 310 ASP A CA 1
ATOM 2451 C C . ASP A 1 310 ? -8.534 4.633 -11.365 1.00 92.19 310 ASP A C 1
ATOM 2453 O O . ASP A 1 310 ? -8.263 4.167 -12.469 1.00 92.19 310 ASP A O 1
ATOM 2457 N N . LEU A 1 311 ? -7.703 4.504 -10.331 1.00 93.75 311 LEU A N 1
ATOM 2458 C CA . LEU A 1 311 ? -6.380 3.908 -10.412 1.00 93.75 311 LEU A CA 1
ATOM 2459 C C . LEU A 1 311 ? -6.478 2.409 -10.687 1.00 93.75 311 LEU A C 1
ATOM 2461 O O . LEU A 1 311 ? -5.748 1.902 -11.538 1.00 93.75 311 LEU A O 1
ATOM 2465 N N . ARG A 1 312 ? -7.428 1.718 -10.038 1.00 94.56 312 ARG A N 1
ATOM 2466 C CA . ARG A 1 312 ? -7.765 0.324 -10.360 1.00 94.56 312 ARG A CA 1
ATOM 2467 C C . ARG A 1 312 ? -8.118 0.185 -11.835 1.00 94.56 312 ARG A C 1
ATOM 2469 O O . ARG A 1 312 ? -7.557 -0.681 -12.499 1.00 94.56 312 ARG A O 1
ATOM 2476 N N . HIS A 1 313 ? -9.043 1.004 -12.336 1.00 94.44 313 HIS A N 1
ATOM 2477 C CA . HIS A 1 313 ? -9.509 0.946 -13.720 1.00 94.44 313 HIS A CA 1
ATOM 2478 C C . HIS A 1 313 ? -8.349 1.131 -14.707 1.00 94.44 313 HIS A C 1
ATOM 2480 O O . HIS A 1 313 ? -8.150 0.301 -15.594 1.00 94.44 313 HIS A O 1
ATOM 2486 N N . VAL A 1 314 ? -7.535 2.167 -14.491 1.00 96.00 314 VAL A N 1
ATOM 2487 C CA . VAL A 1 314 ? -6.402 2.518 -15.353 1.00 96.00 314 VAL A CA 1
ATOM 2488 C C . VAL A 1 314 ? -5.306 1.458 -15.312 1.00 96.00 314 VAL A C 1
ATOM 2490 O O . VAL A 1 314 ? -4.901 0.975 -16.366 1.00 96.00 314 VAL A O 1
ATOM 2493 N N . LEU A 1 315 ? -4.845 1.045 -14.126 1.00 97.00 315 LEU A N 1
ATOM 2494 C CA . LEU A 1 315 ? -3.777 0.047 -14.016 1.00 97.00 315 LEU A CA 1
ATOM 2495 C C . LEU A 1 315 ? -4.229 -1.332 -14.496 1.00 97.00 315 LEU A C 1
ATOM 2497 O O . LEU A 1 315 ? -3.458 -2.004 -15.172 1.00 97.00 315 LEU A O 1
ATOM 2501 N N . SER A 1 316 ? -5.466 -1.750 -14.216 1.00 96.81 316 SER A N 1
ATOM 2502 C CA . SER A 1 316 ? -5.971 -3.055 -14.675 1.00 96.81 316 SER A CA 1
ATOM 2503 C C . SER A 1 316 ? -6.019 -3.135 -16.194 1.00 96.81 316 SER A C 1
ATOM 2505 O O . SER A 1 316 ? -5.581 -4.125 -16.777 1.00 96.81 316 SER A O 1
ATOM 2507 N N . ALA A 1 317 ? -6.491 -2.077 -16.849 1.00 96.44 317 ALA A N 1
ATOM 2508 C CA . ALA A 1 317 ? -6.530 -2.030 -18.300 1.00 96.44 317 ALA A CA 1
ATOM 2509 C C . ALA A 1 317 ? -5.145 -1.827 -18.933 1.00 96.44 317 ALA A C 1
ATOM 2511 O O . ALA A 1 317 ? -4.856 -2.436 -19.960 1.00 96.44 317 ALA A O 1
ATOM 2512 N N . TRP A 1 318 ? -4.272 -1.025 -18.315 1.00 97.56 318 TRP A N 1
ATOM 2513 C CA . TRP A 1 318 ? -2.885 -0.850 -18.754 1.00 97.56 318 TRP A CA 1
ATOM 2514 C C . TRP A 1 318 ? -2.096 -2.159 -18.673 1.00 97.56 318 TRP A C 1
ATOM 2516 O O . TRP A 1 318 ? -1.471 -2.555 -19.655 1.00 97.56 318 TRP A O 1
ATOM 2526 N N . VAL A 1 319 ? -2.192 -2.892 -17.558 1.00 97.38 319 VAL A N 1
ATOM 2527 C CA . VAL A 1 319 ? -1.613 -4.238 -17.451 1.00 97.38 319 VAL A CA 1
ATOM 2528 C C . VAL A 1 319 ? -2.267 -5.161 -18.478 1.00 97.38 319 VAL A C 1
ATOM 2530 O O . VAL A 1 319 ? -1.566 -5.797 -19.254 1.00 97.38 319 VAL A O 1
ATOM 2533 N N . GLY A 1 320 ? -3.600 -5.174 -18.572 1.00 96.25 320 GLY A N 1
ATOM 2534 C CA . GLY A 1 320 ? -4.325 -5.997 -19.543 1.00 96.25 320 GLY A CA 1
ATOM 2535 C C . GLY A 1 320 ? -3.894 -5.776 -20.999 1.00 96.25 320 GLY A C 1
ATOM 2536 O O . GLY A 1 320 ? -3.914 -6.721 -21.787 1.00 96.25 320 GLY A O 1
ATOM 2537 N N . ALA A 1 321 ? -3.453 -4.564 -21.346 1.00 95.75 321 ALA A N 1
ATOM 2538 C CA . ALA A 1 321 ? -2.960 -4.213 -22.674 1.00 95.75 321 ALA A CA 1
ATOM 2539 C C . ALA A 1 321 ? -1.521 -4.681 -22.961 1.00 95.75 321 ALA A C 1
ATOM 2541 O O . ALA A 1 321 ? -1.132 -4.693 -24.127 1.00 95.75 321 ALA A O 1
ATOM 2542 N N . GLY A 1 322 ? -0.735 -5.062 -21.948 1.00 95.56 322 GLY A N 1
ATOM 2543 C CA . GLY A 1 322 ? 0.683 -5.426 -22.103 1.00 95.56 322 GLY A CA 1
ATOM 2544 C C . GLY A 1 322 ? 1.622 -4.825 -21.053 1.00 95.56 322 GLY A C 1
ATOM 2545 O O . GLY A 1 322 ? 2.812 -5.126 -21.046 1.00 95.56 322 GLY A O 1
ATOM 2546 N N . GLY A 1 323 ? 1.122 -3.979 -20.152 1.00 96.94 323 GLY A N 1
ATOM 2547 C CA . GLY A 1 323 ? 1.941 -3.357 -19.117 1.00 96.94 323 GLY A CA 1
ATOM 2548 C C . GLY A 1 323 ? 2.461 -4.357 -18.076 1.00 96.94 323 GLY A C 1
ATOM 2549 O O . GLY A 1 323 ? 1.834 -5.378 -17.791 1.00 96.94 323 GLY A O 1
ATOM 2550 N N . VAL A 1 324 ? 3.611 -4.052 -17.472 1.00 97.50 324 VAL A N 1
ATOM 2551 C CA . VAL A 1 324 ? 4.206 -4.839 -16.381 1.00 97.50 324 VAL A CA 1
ATOM 2552 C C . VAL A 1 324 ? 4.159 -4.005 -15.116 1.00 97.50 324 VAL A C 1
ATOM 2554 O O . VAL A 1 324 ? 4.801 -2.960 -15.021 1.00 97.50 324 VAL A O 1
ATOM 2557 N N . LEU A 1 325 ? 3.383 -4.474 -14.145 1.00 97.44 325 LEU A N 1
ATOM 2558 C CA . LEU A 1 325 ? 3.265 -3.853 -12.834 1.00 97.44 325 LEU A CA 1
ATOM 2559 C C . LEU A 1 325 ? 4.138 -4.609 -11.834 1.00 97.44 325 LEU A C 1
ATOM 2561 O O . LEU A 1 325 ? 3.897 -5.786 -11.562 1.00 97.44 325 LEU A O 1
ATOM 2565 N N . LEU A 1 326 ? 5.135 -3.930 -11.271 1.00 96.81 326 LEU A N 1
ATOM 2566 C CA . LEU A 1 326 ? 6.014 -4.468 -10.238 1.00 96.81 326 LEU A CA 1
ATOM 2567 C C . LEU A 1 326 ? 5.659 -3.839 -8.890 1.00 96.81 326 LEU A C 1
ATOM 2569 O O . LEU A 1 326 ? 5.658 -2.618 -8.744 1.00 96.81 326 LEU A O 1
ATOM 2573 N N . LEU A 1 327 ? 5.386 -4.683 -7.901 1.00 94.75 327 LEU A N 1
ATOM 2574 C CA . LEU A 1 327 ? 5.056 -4.297 -6.532 1.00 94.75 327 LEU A CA 1
ATOM 2575 C C . LEU A 1 327 ? 6.151 -4.824 -5.591 1.00 94.75 327 LEU A C 1
ATOM 2577 O O . LEU A 1 327 ? 5.977 -5.871 -4.953 1.00 94.75 327 LEU A O 1
ATOM 2581 N N . PRO A 1 328 ? 7.331 -4.181 -5.540 1.00 91.69 328 PRO A N 1
ATOM 2582 C CA . PRO A 1 328 ? 8.296 -4.478 -4.496 1.00 91.69 328 PRO A CA 1
ATOM 2583 C C . PRO A 1 328 ? 7.720 -4.054 -3.144 1.00 91.69 328 PRO A C 1
ATOM 2585 O O . PRO A 1 328 ? 7.025 -3.043 -3.055 1.00 91.69 328 PRO A O 1
ATOM 2588 N N . ARG A 1 329 ? 8.049 -4.803 -2.086 1.00 84.88 329 ARG A N 1
ATOM 2589 C CA . ARG A 1 329 ? 7.608 -4.523 -0.712 1.00 84.88 329 ARG A CA 1
ATOM 2590 C C . ARG A 1 329 ? 6.103 -4.723 -0.499 1.00 84.88 329 ARG A C 1
ATOM 2592 O O . ARG A 1 329 ? 5.422 -3.874 0.065 1.00 84.88 329 ARG A O 1
ATOM 2599 N N . GLY A 1 330 ? 5.588 -5.871 -0.931 1.00 68.25 330 GLY A N 1
ATOM 2600 C CA . GLY A 1 330 ? 4.186 -6.236 -0.726 1.00 68.25 330 GLY A CA 1
ATOM 2601 C C . GLY A 1 330 ? 3.829 -6.499 0.742 1.00 68.25 330 GLY A C 1
ATOM 2602 O O . GLY A 1 330 ? 3.821 -7.651 1.167 1.00 68.25 330 GLY A O 1
ATOM 2603 N N . GLU A 1 331 ? 3.517 -5.455 1.509 1.00 79.50 331 GLU A N 1
ATOM 2604 C CA . GLU A 1 331 ? 3.030 -5.555 2.891 1.00 79.50 331 GLU A CA 1
ATOM 2605 C C . GLU A 1 331 ? 1.524 -5.257 3.005 1.00 79.50 331 GLU A C 1
ATOM 2607 O O . GLU A 1 331 ? 0.843 -4.918 2.032 1.00 79.50 331 GLU A O 1
ATOM 2612 N N . GLY A 1 332 ? 0.987 -5.469 4.210 1.00 83.56 332 GLY A N 1
ATOM 2613 C CA . GLY A 1 332 ? -0.356 -5.063 4.618 1.00 83.56 332 GLY A CA 1
ATOM 2614 C C . GLY A 1 332 ? -1.460 -5.536 3.682 1.00 83.56 332 GLY A C 1
ATOM 2615 O O . GLY A 1 332 ? -1.796 -6.720 3.651 1.00 83.56 332 GLY A O 1
ATOM 2616 N N . CYS A 1 333 ? -2.052 -4.607 2.938 1.00 85.19 333 CYS A N 1
ATOM 2617 C CA . CYS A 1 333 ? -3.233 -4.868 2.130 1.00 85.19 333 CYS A CA 1
ATOM 2618 C C . CYS A 1 333 ? -2.948 -5.305 0.689 1.00 85.19 333 CYS A C 1
ATOM 2620 O O . CYS A 1 333 ? -3.909 -5.552 -0.024 1.00 85.19 333 CYS A O 1
ATOM 2622 N N . VAL A 1 334 ? -1.699 -5.445 0.225 1.00 89.06 334 VAL A N 1
ATOM 2623 C CA . VAL A 1 334 ? -1.428 -5.718 -1.208 1.00 89.06 334 VAL A CA 1
ATOM 2624 C C . VAL A 1 334 ? -2.180 -6.941 -1.764 1.00 89.06 334 VAL A C 1
ATOM 2626 O O . VAL A 1 334 ? -2.629 -6.913 -2.906 1.00 89.06 334 VAL A O 1
ATOM 2629 N N . GLY A 1 335 ? -2.420 -7.978 -0.952 1.00 89.94 335 GLY A N 1
ATOM 2630 C CA . GLY A 1 335 ? -3.228 -9.137 -1.356 1.00 89.94 335 GLY A CA 1
ATOM 2631 C C . GLY A 1 335 ? -4.660 -8.773 -1.774 1.00 89.94 335 GLY A C 1
ATOM 2632 O O . GLY A 1 335 ? -5.198 -9.350 -2.715 1.00 89.94 335 GLY A O 1
ATOM 2633 N N . LYS A 1 336 ? -5.264 -7.760 -1.140 1.00 89.12 336 LYS A N 1
ATOM 2634 C CA . LYS A 1 336 ? -6.591 -7.254 -1.510 1.00 89.12 336 LYS A CA 1
ATOM 2635 C C . LYS A 1 336 ? -6.549 -6.459 -2.821 1.00 89.12 336 LYS A C 1
ATOM 2637 O O . LYS A 1 336 ? -7.455 -6.630 -3.625 1.00 89.12 336 LYS A O 1
ATOM 2642 N N . ILE A 1 337 ? -5.494 -5.683 -3.101 1.00 90.25 337 ILE A N 1
ATOM 2643 C CA . ILE A 1 337 ? -5.272 -5.047 -4.420 1.00 90.25 337 ILE A CA 1
ATOM 2644 C C . ILE A 1 337 ? -5.214 -6.138 -5.480 1.00 90.25 337 ILE A C 1
ATOM 2646 O O . ILE A 1 337 ? -5.895 -6.054 -6.492 1.00 90.25 337 ILE A O 1
ATOM 2650 N N . LEU A 1 338 ? -4.434 -7.187 -5.234 1.00 92.50 338 LEU A N 1
ATOM 2651 C CA . LEU A 1 338 ? -4.223 -8.260 -6.199 1.00 92.50 338 LEU A CA 1
ATOM 2652 C C . LEU A 1 338 ? -5.508 -9.034 -6.493 1.00 92.50 338 LEU A C 1
ATOM 2654 O O . LEU A 1 338 ? -5.826 -9.273 -7.660 1.00 92.50 338 LEU A O 1
ATOM 2658 N N . SER A 1 339 ? -6.273 -9.355 -5.451 1.00 93.56 339 SER A N 1
ATOM 2659 C CA . SER A 1 339 ? -7.573 -10.008 -5.589 1.00 93.56 339 SER A CA 1
ATOM 2660 C C . SER A 1 339 ? -8.578 -9.105 -6.298 1.00 93.56 339 SER A C 1
ATOM 2662 O O . SER A 1 339 ? -9.173 -9.510 -7.293 1.00 93.56 339 SER A O 1
ATOM 2664 N N . ASP A 1 340 ? -8.750 -7.871 -5.828 1.00 92.12 340 ASP A N 1
ATOM 2665 C CA . ASP A 1 340 ? -9.790 -6.982 -6.338 1.00 92.12 340 ASP A CA 1
ATOM 2666 C C . ASP A 1 340 ? -9.475 -6.500 -7.756 1.00 92.12 340 ASP A C 1
ATOM 2668 O O . ASP A 1 340 ? -10.366 -6.408 -8.596 1.00 92.12 340 ASP A O 1
ATOM 2672 N N . TRP A 1 341 ? -8.224 -6.147 -8.048 1.00 94.75 341 TRP A N 1
ATOM 2673 C CA . TRP A 1 341 ? -7.865 -5.503 -9.313 1.00 94.75 341 TRP A CA 1
ATOM 2674 C C . TRP A 1 341 ? -7.586 -6.527 -10.404 1.00 94.75 341 TRP A C 1
ATOM 2676 O O . TRP A 1 341 ? -7.962 -6.311 -11.552 1.00 94.75 341 TRP A O 1
ATOM 2686 N N . PHE A 1 342 ? -6.977 -7.656 -10.041 1.00 96.25 342 PHE A N 1
ATOM 2687 C CA . PHE A 1 342 ? -6.441 -8.611 -11.008 1.00 96.25 342 PHE A CA 1
ATOM 2688 C C . PHE A 1 342 ? -6.990 -10.034 -10.841 1.00 96.25 342 PHE A C 1
ATOM 2690 O O . PHE A 1 342 ? -6.591 -10.928 -11.583 1.00 96.25 342 PHE A O 1
ATOM 2697 N N . GLY A 1 343 ? -7.888 -10.277 -9.878 1.00 96.38 343 GLY A N 1
ATOM 2698 C CA . GLY A 1 343 ? -8.443 -11.610 -9.612 1.00 96.38 343 GLY A CA 1
ATOM 2699 C C . GLY A 1 343 ? -7.438 -12.594 -9.001 1.00 96.38 343 GLY A C 1
ATOM 2700 O O . GLY A 1 343 ? -7.702 -13.796 -8.948 1.00 96.38 343 GLY A O 1
ATOM 2701 N N . LEU A 1 344 ? -6.282 -12.115 -8.535 1.00 96.44 344 LEU A N 1
ATOM 2702 C CA . LEU A 1 344 ? -5.216 -12.951 -7.991 1.00 96.44 344 LEU A CA 1
ATOM 2703 C C . LEU A 1 344 ? -5.456 -13.195 -6.497 1.00 96.44 344 LEU A C 1
ATOM 2705 O O . LEU A 1 344 ? -5.288 -12.298 -5.677 1.00 96.44 344 LEU A O 1
ATOM 2709 N N . GLN A 1 345 ? -5.803 -14.431 -6.130 1.00 95.69 345 GLN A N 1
ATOM 2710 C CA . GLN A 1 345 ? -6.115 -14.849 -4.751 1.00 95.69 345 GLN A CA 1
ATOM 2711 C C . GLN A 1 345 ? -4.869 -14.995 -3.851 1.00 95.69 345 GLN A C 1
ATOM 2713 O O . GLN A 1 345 ? -4.767 -15.909 -3.030 1.00 95.69 345 GLN A O 1
ATOM 2718 N N . TRP A 1 346 ? -3.883 -14.118 -4.033 1.00 94.75 346 TRP A N 1
ATOM 2719 C CA . TRP A 1 346 ? -2.636 -14.132 -3.280 1.00 94.75 346 TRP A CA 1
ATOM 2720 C C . TRP A 1 346 ? -2.851 -13.473 -1.925 1.00 94.75 346 TRP A C 1
ATOM 2722 O O . TRP A 1 346 ? -3.341 -12.350 -1.828 1.00 94.75 346 TRP A O 1
ATOM 2732 N N . LYS A 1 347 ? -2.466 -14.174 -0.864 1.00 92.56 347 LYS A N 1
ATOM 2733 C CA . LYS A 1 347 ? -2.620 -13.698 0.510 1.00 92.56 347 LYS A CA 1
ATOM 2734 C C . LYS A 1 347 ? -1.257 -13.389 1.099 1.00 92.56 347 LYS A C 1
ATOM 2736 O O . LYS A 1 347 ? -0.328 -14.187 0.975 1.00 92.56 347 LYS A O 1
ATOM 2741 N N . ASN A 1 348 ? -1.153 -12.259 1.789 1.00 89.50 348 ASN A N 1
ATOM 2742 C CA . ASN A 1 348 ? 0.018 -11.964 2.603 1.00 89.50 348 ASN A CA 1
ATOM 2743 C C . 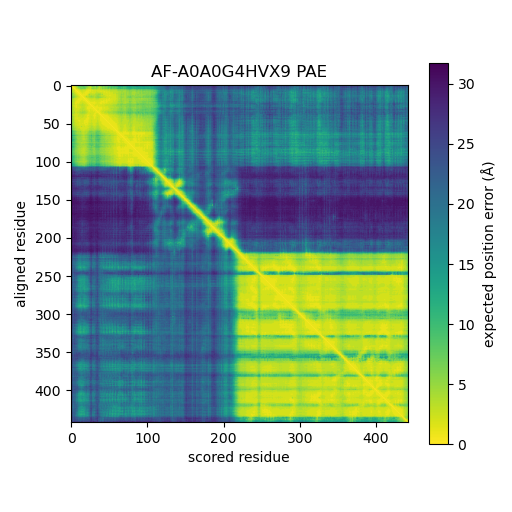ASN A 1 348 ? 0.103 -12.982 3.741 1.00 89.50 348 ASN A C 1
ATOM 2745 O O . ASN A 1 348 ? -0.846 -13.161 4.503 1.00 89.50 348 ASN A O 1
ATOM 2749 N N . SER A 1 349 ? 1.236 -13.668 3.847 1.00 86.19 349 SER A N 1
ATOM 2750 C CA . SER A 1 349 ? 1.542 -14.443 5.046 1.00 86.19 349 SER A CA 1
ATOM 2751 C C . SER A 1 349 ? 2.080 -13.525 6.145 1.00 86.19 349 SER A C 1
ATOM 2753 O O . SER A 1 349 ? 2.451 -12.378 5.889 1.00 86.19 349 SER A O 1
ATOM 2755 N N . ALA A 1 350 ? 2.116 -14.034 7.378 1.00 80.69 350 ALA A N 1
ATOM 2756 C CA . ALA A 1 350 ? 2.674 -13.302 8.506 1.00 80.69 350 ALA A CA 1
ATOM 2757 C C . ALA A 1 350 ? 4.098 -12.817 8.194 1.00 80.69 350 ALA A C 1
ATOM 2759 O O . ALA A 1 350 ? 4.923 -13.582 7.682 1.00 80.69 350 ALA A O 1
ATOM 2760 N N . TYR A 1 351 ? 4.367 -11.559 8.542 1.00 81.06 351 TYR A N 1
ATOM 2761 C CA . TYR A 1 351 ? 5.688 -10.959 8.439 1.00 81.06 351 TYR A CA 1
ATOM 2762 C C . TYR A 1 351 ? 6.709 -11.822 9.190 1.00 81.06 351 TYR A C 1
ATOM 2764 O O . TYR A 1 351 ? 6.560 -12.102 10.382 1.00 81.06 351 TYR A O 1
ATOM 2772 N N . GLN A 1 352 ? 7.743 -12.272 8.488 1.00 76.94 352 GLN A N 1
ATOM 2773 C CA . GLN A 1 352 ? 8.829 -13.060 9.052 1.00 76.94 352 GLN A CA 1
ATOM 2774 C C . GLN A 1 352 ? 10.159 -12.498 8.572 1.00 76.94 352 GLN A C 1
ATOM 2776 O O . GLN A 1 352 ? 10.600 -12.745 7.450 1.00 76.94 352 GLN A O 1
ATOM 2781 N N . ARG A 1 353 ? 10.840 -11.788 9.472 1.00 73.56 353 ARG A N 1
ATOM 2782 C CA . ARG A 1 353 ? 12.217 -11.355 9.259 1.00 73.56 353 ARG A CA 1
ATOM 2783 C C . ARG A 1 353 ? 13.136 -12.554 9.443 1.00 73.56 353 ARG A C 1
ATOM 2785 O O . ARG A 1 353 ? 13.503 -12.912 10.558 1.00 73.56 353 ARG A O 1
ATOM 2792 N N . SER A 1 354 ? 13.452 -13.223 8.347 1.00 67.31 354 SER A N 1
ATOM 2793 C CA . SER A 1 354 ? 14.331 -14.385 8.362 1.00 67.31 354 SER A CA 1
ATOM 2794 C C . SER A 1 354 ? 15.206 -14.374 7.121 1.00 67.31 354 SER A C 1
ATOM 2796 O O . SER A 1 354 ? 14.725 -14.023 6.051 1.00 67.31 354 SER A O 1
ATOM 2798 N N . ASP A 1 355 ? 16.465 -14.792 7.230 1.00 70.19 355 ASP A N 1
ATOM 2799 C CA . ASP A 1 355 ? 17.354 -14.924 6.066 1.00 70.19 355 ASP A CA 1
ATOM 2800 C C . ASP A 1 355 ? 17.050 -16.207 5.269 1.00 70.19 355 ASP A C 1
ATOM 2802 O O . ASP A 1 355 ? 17.936 -16.942 4.831 1.00 70.19 355 ASP A O 1
ATOM 2806 N N . ARG A 1 356 ? 15.763 -16.542 5.133 1.00 70.31 356 ARG A N 1
ATOM 2807 C CA . ARG A 1 356 ? 15.347 -17.749 4.433 1.00 70.31 356 ARG A CA 1
ATOM 2808 C C . ARG A 1 356 ? 15.494 -17.533 2.938 1.00 70.31 356 ARG A C 1
ATOM 2810 O O . ARG A 1 356 ? 15.017 -16.546 2.381 1.00 70.31 356 ARG A O 1
ATOM 2817 N N . MET A 1 357 ? 16.155 -18.491 2.299 1.00 73.12 357 MET A N 1
ATOM 2818 C CA . MET A 1 357 ? 16.389 -18.453 0.866 1.00 73.12 357 MET A CA 1
ATOM 2819 C C . MET A 1 357 ? 15.196 -19.040 0.118 1.00 73.12 357 MET A C 1
ATOM 2821 O O . MET A 1 357 ? 14.896 -20.232 0.241 1.00 73.12 357 MET A O 1
ATOM 2825 N N . GLY A 1 358 ? 14.552 -18.221 -0.709 1.00 73.25 358 GLY A N 1
ATOM 2826 C CA . GLY A 1 358 ? 13.663 -18.727 -1.746 1.00 73.25 358 GLY A CA 1
ATOM 2827 C C . GLY A 1 358 ? 14.481 -19.485 -2.787 1.00 73.25 358 GLY A C 1
ATOM 2828 O O . GLY A 1 358 ? 15.514 -18.993 -3.249 1.00 73.25 358 GLY A O 1
ATOM 2829 N N . ARG A 1 359 ? 14.033 -20.685 -3.167 1.00 79.62 359 ARG A N 1
ATOM 2830 C CA . ARG A 1 359 ? 14.610 -21.384 -4.318 1.00 79.62 359 ARG A CA 1
ATOM 2831 C C . ARG A 1 359 ? 13.888 -20.934 -5.572 1.00 79.62 359 ARG A C 1
ATOM 2833 O O . ARG A 1 359 ? 12.655 -20.898 -5.595 1.00 79.62 359 ARG A O 1
ATOM 2840 N N . LYS A 1 360 ? 14.675 -20.622 -6.594 1.00 90.44 360 LYS A N 1
ATOM 2841 C CA . LYS A 1 360 ? 14.192 -20.357 -7.941 1.00 90.44 360 LYS A CA 1
ATOM 2842 C C . LYS A 1 360 ? 13.414 -21.569 -8.456 1.00 90.44 360 LYS A C 1
ATOM 2844 O O . LYS A 1 360 ? 13.862 -22.708 -8.307 1.00 90.44 360 LYS A O 1
ATOM 2849 N N . ARG A 1 361 ? 12.236 -21.326 -9.014 1.00 88.12 361 ARG A N 1
ATOM 2850 C CA . ARG A 1 361 ? 11.357 -22.324 -9.623 1.00 88.12 361 ARG A CA 1
ATOM 2851 C C . ARG A 1 361 ? 11.096 -21.963 -11.071 1.00 88.12 361 ARG A C 1
ATOM 2853 O O . ARG A 1 361 ? 11.221 -20.810 -11.467 1.00 88.12 361 ARG A O 1
ATOM 2860 N N . GLU A 1 362 ? 10.709 -22.972 -11.837 1.00 88.50 362 GLU A N 1
ATOM 2861 C CA . GLU A 1 362 ? 10.138 -22.768 -13.161 1.00 88.50 362 GLU A CA 1
ATOM 2862 C C . GLU A 1 362 ? 8.810 -22.016 -13.008 1.00 88.50 362 GLU A C 1
ATOM 2864 O O . GLU A 1 362 ? 7.827 -22.563 -12.504 1.00 88.50 362 GLU A O 1
ATOM 2869 N N . CYS A 1 363 ? 8.806 -20.750 -13.417 1.00 92.50 363 CYS A N 1
ATOM 2870 C CA . CYS A 1 363 ? 7.613 -19.922 -13.509 1.00 92.50 363 CYS A CA 1
ATOM 2871 C C . CYS A 1 363 ? 7.193 -19.879 -14.977 1.00 92.50 363 CYS A C 1
ATOM 2873 O O . CYS A 1 363 ? 7.982 -19.473 -15.820 1.00 92.50 363 CYS A O 1
ATOM 2875 N N . ARG A 1 364 ? 5.964 -20.298 -15.303 1.00 92.31 364 ARG A N 1
ATOM 2876 C CA . ARG A 1 364 ? 5.488 -20.300 -16.701 1.00 92.31 364 ARG A CA 1
ATOM 2877 C C . ARG A 1 364 ? 5.235 -18.895 -17.235 1.00 92.31 364 ARG A C 1
ATOM 2879 O O . ARG A 1 364 ? 5.212 -18.704 -18.443 1.00 92.31 364 ARG A O 1
ATOM 2886 N N . SER A 1 365 ? 5.044 -17.936 -16.335 1.00 92.38 365 SER A N 1
ATOM 2887 C CA . SER A 1 365 ? 4.835 -16.525 -16.657 1.00 92.38 365 SER A CA 1
ATOM 2888 C C . SER A 1 365 ? 6.131 -15.780 -16.991 1.00 92.38 365 SER A C 1
ATOM 2890 O O . SER A 1 365 ? 6.076 -14.581 -17.246 1.00 92.38 365 SER A O 1
ATOM 2892 N N . VAL A 1 366 ? 7.288 -16.442 -16.908 1.00 93.62 366 VAL A N 1
ATOM 2893 C CA . VAL A 1 366 ? 8.614 -15.857 -17.132 1.00 93.62 366 VAL A CA 1
ATOM 2894 C C . VAL A 1 366 ? 9.372 -16.784 -18.078 1.00 93.62 366 VAL A C 1
ATOM 2896 O O . VAL A 1 366 ? 9.508 -17.973 -17.787 1.00 93.62 366 VAL A O 1
ATOM 2899 N N . SER A 1 367 ? 9.872 -16.272 -19.205 1.00 93.75 367 SER A N 1
ATOM 2900 C CA . SER A 1 367 ? 10.661 -17.088 -20.134 1.00 93.75 367 SER A CA 1
ATOM 2901 C C . SER A 1 367 ? 11.895 -17.698 -19.452 1.00 93.75 367 SER A C 1
ATOM 2903 O O . SER A 1 367 ? 12.445 -17.108 -18.519 1.00 93.75 367 SER A O 1
ATOM 2905 N N . PRO A 1 368 ? 12.383 -18.867 -19.907 1.00 93.50 368 PRO A N 1
ATOM 2906 C CA . PRO A 1 368 ? 13.588 -19.483 -19.351 1.00 93.50 368 PRO A CA 1
ATOM 2907 C C . PRO A 1 368 ? 14.821 -18.571 -19.383 1.00 93.50 368 PRO A C 1
ATOM 2909 O O . PRO A 1 368 ? 15.617 -18.613 -18.447 1.00 93.50 368 PRO A O 1
ATOM 2912 N N . ASP A 1 369 ? 14.953 -17.727 -20.409 1.00 93.69 369 ASP A N 1
ATOM 2913 C CA . ASP A 1 369 ? 16.080 -16.801 -20.565 1.00 93.69 369 ASP A CA 1
ATOM 2914 C C . ASP A 1 369 ? 16.026 -15.662 -19.541 1.00 93.69 369 ASP A C 1
ATOM 2916 O O . ASP A 1 369 ? 17.017 -15.396 -18.854 1.00 93.69 369 ASP A O 1
ATOM 2920 N N . LEU A 1 370 ? 14.855 -15.033 -19.378 1.00 94.00 370 LEU A N 1
ATOM 2921 C CA . LEU A 1 370 ? 14.626 -14.015 -18.351 1.00 94.00 370 LEU A CA 1
ATOM 2922 C C . LEU A 1 370 ? 14.734 -14.615 -16.948 1.00 94.00 370 LEU A C 1
ATOM 2924 O O . LEU A 1 370 ? 15.377 -14.053 -16.065 1.00 94.00 370 LEU A O 1
ATOM 2928 N N . LEU A 1 371 ? 14.160 -15.799 -16.742 1.00 93.88 371 LEU A N 1
ATOM 2929 C CA . LEU A 1 371 ? 14.319 -16.520 -15.495 1.00 93.88 371 LEU A CA 1
ATOM 2930 C C . LEU A 1 371 ? 15.808 -16.759 -15.255 1.00 93.88 371 LEU A C 1
ATOM 2932 O O . LEU A 1 371 ? 16.274 -16.483 -14.161 1.00 93.88 371 LEU A O 1
ATOM 2936 N N . GLY A 1 372 ? 16.577 -17.185 -16.258 1.00 94.62 372 GLY A N 1
ATOM 2937 C CA . GLY A 1 372 ? 18.027 -17.385 -16.225 1.00 94.62 372 GLY A CA 1
ATOM 2938 C C . GLY A 1 372 ? 18.826 -16.190 -15.700 1.00 94.62 372 GLY A C 1
ATOM 2939 O O . GLY A 1 372 ? 19.777 -16.414 -14.950 1.00 94.62 372 GLY A O 1
ATOM 2940 N N . SER A 1 373 ? 18.400 -14.954 -15.985 1.00 95.00 373 SER A N 1
ATOM 2941 C CA . SER A 1 373 ? 19.060 -13.739 -15.484 1.00 95.00 373 SER A CA 1
ATOM 2942 C C . SER A 1 373 ? 18.752 -13.416 -14.018 1.00 95.00 373 SER A C 1
ATOM 2944 O O . SER A 1 373 ? 19.448 -12.602 -13.418 1.00 95.00 373 SER A O 1
ATOM 2946 N N . PHE A 1 374 ? 17.743 -14.047 -13.407 1.00 95.44 374 PHE A N 1
ATOM 2947 C CA . PHE A 1 374 ? 17.465 -13.873 -11.980 1.00 95.44 374 PHE A CA 1
ATOM 2948 C C . PHE A 1 374 ? 18.534 -14.552 -11.114 1.00 95.44 374 PHE A C 1
ATOM 2950 O O . PHE A 1 374 ? 19.036 -15.623 -11.492 1.00 95.44 374 PHE A O 1
ATOM 2957 N N . PRO A 1 375 ? 18.810 -14.018 -9.908 1.00 94.62 375 PRO A N 1
ATOM 2958 C CA . PRO A 1 375 ? 19.749 -14.627 -8.973 1.00 94.62 375 PRO A CA 1
ATOM 2959 C C . PRO A 1 375 ? 19.368 -16.081 -8.645 1.00 94.62 375 PRO A C 1
ATOM 2961 O O . PRO A 1 375 ? 18.207 -16.488 -8.724 1.00 94.62 375 PRO A O 1
ATOM 2964 N N . SER A 1 376 ? 20.358 -16.906 -8.298 1.00 91.44 376 SER A N 1
ATOM 2965 C CA . SER A 1 376 ? 20.142 -18.334 -8.008 1.00 91.44 376 SER A CA 1
ATOM 2966 C C . SER A 1 376 ? 19.351 -18.566 -6.715 1.00 91.44 376 SER A C 1
ATOM 2968 O O . SER A 1 376 ? 18.616 -19.552 -6.597 1.00 91.44 376 SER A O 1
ATOM 2970 N N . SER A 1 377 ? 19.466 -17.641 -5.767 1.00 90.31 377 SER A N 1
ATOM 2971 C CA . SER A 1 377 ? 18.694 -17.574 -4.533 1.00 90.31 377 SER A CA 1
ATOM 2972 C C . SER A 1 377 ? 18.369 -16.122 -4.195 1.00 90.31 377 SER A C 1
ATOM 2974 O O . SER A 1 377 ? 19.000 -15.192 -4.690 1.00 90.31 377 SER A O 1
ATOM 2976 N N . MET A 1 378 ? 17.370 -15.935 -3.341 1.00 89.44 378 MET A N 1
ATOM 2977 C CA . MET A 1 378 ? 16.964 -14.621 -2.862 1.00 89.44 378 MET A CA 1
ATOM 2978 C C . MET A 1 378 ? 16.689 -14.692 -1.365 1.00 89.44 378 MET A C 1
ATOM 2980 O O . MET A 1 378 ? 15.975 -15.593 -0.911 1.00 89.44 378 MET A O 1
ATOM 2984 N N . THR A 1 379 ? 17.250 -13.747 -0.615 1.00 85.06 379 THR A N 1
ATOM 2985 C CA . THR A 1 379 ? 17.003 -13.596 0.822 1.00 85.06 379 THR A CA 1
ATOM 2986 C C . THR A 1 379 ? 15.812 -12.675 1.026 1.00 85.06 379 THR A C 1
ATOM 2988 O O . THR A 1 379 ? 15.834 -11.525 0.599 1.00 85.06 379 THR A O 1
ATOM 2991 N N . VAL A 1 380 ? 14.765 -13.175 1.675 1.00 81.00 380 VAL A N 1
ATOM 2992 C CA . VAL A 1 380 ? 13.469 -12.488 1.730 1.00 81.00 380 VAL A CA 1
ATOM 2993 C C . VAL A 1 380 ? 13.232 -12.015 3.147 1.00 81.00 380 VAL A C 1
ATOM 2995 O O . VAL A 1 380 ? 12.977 -12.814 4.043 1.00 81.00 380 VAL A O 1
ATOM 2998 N N . LYS A 1 381 ? 13.339 -10.705 3.364 1.00 80.69 381 LYS A N 1
ATOM 2999 C CA . LYS A 1 381 ? 13.431 -10.151 4.718 1.00 80.69 381 LYS A CA 1
ATOM 3000 C C . LYS A 1 381 ? 12.102 -9.723 5.345 1.00 80.69 381 LYS A C 1
ATOM 3002 O O . LYS A 1 381 ? 12.138 -9.092 6.400 1.00 80.69 381 LYS A O 1
ATOM 3007 N N . ALA A 1 382 ? 10.958 -10.055 4.746 1.00 80.00 382 ALA A N 1
ATOM 3008 C CA . ALA A 1 382 ? 9.666 -9.648 5.296 1.00 80.00 382 ALA A CA 1
ATOM 3009 C C . ALA A 1 382 ? 8.493 -10.564 4.967 1.00 80.00 382 ALA A C 1
ATOM 3011 O O . ALA A 1 382 ? 7.948 -11.200 5.868 1.00 80.00 382 ALA A O 1
ATOM 3012 N N . CYS A 1 383 ? 8.079 -10.623 3.704 1.00 86.88 383 CYS A N 1
ATOM 3013 C CA . CYS A 1 383 ? 6.778 -11.169 3.344 1.00 86.88 383 CYS A CA 1
ATOM 3014 C C . CYS A 1 383 ? 6.916 -12.373 2.421 1.00 86.88 383 CYS A C 1
ATOM 3016 O O . CYS A 1 383 ? 7.628 -12.357 1.424 1.00 86.88 383 CYS A O 1
ATOM 3018 N N . PHE A 1 384 ? 6.189 -13.432 2.758 1.00 91.69 384 PHE A N 1
ATOM 3019 C CA . PHE A 1 384 ? 5.846 -14.475 1.802 1.00 91.69 384 PHE A CA 1
ATOM 3020 C C . PHE A 1 384 ? 4.363 -14.354 1.469 1.00 91.69 384 PHE A C 1
ATOM 3022 O O . PHE A 1 384 ? 3.574 -13.828 2.255 1.00 91.69 384 PHE A O 1
ATOM 3029 N N . PHE A 1 385 ? 3.980 -14.914 0.340 1.00 92.88 385 PHE A N 1
ATOM 3030 C CA . PHE A 1 385 ? 2.622 -14.954 -0.160 1.00 92.88 385 PHE A CA 1
ATOM 3031 C C . PHE A 1 385 ? 2.154 -16.401 -0.230 1.00 92.88 385 PHE A C 1
ATOM 3033 O O . PHE A 1 385 ? 2.917 -17.294 -0.614 1.00 92.88 385 PHE A O 1
ATOM 3040 N N . SER A 1 386 ? 0.903 -16.628 0.148 1.00 94.56 386 SER A N 1
ATOM 3041 C CA . SER A 1 386 ? 0.205 -17.901 -0.006 1.00 94.56 386 SER A CA 1
ATOM 3042 C C . SER A 1 386 ? -0.909 -17.787 -1.042 1.00 94.56 386 SER A C 1
ATOM 3044 O O . SER A 1 386 ? -1.231 -16.694 -1.506 1.00 94.56 386 SER A O 1
ATOM 3046 N N . GLY A 1 387 ? -1.447 -18.927 -1.485 1.00 94.50 387 GLY A N 1
ATOM 3047 C CA . GLY A 1 387 ? -2.431 -18.958 -2.577 1.00 94.50 387 GLY A CA 1
ATOM 3048 C C . GLY A 1 387 ? -1.847 -18.620 -3.956 1.00 94.50 387 GLY A C 1
ATOM 3049 O O . GLY A 1 387 ? -2.586 -18.472 -4.925 1.00 94.50 387 GLY A O 1
ATOM 3050 N N . VAL A 1 388 ? -0.519 -18.505 -4.068 1.00 96.31 388 VAL A N 1
ATOM 3051 C CA . VAL A 1 388 ? 0.163 -18.293 -5.348 1.00 96.31 388 VAL A CA 1
ATOM 3052 C C . VAL A 1 388 ? 0.184 -19.608 -6.121 1.00 96.31 388 VAL A C 1
ATOM 3054 O O . VAL A 1 388 ? 0.841 -20.560 -5.690 1.00 96.31 388 VAL A O 1
ATOM 3057 N N . ALA A 1 389 ? -0.506 -19.653 -7.265 1.00 96.00 389 ALA A N 1
ATOM 3058 C CA . ALA A 1 389 ? -0.488 -20.796 -8.177 1.00 96.00 389 ALA A CA 1
ATOM 3059 C C . ALA A 1 389 ? 0.953 -21.189 -8.532 1.00 96.00 389 ALA A C 1
ATOM 3061 O O . ALA A 1 389 ? 1.820 -20.327 -8.678 1.00 96.00 389 ALA A O 1
ATOM 3062 N N . ARG A 1 390 ? 1.227 -22.491 -8.658 1.00 94.94 390 ARG A N 1
ATOM 3063 C CA . ARG A 1 390 ? 2.597 -23.017 -8.782 1.00 94.94 390 ARG A CA 1
ATOM 3064 C C . ARG A 1 390 ? 3.335 -22.426 -9.982 1.00 94.94 390 ARG A C 1
ATOM 3066 O O . ARG A 1 390 ? 4.515 -22.117 -9.878 1.00 94.94 390 ARG A O 1
ATOM 3073 N N . GLU A 1 391 ? 2.633 -22.257 -11.089 1.00 95.81 391 GLU A N 1
ATOM 3074 C CA . GLU A 1 391 ? 3.107 -21.661 -12.334 1.00 95.81 391 GLU A CA 1
ATOM 3075 C C . GLU A 1 391 ? 3.473 -20.176 -12.212 1.00 95.81 391 GLU A C 1
ATOM 3077 O O . GLU A 1 391 ? 4.246 -19.687 -13.033 1.00 95.81 391 GLU A O 1
ATOM 3082 N N . HIS A 1 392 ? 2.977 -19.477 -11.187 1.00 96.81 392 HIS A N 1
ATOM 3083 C CA . HIS A 1 392 ? 3.291 -18.074 -10.913 1.00 96.81 392 HIS A CA 1
ATOM 3084 C C . HIS A 1 392 ? 4.463 -17.911 -9.937 1.00 96.81 392 HIS A C 1
ATOM 3086 O O . HIS A 1 392 ? 4.927 -16.797 -9.713 1.00 96.81 392 HIS A O 1
ATOM 3092 N N . GLN A 1 393 ? 4.944 -18.991 -9.316 1.00 96.44 393 GLN A N 1
ATOM 3093 C CA . GLN A 1 393 ? 5.993 -18.915 -8.302 1.00 96.44 393 GLN A CA 1
ATOM 3094 C C . GLN A 1 393 ? 7.374 -18.809 -8.952 1.00 96.44 393 GLN A C 1
ATOM 3096 O O . GLN A 1 393 ? 7.821 -19.749 -9.604 1.00 96.44 393 GLN A O 1
ATOM 3101 N N . VAL A 1 394 ? 8.085 -17.708 -8.704 1.00 96.00 394 VAL A N 1
ATOM 3102 C CA . VAL A 1 394 ? 9.480 -17.525 -9.139 1.00 96.00 394 VAL A CA 1
ATOM 3103 C C . VAL A 1 394 ? 10.434 -17.950 -8.031 1.00 96.00 394 VAL A C 1
ATOM 3105 O O . VAL A 1 394 ? 11.218 -18.876 -8.207 1.00 96.00 394 VAL A O 1
ATOM 3108 N N . PHE A 1 395 ? 10.344 -17.317 -6.862 1.00 95.31 395 PHE A N 1
ATOM 3109 C CA . PHE A 1 395 ? 11.115 -17.700 -5.681 1.00 95.31 395 PHE A CA 1
ATOM 3110 C C . PHE A 1 395 ? 10.149 -18.204 -4.623 1.00 95.31 395 PHE A C 1
ATOM 3112 O O . PHE A 1 395 ? 9.281 -17.460 -4.171 1.00 95.31 395 PHE A O 1
ATOM 3119 N N . ALA A 1 396 ? 10.272 -19.467 -4.222 1.00 92.44 396 ALA A N 1
ATOM 3120 C CA . ALA A 1 396 ? 9.404 -20.047 -3.205 1.00 92.44 396 ALA A CA 1
ATOM 3121 C C . ALA A 1 396 ? 10.197 -20.849 -2.180 1.00 92.44 396 ALA A C 1
ATOM 3123 O O . ALA A 1 396 ? 11.155 -21.553 -2.505 1.00 92.44 396 ALA A O 1
ATOM 3124 N N . GLU A 1 397 ? 9.774 -20.734 -0.928 1.00 91.31 397 GLU A N 1
ATOM 3125 C CA . GLU A 1 397 ? 10.321 -21.503 0.181 1.00 91.31 397 GLU A CA 1
ATOM 3126 C C . GLU A 1 397 ? 9.651 -22.880 0.245 1.00 91.31 397 GLU A C 1
ATOM 3128 O O . GLU A 1 397 ? 10.318 -23.913 0.246 1.00 91.31 397 GLU A O 1
ATOM 3133 N N . THR A 1 398 ? 8.317 -22.901 0.249 1.00 89.75 398 THR A N 1
ATOM 3134 C CA . THR A 1 398 ? 7.511 -24.128 0.310 1.00 89.75 398 THR A CA 1
ATOM 3135 C C . THR A 1 398 ? 6.550 -24.190 -0.878 1.00 89.75 398 THR A C 1
ATOM 3137 O O . THR A 1 398 ? 6.716 -23.462 -1.857 1.00 89.75 398 THR A O 1
ATOM 3140 N N . ARG A 1 399 ? 5.589 -25.121 -0.891 1.00 86.88 399 ARG A N 1
ATOM 3141 C CA . ARG A 1 399 ? 4.541 -25.132 -1.928 1.00 86.88 399 ARG A CA 1
ATOM 3142 C C . ARG A 1 399 ? 3.594 -23.940 -1.802 1.00 86.88 399 ARG A C 1
ATOM 3144 O O . ARG A 1 399 ? 3.191 -23.412 -2.829 1.00 86.88 399 ARG A O 1
ATOM 3151 N N . ASP A 1 400 ? 3.362 -23.476 -0.578 1.00 90.44 400 ASP A N 1
ATOM 3152 C CA . ASP A 1 400 ? 2.356 -22.455 -0.267 1.00 90.44 400 ASP A CA 1
ATOM 3153 C C . ASP A 1 400 ? 2.975 -21.135 0.208 1.00 90.44 400 ASP A C 1
ATOM 3155 O O . ASP A 1 400 ? 2.263 -20.252 0.675 1.00 90.44 400 ASP A O 1
ATOM 3159 N N . ARG A 1 401 ? 4.306 -21.005 0.135 1.00 92.06 401 ARG A N 1
ATOM 3160 C CA . ARG A 1 401 ? 5.039 -19.798 0.532 1.00 92.06 401 ARG A CA 1
ATOM 3161 C C . ARG A 1 401 ? 5.957 -19.343 -0.583 1.00 92.06 401 ARG A C 1
ATOM 3163 O O . ARG A 1 401 ? 7.022 -19.923 -0.808 1.00 92.06 401 ARG A O 1
ATOM 3170 N N . CYS A 1 402 ? 5.534 -18.289 -1.257 1.00 93.94 402 CYS A N 1
ATOM 3171 C CA . CYS A 1 402 ? 6.221 -17.683 -2.380 1.00 93.94 402 CYS A CA 1
ATOM 3172 C C . CYS A 1 402 ? 6.715 -16.286 -2.001 1.00 93.94 402 CYS A C 1
ATOM 3174 O O . CYS A 1 402 ? 5.975 -15.512 -1.418 1.00 93.94 402 CYS A O 1
ATOM 3176 N N . ALA A 1 403 ? 7.969 -15.970 -2.284 1.00 93.62 403 ALA A N 1
ATOM 3177 C CA . ALA A 1 403 ? 8.552 -14.660 -2.025 1.00 93.62 403 ALA A CA 1
ATOM 3178 C C . ALA A 1 403 ? 8.504 -13.727 -3.234 1.00 93.62 403 ALA A C 1
ATOM 3180 O O . ALA A 1 403 ? 8.434 -12.512 -3.074 1.00 93.62 403 ALA A O 1
ATOM 3181 N N . VAL A 1 404 ? 8.562 -14.301 -4.435 1.00 95.44 404 VAL A N 1
ATOM 3182 C CA . VAL A 1 404 ? 8.415 -13.568 -5.691 1.00 95.44 404 VAL A CA 1
ATOM 3183 C C . VAL A 1 404 ? 7.456 -14.332 -6.572 1.00 95.44 404 VAL A C 1
ATOM 3185 O O . VAL A 1 404 ? 7.730 -15.484 -6.924 1.00 95.44 404 VAL A O 1
ATOM 3188 N N . ALA A 1 405 ? 6.357 -13.680 -6.919 1.00 96.25 405 ALA A N 1
ATOM 3189 C CA . ALA A 1 405 ? 5.309 -14.236 -7.753 1.00 96.25 405 ALA A CA 1
ATOM 3190 C C . ALA A 1 405 ? 5.114 -13.367 -8.995 1.00 96.25 405 ALA A C 1
ATOM 3192 O O . ALA A 1 405 ? 5.091 -12.145 -8.880 1.00 96.25 405 ALA A O 1
ATOM 3193 N N . VAL A 1 406 ? 4.954 -13.994 -10.160 1.00 97.31 406 VAL A N 1
ATOM 3194 C CA . VAL A 1 406 ? 4.663 -13.331 -11.437 1.00 97.31 406 VAL A CA 1
ATOM 3195 C C . VAL A 1 406 ? 3.467 -14.022 -12.083 1.00 97.31 406 VAL A C 1
ATOM 3197 O O . VAL A 1 406 ? 3.519 -15.217 -12.380 1.00 97.31 406 VAL A O 1
ATOM 3200 N N . ALA A 1 407 ? 2.388 -13.280 -12.317 1.00 97.19 407 ALA A N 1
ATOM 3201 C CA . ALA A 1 407 ? 1.197 -13.769 -13.011 1.00 97.19 407 ALA A CA 1
ATOM 3202 C C . ALA A 1 407 ? 0.953 -12.998 -14.309 1.00 97.19 407 ALA A C 1
ATOM 3204 O O . ALA A 1 407 ? 1.147 -11.778 -14.326 1.00 97.19 407 ALA A O 1
ATOM 3205 N N . PRO A 1 408 ? 0.476 -13.673 -15.369 1.00 97.00 408 PRO A N 1
ATOM 3206 C CA . PRO A 1 408 ? -0.076 -12.990 -16.523 1.00 97.00 408 PRO A CA 1
ATOM 3207 C C . PRO A 1 408 ? -1.426 -12.362 -16.156 1.00 97.00 408 PRO A C 1
ATOM 3209 O O . PRO A 1 408 ? -2.223 -12.950 -15.423 1.00 97.00 408 PRO A O 1
ATOM 3212 N N . VAL A 1 409 ? -1.690 -11.172 -16.687 1.00 96.38 409 VAL A N 1
ATOM 3213 C CA . VAL A 1 409 ? -2.978 -10.480 -16.573 1.00 96.38 409 VAL A CA 1
ATOM 3214 C C . VAL A 1 409 ? -3.270 -9.835 -17.923 1.00 96.38 409 VAL A C 1
ATOM 3216 O O . VAL A 1 409 ? -2.636 -8.852 -18.302 1.00 96.38 409 VAL A O 1
ATOM 3219 N N . GLY A 1 410 ? -4.214 -10.412 -18.670 1.00 95.38 410 GLY A N 1
ATOM 3220 C CA . GLY A 1 410 ? -4.387 -10.076 -20.084 1.00 95.38 410 GLY A CA 1
ATOM 3221 C C . GLY A 1 410 ? -3.089 -10.330 -20.854 1.00 95.38 410 GLY A C 1
ATOM 3222 O O . GLY A 1 410 ? -2.527 -11.420 -20.760 1.00 95.38 410 GLY A O 1
ATOM 3223 N N . ASN A 1 411 ? -2.605 -9.315 -21.569 1.00 95.25 411 ASN A N 1
ATOM 3224 C CA . ASN A 1 411 ? -1.334 -9.369 -22.296 1.00 95.25 411 ASN A CA 1
ATOM 3225 C C . ASN A 1 411 ? -0.126 -8.926 -21.456 1.00 95.25 411 ASN A C 1
ATOM 3227 O O . ASN A 1 411 ? 1.006 -9.024 -21.922 1.00 95.25 411 ASN A O 1
ATOM 3231 N N . GLY A 1 412 ? -0.347 -8.398 -20.251 1.00 96.31 412 GLY A N 1
ATOM 3232 C CA . GLY A 1 412 ? 0.712 -7.925 -19.366 1.00 96.31 412 GLY A CA 1
ATOM 3233 C C . GLY A 1 412 ? 0.985 -8.871 -18.210 1.00 96.31 412 GLY A C 1
ATOM 3234 O O . GLY A 1 412 ? 0.566 -10.033 -18.197 1.00 96.31 412 GLY A O 1
ATOM 3235 N N . LYS A 1 413 ? 1.713 -8.367 -17.212 1.00 97.19 413 LYS A N 1
ATOM 3236 C CA . LYS A 1 413 ? 2.077 -9.148 -16.025 1.00 97.19 413 LYS A CA 1
ATOM 3237 C C . LYS A 1 413 ? 1.997 -8.315 -14.753 1.00 97.19 413 LYS A C 1
ATOM 3239 O O . LYS A 1 413 ? 2.282 -7.118 -14.751 1.00 97.19 413 LYS A O 1
ATOM 3244 N N . VAL A 1 414 ? 1.682 -8.985 -13.650 1.00 97.31 414 VAL A N 1
ATOM 3245 C CA . VAL A 1 414 ? 1.796 -8.436 -12.296 1.00 97.31 414 VAL A CA 1
ATOM 3246 C C . VAL A 1 414 ? 2.836 -9.244 -11.535 1.00 97.31 414 VAL A C 1
ATOM 3248 O O . VAL A 1 414 ? 2.767 -10.475 -11.490 1.00 97.31 414 VAL A O 1
ATOM 3251 N N . CYS A 1 415 ? 3.801 -8.548 -10.943 1.00 96.81 415 CYS A N 1
ATOM 3252 C CA . CYS A 1 415 ? 4.842 -9.128 -10.109 1.00 96.81 415 CYS A CA 1
ATOM 3253 C C . CYS A 1 415 ? 4.763 -8.566 -8.693 1.00 96.81 415 CYS A C 1
ATOM 3255 O O . CYS A 1 415 ? 4.630 -7.358 -8.499 1.00 96.81 415 CYS A O 1
ATOM 3257 N N . LEU A 1 416 ? 4.912 -9.444 -7.709 1.00 95.44 416 LEU A N 1
ATOM 3258 C CA . LEU A 1 416 ? 4.968 -9.089 -6.301 1.00 95.44 416 LEU A CA 1
ATOM 3259 C C . LEU A 1 416 ? 6.271 -9.604 -5.698 1.00 95.44 416 LEU A C 1
ATOM 3261 O O . LEU A 1 416 ? 6.584 -10.788 -5.847 1.00 95.44 416 LEU A O 1
ATOM 3265 N N . LEU A 1 417 ? 7.008 -8.733 -5.002 1.00 94.62 417 LEU A N 1
ATOM 3266 C CA . LEU A 1 417 ? 8.258 -9.086 -4.329 1.00 94.62 417 LEU A CA 1
ATOM 3267 C C . LEU A 1 417 ? 8.136 -8.812 -2.828 1.00 94.62 417 LEU A C 1
ATOM 3269 O O . LEU A 1 417 ? 7.872 -7.691 -2.399 1.00 94.62 417 LEU A O 1
ATOM 3273 N N . GLY A 1 418 ? 8.352 -9.846 -2.022 1.00 91.06 418 GLY A N 1
ATOM 3274 C CA . GLY A 1 418 ? 8.183 -9.813 -0.570 1.00 91.06 418 GLY A CA 1
ATOM 3275 C C . GLY A 1 418 ? 9.366 -9.252 0.223 1.00 91.06 418 GLY A C 1
ATOM 3276 O O . GLY A 1 418 ? 9.423 -9.424 1.441 1.00 91.06 418 GLY A O 1
ATOM 3277 N N . ASP A 1 419 ? 10.336 -8.620 -0.437 1.00 88.88 419 ASP A N 1
ATOM 3278 C CA . ASP A 1 419 ? 11.468 -7.985 0.236 1.00 88.88 419 ASP A CA 1
ATOM 3279 C C . ASP A 1 419 ? 11.186 -6.513 0.558 1.00 88.88 419 ASP A C 1
ATOM 3281 O O . ASP A 1 419 ? 10.705 -5.749 -0.276 1.00 88.88 419 ASP A O 1
ATOM 3285 N N . VAL A 1 420 ? 11.540 -6.119 1.781 1.00 84.06 420 VAL A N 1
ATOM 3286 C CA . VAL A 1 420 ? 11.361 -4.764 2.320 1.00 84.06 420 VAL A CA 1
ATOM 3287 C C . VAL A 1 420 ? 12.657 -3.994 2.460 1.00 84.06 420 VAL A C 1
ATOM 3289 O O . VAL A 1 420 ? 12.624 -2.897 3.000 1.00 84.06 420 VAL A O 1
ATOM 3292 N N . ASN A 1 421 ? 13.794 -4.511 1.993 1.00 86.50 421 ASN A N 1
ATOM 3293 C CA . ASN A 1 421 ? 15.079 -3.816 2.130 1.00 86.50 421 ASN A CA 1
ATOM 3294 C C . ASN A 1 421 ? 15.716 -3.415 0.797 1.00 86.50 421 ASN A C 1
ATOM 3296 O O . ASN A 1 421 ? 16.856 -2.960 0.820 1.00 86.50 421 ASN A O 1
ATOM 3300 N N . ALA A 1 422 ? 15.017 -3.604 -0.331 1.00 88.94 422 ALA A N 1
ATOM 3301 C CA . ALA A 1 422 ? 15.590 -3.430 -1.667 1.00 88.94 422 ALA A CA 1
ATOM 3302 C C . ALA A 1 422 ? 16.960 -4.116 -1.762 1.00 88.94 422 ALA A C 1
ATOM 3304 O O . ALA A 1 422 ? 17.960 -3.509 -2.147 1.00 88.94 422 ALA A O 1
ATOM 3305 N N . SER A 1 423 ? 17.018 -5.384 -1.342 1.00 91.94 423 SER A N 1
ATOM 3306 C CA . SER A 1 423 ? 18.239 -6.170 -1.442 1.00 91.94 423 SER A CA 1
ATOM 3307 C C . SER A 1 423 ? 18.721 -6.197 -2.892 1.00 91.94 423 SER A C 1
ATOM 3309 O O . SER A 1 423 ? 17.944 -6.018 -3.835 1.00 91.94 423 SER A O 1
ATOM 3311 N N . ARG A 1 424 ? 20.016 -6.447 -3.085 1.00 93.69 424 ARG A N 1
ATOM 3312 C CA . ARG A 1 424 ? 20.605 -6.511 -4.424 1.00 93.69 424 ARG A CA 1
ATOM 3313 C C . ARG A 1 424 ? 19.878 -7.522 -5.317 1.00 93.69 424 ARG A C 1
ATOM 3315 O O . ARG A 1 424 ? 19.695 -7.273 -6.500 1.00 93.69 424 ARG A O 1
ATOM 3322 N N . GLU A 1 425 ? 19.429 -8.635 -4.745 1.00 94.56 425 GLU A N 1
ATOM 3323 C CA . GLU A 1 425 ? 18.650 -9.660 -5.440 1.00 94.56 425 GLU A CA 1
ATOM 3324 C C . GLU A 1 425 ? 17.271 -9.142 -5.868 1.00 94.56 425 GLU A C 1
ATOM 3326 O O . GLU A 1 425 ? 16.854 -9.392 -6.996 1.00 94.56 425 GLU A O 1
ATOM 3331 N N . THR A 1 426 ? 16.581 -8.392 -5.001 1.00 93.88 426 THR A N 1
ATOM 3332 C CA . THR A 1 426 ? 15.306 -7.730 -5.327 1.00 93.88 426 THR A CA 1
ATOM 3333 C C . THR A 1 426 ? 15.481 -6.757 -6.482 1.00 93.88 426 THR A C 1
ATOM 3335 O O . THR A 1 426 ? 14.712 -6.802 -7.441 1.00 93.88 426 THR A O 1
ATOM 3338 N N . VAL A 1 427 ? 16.511 -5.909 -6.409 1.00 95.44 427 VAL A N 1
ATOM 3339 C CA . VAL A 1 427 ? 16.832 -4.941 -7.463 1.00 95.44 427 VAL A CA 1
ATOM 3340 C C . VAL A 1 427 ? 17.129 -5.666 -8.775 1.00 95.44 427 VAL A C 1
ATOM 3342 O O . VAL A 1 427 ? 16.508 -5.337 -9.777 1.00 95.44 427 VAL A O 1
ATOM 3345 N N . ALA A 1 428 ? 17.953 -6.718 -8.764 1.00 95.75 428 ALA A N 1
ATOM 3346 C CA . ALA A 1 428 ? 18.269 -7.500 -9.961 1.00 95.75 428 ALA A CA 1
ATOM 3347 C C . ALA A 1 428 ? 17.023 -8.134 -10.614 1.00 95.75 428 ALA A C 1
ATOM 3349 O O . ALA A 1 428 ? 16.876 -8.116 -11.835 1.00 95.75 428 ALA A O 1
ATOM 3350 N N . VAL A 1 429 ? 16.085 -8.667 -9.817 1.00 96.06 429 VAL A N 1
ATOM 3351 C CA . VAL A 1 429 ? 14.813 -9.202 -10.343 1.00 96.06 429 VAL A CA 1
ATOM 3352 C C . VAL A 1 429 ? 13.969 -8.092 -10.977 1.00 96.06 429 VAL A C 1
ATOM 3354 O O . VAL A 1 429 ? 13.412 -8.290 -12.058 1.00 96.06 429 VAL A O 1
ATOM 3357 N N . VAL A 1 430 ? 13.885 -6.922 -10.335 1.00 96.06 430 VAL A N 1
ATOM 3358 C CA . VAL A 1 430 ? 13.161 -5.757 -10.868 1.00 96.06 430 VAL A CA 1
ATOM 3359 C C . VAL A 1 430 ? 13.796 -5.259 -12.170 1.00 96.06 430 VAL A C 1
ATOM 3361 O O . VAL A 1 430 ? 13.070 -5.049 -13.140 1.00 96.06 430 VAL A O 1
ATOM 3364 N N . CYS A 1 431 ? 15.125 -5.129 -12.224 1.00 96.06 431 CYS A N 1
ATOM 3365 C CA . CYS A 1 431 ? 15.876 -4.736 -13.419 1.00 96.06 431 CYS A CA 1
ATOM 3366 C C . CYS A 1 431 ? 15.594 -5.678 -14.592 1.00 96.06 431 CYS A C 1
ATOM 3368 O O . CYS A 1 431 ? 15.194 -5.230 -15.667 1.00 96.06 431 CYS A O 1
ATOM 3370 N N . ALA A 1 432 ? 15.718 -6.985 -14.360 1.00 96.19 432 ALA A N 1
ATOM 3371 C CA . ALA A 1 432 ? 15.496 -7.997 -15.381 1.00 96.19 432 ALA A CA 1
ATOM 3372 C C . ALA A 1 432 ? 14.053 -7.970 -15.927 1.00 96.19 432 ALA A C 1
ATOM 3374 O O . ALA A 1 432 ? 13.852 -7.995 -17.143 1.00 96.19 432 ALA A O 1
ATOM 3375 N N . LEU A 1 433 ? 13.047 -7.861 -15.047 1.00 95.88 433 LEU A N 1
ATOM 3376 C CA . LEU A 1 433 ? 11.637 -7.760 -15.449 1.00 95.88 433 LEU A CA 1
ATOM 3377 C C . LEU A 1 433 ? 11.331 -6.459 -16.202 1.00 95.88 433 LEU A C 1
ATOM 3379 O O . LEU A 1 433 ? 10.568 -6.474 -17.166 1.00 95.88 433 LEU A O 1
ATOM 3383 N N . ALA A 1 434 ? 11.922 -5.339 -15.782 1.00 95.25 434 ALA A N 1
ATOM 3384 C CA . ALA A 1 434 ? 11.747 -4.052 -16.443 1.00 95.25 434 ALA A CA 1
ATOM 3385 C C . ALA A 1 434 ? 12.370 -4.028 -17.850 1.00 95.25 434 ALA A C 1
ATOM 3387 O O . ALA A 1 434 ? 11.819 -3.398 -18.753 1.00 95.25 434 ALA A O 1
ATOM 3388 N N . ALA A 1 435 ? 13.490 -4.729 -18.046 1.00 93.62 435 ALA A N 1
ATOM 3389 C CA . ALA A 1 435 ? 14.230 -4.733 -19.302 1.00 93.62 435 ALA A CA 1
ATOM 3390 C C . ALA A 1 435 ? 13.622 -5.612 -20.400 1.00 93.62 435 ALA A C 1
ATOM 3392 O O . ALA A 1 435 ? 13.714 -5.264 -21.575 1.00 93.62 435 ALA A O 1
ATOM 3393 N N . ARG A 1 436 ? 12.995 -6.740 -20.049 1.00 85.31 436 ARG A N 1
ATOM 3394 C CA . ARG A 1 436 ? 12.600 -7.775 -21.028 1.00 85.31 436 ARG A CA 1
ATOM 3395 C C . ARG A 1 436 ? 11.105 -7.841 -21.333 1.00 85.31 436 ARG A C 1
ATOM 3397 O O . ARG A 1 436 ? 10.590 -8.867 -21.761 1.00 85.31 436 ARG A O 1
ATOM 3404 N N . GLN A 1 437 ? 10.419 -6.719 -21.155 1.00 76.94 437 GLN A N 1
ATOM 3405 C CA . GLN A 1 437 ? 8.997 -6.538 -21.458 1.00 76.94 437 GLN A CA 1
ATOM 3406 C C . GLN A 1 437 ? 8.631 -6.968 -22.901 1.00 76.94 437 GLN A C 1
ATOM 3408 O O . GLN A 1 437 ? 7.689 -7.728 -23.110 1.00 76.94 437 GLN A O 1
ATOM 3413 N N . ASN A 1 438 ? 9.434 -6.549 -23.887 1.00 69.19 438 ASN A N 1
ATOM 3414 C CA . ASN A 1 438 ? 9.097 -6.684 -25.310 1.00 69.19 438 ASN A CA 1
ATOM 3415 C C . ASN A 1 438 ? 9.630 -7.965 -25.981 1.00 69.19 438 ASN A C 1
ATOM 3417 O O . ASN A 1 438 ? 9.237 -8.252 -27.108 1.00 69.19 438 ASN A O 1
ATOM 3421 N N . GLU A 1 439 ? 10.510 -8.734 -25.329 1.00 69.31 439 GLU A N 1
ATOM 3422 C CA . GLU A 1 439 ? 11.100 -9.947 -25.932 1.00 69.31 439 GLU A CA 1
ATOM 3423 C C . GLU A 1 439 ? 10.104 -11.117 -26.008 1.00 69.31 439 GLU A C 1
ATOM 3425 O O . GLU A 1 439 ? 10.285 -12.011 -26.823 1.00 69.31 439 GLU A O 1
ATOM 3430 N N . GLU A 1 440 ? 9.047 -11.109 -25.190 1.00 62.28 440 GLU A N 1
ATOM 3431 C CA . GLU A 1 440 ? 8.083 -12.219 -25.090 1.00 62.28 440 GLU A CA 1
ATOM 3432 C C . GLU A 1 440 ? 6.767 -11.980 -25.856 1.00 62.28 440 GLU A C 1
ATOM 3434 O O . GLU A 1 440 ? 5.918 -12.867 -25.904 1.00 62.28 440 GLU A O 1
ATOM 3439 N N . ALA A 1 441 ? 6.564 -10.785 -26.421 1.00 57.09 441 ALA A N 1
ATOM 3440 C CA . ALA A 1 441 ? 5.337 -10.422 -27.142 1.00 57.09 441 ALA A CA 1
ATOM 3441 C C . ALA A 1 441 ? 5.369 -10.783 -28.646 1.00 57.09 441 ALA A C 1
ATOM 3443 O O . ALA A 1 441 ? 4.386 -10.556 -29.357 1.00 57.09 441 ALA A O 1
ATOM 3444 N N . HIS A 1 442 ? 6.489 -11.332 -29.123 1.00 50.31 442 HIS A N 1
ATOM 3445 C CA . HIS A 1 442 ? 6.733 -11.792 -30.492 1.00 50.31 442 HIS A CA 1
ATOM 3446 C C . HIS A 1 442 ? 7.087 -13.275 -30.487 1.00 50.31 442 HIS A C 1
ATOM 3448 O O . HIS A 1 442 ? 6.684 -13.959 -31.457 1.00 50.31 442 HIS A O 1
#

Solvent-accessible surface area (backbone atoms only — not comparable to full-atom values): 25766 Å² total; per-residue (Å²): 133,85,76,78,83,57,78,33,80,45,80,47,65,48,98,84,60,37,69,37,63,33,52,22,38,54,93,75,68,26,41,64,28,87,89,76,75,45,75,30,55,65,68,34,47,54,37,49,54,53,32,50,50,51,33,53,54,52,59,75,39,30,18,69,22,88,94,45,87,47,61,27,78,40,57,40,89,79,51,58,74,53,27,15,60,45,69,66,41,44,59,71,31,35,84,70,44,50,63,59,38,47,51,51,50,73,26,60,51,67,50,85,66,83,79,92,78,75,92,84,82,84,65,76,44,46,37,62,40,76,41,79,50,90,62,102,57,90,40,82,42,52,45,84,78,88,69,84,64,99,60,99,75,89,78,97,80,86,78,90,78,94,78,85,88,78,87,84,78,89,83,81,96,63,92,80,78,72,61,67,47,80,48,80,45,97,86,73,49,74,48,78,43,59,54,79,78,63,71,81,60,84,76,51,46,49,102,80,70,49,73,37,76,72,61,73,68,68,54,87,66,71,59,79,78,74,56,94,87,54,71,56,64,51,92,64,46,19,35,39,39,33,27,56,55,85,86,36,54,62,48,52,47,50,40,52,49,44,29,45,71,79,39,69,85,45,52,74,48,77,43,70,73,41,69,70,62,52,50,51,51,60,70,64,20,65,42,36,23,39,36,40,38,42,49,29,70,58,55,86,76,45,45,64,74,70,70,32,68,54,56,43,53,52,50,42,50,45,21,34,60,46,21,35,41,36,29,44,25,47,33,76,52,36,30,56,52,35,31,74,57,69,67,38,66,34,37,67,43,76,77,43,80,40,88,51,59,21,41,63,47,80,22,76,66,44,56,72,69,64,51,63,71,36,65,79,54,40,71,36,54,25,25,35,29,23,66,56,54,68,50,24,25,34,22,26,70,54,87,59,31,27,38,26,38,35,41,71,38,78,65,12,31,43,34,41,28,14,37,72,74,58,45,70,53,55,30,47,45,51,35,54,59,49,66,52,65,70,76,76,80,115

Radius of gyration: 28.93 Å; Cα contacts (8 Å, |Δi|>4): 737; chains: 1; bounding box: 82×50×77 Å

Foldseek 3Di:
DPDQFDKDWDWDADPLGQIFIFIAGPVPRHCQDPPRRDHRPVVRVVRVVVSVVVSVVQVQQAAPQPPGRHGFPDADPQLSRGGHPDPVSCVNCCVVCVVVSVVSNVQPPFDFDDDDDDDDDGDTDTFQDFDFDDDPDTDTAGRHDDDQDDDPDDDDDDDDDDDDDDDDDDDDDDPPDWDWDWDQDPVRDTDTDTPVVRVVGDWGAHPVRHTDPPPPPCPCPVQPDQPPVHQAADPAAEEEEEEEDDVRVVLSVLLVVLLCVVPVSYHYDYDYDDPVVVLVVLSVSHHQEYEYEPPAVDPPVCCCVVPDPSSLVSVLRSQLRQHEYEYEADYHCVCVSCCVSQVQNKDKDFWDQDQQKFAADQAQLADPVLLVQADRIDGAGTTWIASQDRNQAGTADDSGTGQWGWDRGNNHIYIYHRHDPSPPRVSSNSSSNSRCSNVPSD

Organism: NCBI:txid1169474